Protein AF-0000000085184409 (afdb_homodimer)

Structure (mmCIF, N/CA/C/O backbone):
data_AF-0000000085184409-model_v1
#
loop_
_entity.id
_entity.type
_entity.pdbx_description
1 polymer 'Ferritin-like domain-containing protein'
#
loop_
_atom_site.group_PDB
_atom_site.id
_atom_site.type_symbol
_atom_site.label_atom_id
_atom_site.label_alt_id
_atom_site.label_comp_id
_atom_site.label_asym_id
_atom_site.label_entity_id
_atom_site.label_seq_id
_atom_site.pdbx_PDB_ins_code
_atom_site.Cartn_x
_atom_site.Cartn_y
_atom_site.Cartn_z
_atom_site.occupancy
_atom_site.B_iso_or_equiv
_atom_site.auth_seq_id
_atom_site.auth_comp_id
_atom_site.auth_asym_id
_atom_site.auth_atom_id
_atom_site.pdbx_PDB_model_num
ATOM 1 N N . MET A 1 1 ? -10.82 16.156 22.266 1 95.25 1 MET A N 1
ATOM 2 C CA . MET A 1 1 ? -9.406 16.062 21.906 1 95.25 1 MET A CA 1
ATOM 3 C C . MET A 1 1 ? -9.156 16.703 20.547 1 95.25 1 MET A C 1
ATOM 5 O O . MET A 1 1 ? -8.508 17.734 20.438 1 95.25 1 MET A O 1
ATOM 9 N N . ALA A 1 2 ? -9.82 16.188 19.469 1 97.5 2 ALA A N 1
ATOM 10 C CA . ALA A 1 2 ? -9.555 16.656 18.109 1 97.5 2 ALA A CA 1
ATOM 11 C C . ALA A 1 2 ? -9.961 18.109 17.938 1 97.5 2 ALA A C 1
ATOM 13 O O . ALA A 1 2 ? -9.203 18.922 17.391 1 97.5 2 ALA A O 1
ATOM 14 N N . VAL A 1 3 ? -11.086 18.531 18.469 1 97.69 3 VAL A N 1
ATOM 15 C CA . VAL A 1 3 ? -11.586 19.891 18.328 1 97.69 3 VAL A CA 1
ATOM 16 C C . VAL A 1 3 ? -10.68 20.844 19.109 1 97.69 3 VAL A C 1
ATOM 18 O O . VAL A 1 3 ? -10.453 21.984 18.672 1 97.69 3 VAL A O 1
ATOM 21 N N . GLU A 1 4 ? -10.195 20.406 20.234 1 98.06 4 GLU A N 1
ATOM 22 C CA . GLU A 1 4 ? -9.273 21.234 21 1 98.06 4 GLU A CA 1
ATOM 23 C C . GLU A 1 4 ? -8.023 21.562 20.172 1 98.06 4 GLU A C 1
ATOM 25 O O . GLU A 1 4 ? -7.562 22.703 20.172 1 98.06 4 GLU A O 1
ATOM 30 N N . VAL A 1 5 ? -7.504 20.562 19.484 1 98.69 5 VAL A N 1
ATOM 31 C CA . VAL A 1 5 ? -6.348 20.797 18.625 1 98.69 5 VAL A CA 1
ATOM 32 C C . VAL A 1 5 ? -6.719 21.781 17.516 1 98.69 5 VAL A C 1
ATOM 34 O O . VAL A 1 5 ? -6.004 22.75 17.266 1 98.69 5 VAL A O 1
ATOM 37 N N . LEU A 1 6 ? -7.855 21.562 16.891 1 98.56 6 LEU A N 1
ATOM 38 C CA . LEU A 1 6 ? -8.289 22.344 15.734 1 98.56 6 LEU A CA 1
ATOM 39 C C . LEU A 1 6 ? -8.555 23.797 16.125 1 98.56 6 LEU A C 1
ATOM 41 O O . LEU A 1 6 ? -8.492 24.688 15.281 1 98.56 6 LEU A O 1
ATOM 45 N N . THR A 1 7 ? -8.789 24.078 17.406 1 98.38 7 THR A N 1
ATOM 46 C CA . THR A 1 7 ? -9.156 25.438 17.812 1 98.38 7 THR A CA 1
ATOM 47 C C . THR A 1 7 ? -7.984 26.125 18.516 1 98.38 7 THR A C 1
ATOM 49 O O . THR A 1 7 ? -8.148 27.172 19.125 1 98.38 7 THR A O 1
ATOM 52 N N . THR A 1 8 ? -6.875 25.484 18.469 1 98.62 8 THR A N 1
ATOM 53 C CA . THR A 1 8 ? -5.645 26.109 18.953 1 98.62 8 THR A CA 1
ATOM 54 C C . THR A 1 8 ? -4.906 26.797 17.812 1 98.62 8 THR A C 1
ATOM 56 O O . THR A 1 8 ? -4.559 26.156 16.812 1 98.62 8 THR A O 1
ATOM 59 N N . ALA A 1 9 ? -4.586 28.062 17.938 1 97.81 9 ALA A N 1
ATOM 60 C CA . ALA A 1 9 ? -4.102 28.859 16.812 1 97.81 9 ALA A CA 1
ATOM 61 C C . ALA A 1 9 ? -2.586 28.75 16.688 1 97.81 9 ALA A C 1
ATOM 63 O O . ALA A 1 9 ? -2.066 28.609 15.57 1 97.81 9 ALA A O 1
ATOM 64 N N . ASN A 1 10 ? -1.904 28.828 17.828 1 97.88 10 ASN A N 1
ATOM 65 C CA . ASN A 1 10 ? -0.445 28.828 17.797 1 97.88 10 ASN A CA 1
ATOM 66 C C . ASN A 1 10 ? 0.101 27.469 17.375 1 97.88 10 ASN A C 1
ATOM 68 O O . ASN A 1 10 ? -0.235 26.438 17.969 1 97.88 10 ASN A O 1
ATOM 72 N N . GLY A 1 11 ? 0.976 27.469 16.391 1 98.19 11 GLY A N 1
ATOM 73 C CA . GLY A 1 11 ? 1.468 26.234 15.812 1 98.19 11 GLY A CA 1
ATOM 74 C C . GLY A 1 11 ? 2.137 25.312 16.828 1 98.19 11 GLY A C 1
ATOM 75 O O . GLY A 1 11 ? 1.801 24.141 16.922 1 98.19 11 GLY A O 1
ATOM 76 N N . ARG A 1 12 ? 3.043 25.828 17.578 1 98.38 12 ARG A N 1
ATOM 77 C CA . ARG A 1 12 ? 3.773 25.047 18.562 1 98.38 12 ARG A CA 1
ATOM 78 C C . ARG A 1 12 ? 2.846 24.547 19.672 1 98.38 12 ARG A C 1
ATOM 80 O O . ARG A 1 12 ? 2.973 23.422 20.141 1 98.38 12 ARG A O 1
ATOM 87 N N . ALA A 1 13 ? 1.925 25.406 20.094 1 98.69 13 ALA A N 1
ATOM 88 C CA . ALA A 1 13 ? 0.943 24.984 21.094 1 98.69 13 ALA A CA 1
ATOM 89 C C . ALA A 1 13 ? 0.022 23.906 20.547 1 98.69 13 ALA A C 1
ATOM 91 O O . ALA A 1 13 ? -0.306 22.938 21.234 1 98.69 13 ALA A O 1
ATOM 92 N N . LYS A 1 14 ? -0.437 24.094 19.328 1 98.81 14 LYS A N 1
ATOM 93 C CA . LYS A 1 14 ? -1.282 23.125 18.641 1 98.81 14 LYS A CA 1
ATOM 94 C C . LYS A 1 14 ? -0.603 21.75 18.578 1 98.81 14 LYS A C 1
ATOM 96 O O . LYS A 1 14 ? -1.215 20.734 18.906 1 98.81 14 LYS A O 1
ATOM 101 N N . THR A 1 15 ? 0.681 21.719 18.203 1 98.88 15 THR A N 1
ATOM 102 C CA . THR A 1 15 ? 1.391 20.453 18.031 1 98.88 15 THR A CA 1
ATOM 103 C C . THR A 1 15 ? 1.682 19.828 19.391 1 98.88 15 THR A C 1
ATOM 105 O O . THR A 1 15 ? 1.714 18.594 19.5 1 98.88 15 THR A O 1
ATOM 108 N N . ALA A 1 16 ? 1.888 20.672 20.391 1 98.88 16 ALA A N 1
ATOM 109 C CA . ALA A 1 16 ? 2.051 20.125 21.734 1 98.88 16 ALA A CA 1
ATOM 110 C C . ALA A 1 16 ? 0.788 19.391 22.188 1 98.88 16 ALA A C 1
ATOM 112 O O . ALA A 1 16 ? 0.865 18.312 22.766 1 98.88 16 ALA A O 1
ATOM 113 N N . LEU A 1 17 ? -0.332 20 21.938 1 98.81 17 LEU A N 1
ATOM 114 C CA . LEU A 1 17 ? -1.607 19.375 22.266 1 98.81 17 LEU A CA 1
ATOM 115 C C . LEU A 1 17 ? -1.803 18.094 21.453 1 98.81 17 LEU A C 1
ATOM 117 O O . LEU A 1 17 ? -2.281 17.094 21.969 1 98.81 17 LEU A O 1
ATOM 121 N N . SER A 1 18 ? -1.494 18.156 20.188 1 98.88 18 SER A N 1
ATOM 122 C CA . SER A 1 18 ? -1.579 17 19.312 1 98.88 18 SER A CA 1
ATOM 123 C C . SER A 1 18 ? -0.771 15.828 19.844 1 98.88 18 SER A C 1
ATOM 125 O O . SER A 1 18 ? -1.276 14.711 19.938 1 98.88 18 SER A O 1
ATOM 127 N N . HIS A 1 19 ? 0.469 16.094 20.234 1 98.88 19 HIS A N 1
ATOM 128 C CA . HIS A 1 19 ? 1.327 15.062 20.797 1 98.88 19 HIS A CA 1
ATOM 129 C C . HIS A 1 19 ? 0.715 14.469 22.062 1 98.88 19 HIS A C 1
ATOM 131 O O . HIS A 1 19 ? 0.729 13.25 22.266 1 98.88 19 HIS A O 1
ATOM 137 N N . ALA A 1 20 ? 0.23 15.312 22.891 1 98.81 20 ALA A N 1
ATOM 138 C CA . ALA A 1 20 ? -0.339 14.867 24.156 1 98.81 20 ALA A CA 1
ATOM 139 C C . ALA A 1 20 ? -1.553 13.969 23.938 1 98.81 20 ALA A C 1
ATOM 141 O O . ALA A 1 20 ? -1.685 12.922 24.562 1 98.81 20 ALA A O 1
ATOM 142 N N . HIS A 1 21 ? -2.422 14.422 23.062 1 98.69 21 HIS A N 1
ATOM 143 C CA . HIS A 1 21 ? -3.627 13.648 22.781 1 98.69 21 HIS A CA 1
ATOM 144 C C . HIS A 1 21 ? -3.293 12.336 22.078 1 98.69 21 HIS A C 1
ATOM 146 O O . HIS A 1 21 ? -3.93 11.312 22.344 1 98.69 21 HIS A O 1
ATOM 152 N N . ALA A 1 22 ? -2.352 12.383 21.188 1 98.75 22 ALA A N 1
ATOM 153 C CA . ALA A 1 22 ? -1.922 11.148 20.531 1 98.75 22 ALA A CA 1
ATOM 154 C C . ALA A 1 22 ? -1.37 10.148 21.531 1 98.75 22 ALA A C 1
ATOM 156 O O . ALA A 1 22 ? -1.668 8.953 21.469 1 98.75 22 ALA A O 1
ATOM 157 N N . ALA A 1 23 ? -0.567 10.641 22.438 1 98.69 23 ALA A N 1
ATOM 158 C CA . ALA A 1 23 ? -0.012 9.781 23.484 1 98.69 23 ALA A CA 1
ATOM 159 C C . ALA A 1 23 ? -1.119 9.164 24.328 1 98.69 23 ALA A C 1
ATOM 161 O O . ALA A 1 23 ? -1.068 7.977 24.656 1 98.69 23 ALA A O 1
ATOM 162 N N . ARG A 1 24 ? -2.055 9.953 24.688 1 98.31 24 ARG A N 1
ATOM 163 C CA . ARG A 1 24 ? -3.184 9.477 25.484 1 98.31 24 ARG A CA 1
ATOM 164 C C . ARG A 1 24 ? -3.947 8.383 24.734 1 98.31 24 ARG A C 1
ATOM 166 O O . ARG A 1 24 ? -4.32 7.367 25.328 1 98.31 24 ARG A O 1
ATOM 173 N N . TRP A 1 25 ? -4.211 8.594 23.5 1 98.38 25 TRP A N 1
ATOM 174 C CA . TRP A 1 25 ? -4.918 7.617 22.672 1 98.38 25 TRP A CA 1
ATOM 175 C C . TRP A 1 25 ? -4.145 6.305 22.594 1 98.38 25 TRP A C 1
ATOM 177 O O . TRP A 1 25 ? -4.715 5.227 22.797 1 98.38 25 TRP A O 1
ATOM 187 N N . ARG A 1 26 ? -2.852 6.418 22.344 1 97.56 26 ARG A N 1
ATOM 188 C CA . ARG A 1 26 ? -2.01 5.23 22.203 1 97.56 26 ARG A CA 1
ATOM 189 C C . ARG A 1 26 ? -1.964 4.449 23.516 1 97.56 26 ARG A C 1
ATOM 191 O O . ARG A 1 26 ? -1.985 3.215 23.516 1 97.56 26 ARG A O 1
ATOM 198 N N . GLU A 1 27 ? -1.873 5.141 24.609 1 97.88 27 GLU A N 1
ATOM 199 C CA . GLU A 1 27 ? -1.85 4.496 25.922 1 97.88 27 GLU A CA 1
ATOM 200 C C . GLU A 1 27 ? -3.15 3.748 26.188 1 97.88 27 GLU A C 1
ATOM 202 O O . GLU A 1 27 ? -3.133 2.629 26.703 1 97.88 27 GLU A O 1
ATOM 207 N N . ALA A 1 28 ? -4.238 4.391 25.875 1 98 28 ALA A N 1
ATOM 208 C CA . ALA A 1 28 ? -5.535 3.754 26.078 1 98 28 ALA A CA 1
ATOM 209 C C . ALA A 1 28 ? -5.688 2.516 25.203 1 98 28 ALA A C 1
ATOM 211 O O . ALA A 1 28 ? -6.215 1.492 25.641 1 98 28 ALA A O 1
ATOM 212 N N . ARG A 1 29 ? -5.266 2.586 24 1 96.12 29 ARG A N 1
ATOM 213 C CA . ARG A 1 29 ? -5.324 1.455 23.078 1 96.12 29 ARG A CA 1
ATOM 214 C C . ARG A 1 29 ? -4.473 0.294 23.578 1 96.12 29 ARG A C 1
ATOM 216 O O . ARG A 1 29 ? -4.914 -0.858 23.562 1 96.12 29 ARG A O 1
ATOM 223 N N . ALA A 1 30 ? -3.281 0.586 24.047 1 94.75 30 ALA A N 1
ATOM 224 C CA . ALA A 1 30 ? -2.346 -0.417 24.562 1 94.75 30 ALA A CA 1
ATOM 225 C C . ALA A 1 30 ? -2.896 -1.098 25.812 1 94.75 30 ALA A C 1
ATOM 227 O O . ALA A 1 30 ? -2.658 -2.287 26.031 1 94.75 30 ALA A O 1
ATOM 228 N N . ALA A 1 31 ? -3.682 -0.394 26.578 1 96.12 31 ALA A N 1
ATOM 229 C CA . ALA A 1 31 ? -4.242 -0.905 27.828 1 96.12 31 ALA A CA 1
ATOM 230 C C . ALA A 1 31 ? -5.504 -1.723 27.562 1 96.12 31 ALA A C 1
ATOM 232 O O . ALA A 1 31 ? -6.051 -2.338 28.484 1 96.12 31 ALA A O 1
ATOM 233 N N . GLY A 1 32 ? -5.961 -1.725 26.328 1 94.12 32 GLY A N 1
ATOM 234 C CA . GLY A 1 32 ? -7.172 -2.457 26 1 94.12 32 GLY A CA 1
ATOM 235 C C . GLY A 1 32 ? -8.438 -1.741 26.438 1 94.12 32 GLY A C 1
ATOM 236 O O . GLY A 1 32 ? -9.492 -2.365 26.578 1 94.12 32 GLY A O 1
ATOM 237 N N . THR A 1 33 ? -8.273 -0.456 26.719 1 95.94 33 THR A N 1
ATOM 238 C CA . THR A 1 33 ? -9.406 0.368 27.109 1 95.94 33 THR A CA 1
ATOM 239 C C . THR A 1 33 ? -9.523 1.595 26.203 1 95.94 33 THR A C 1
ATOM 241 O O . THR A 1 33 ? -9.359 2.727 26.672 1 95.94 33 THR A O 1
ATOM 244 N N . PRO A 1 34 ? -9.906 1.35 25.016 1 94.94 34 PRO A N 1
ATOM 245 C CA . PRO A 1 34 ? -9.953 2.467 24.062 1 94.94 34 PRO A CA 1
ATOM 246 C C . PRO A 1 34 ? -10.898 3.58 24.516 1 94.94 34 PRO A C 1
ATOM 248 O O . PRO A 1 34 ? -11.961 3.307 25.078 1 94.94 34 PRO A O 1
ATOM 251 N N . LEU A 1 35 ? -10.5 4.828 24.266 1 95.44 35 LEU A N 1
ATOM 252 C CA . LEU A 1 35 ? -11.359 5.977 24.516 1 95.44 35 LEU A CA 1
ATOM 253 C C . LEU A 1 35 ? -12.602 5.938 23.625 1 95.44 35 LEU A C 1
ATOM 255 O O . LEU A 1 35 ? -12.516 5.543 22.469 1 95.44 35 LEU A O 1
ATOM 259 N N . PRO A 1 36 ? -13.703 6.344 24.156 1 94.88 36 PRO A N 1
ATOM 260 C CA . PRO A 1 36 ? -14.898 6.363 23.312 1 94.88 36 PRO A CA 1
ATOM 261 C C . PRO A 1 36 ? -14.812 7.383 22.172 1 94.88 36 PRO A C 1
ATOM 263 O O . PRO A 1 36 ? -14.273 8.477 22.375 1 94.88 36 PRO A O 1
ATOM 266 N N . ILE A 1 37 ? -15.367 6.945 21.062 1 95.19 37 ILE A N 1
ATOM 267 C CA . ILE A 1 37 ? -15.516 7.883 19.953 1 95.19 37 ILE A CA 1
ATOM 268 C C . ILE A 1 37 ? -16.75 8.75 20.172 1 95.19 37 ILE A C 1
ATOM 270 O O . ILE A 1 37 ? -17.875 8.234 20.203 1 95.19 37 ILE A O 1
ATOM 274 N N . GLY A 1 38 ? -16.516 9.977 20.359 1 92.56 38 GLY A N 1
ATOM 275 C CA . GLY A 1 38 ? -17.625 10.883 20.594 1 92.56 38 GLY A CA 1
ATOM 276 C C . GLY A 1 38 ? -18.156 11.508 19.312 1 92.56 38 GLY A C 1
ATOM 277 O O . GLY A 1 38 ? -17.953 10.977 18.219 1 92.56 38 GLY A O 1
ATOM 278 N N . ARG A 1 39 ? -19.016 12.445 19.484 1 90.88 39 ARG A N 1
ATOM 279 C CA . ARG A 1 39 ? -19.531 13.281 18.406 1 90.88 39 ARG A CA 1
ATOM 280 C C . ARG A 1 39 ? -19.062 14.727 18.562 1 90.88 39 ARG A C 1
ATOM 282 O O . ARG A 1 39 ? -18.984 15.25 19.672 1 90.88 39 ARG A O 1
ATOM 289 N N . ALA A 1 40 ? -18.625 15.203 17.469 1 89.19 40 ALA A N 1
ATOM 290 C CA . ALA A 1 40 ? -18.172 16.594 17.484 1 89.19 40 ALA A CA 1
ATOM 291 C C . ALA A 1 40 ? -18.578 17.328 16.203 1 89.19 40 ALA A C 1
ATOM 293 O O . ALA A 1 40 ? -19 16.688 15.242 1 89.19 40 ALA A O 1
ATOM 294 N N . ASN A 1 41 ? -18.578 18.703 16.281 1 89.81 41 ASN A N 1
ATOM 295 C CA . ASN A 1 41 ? -18.734 19.609 15.148 1 89.81 41 ASN A CA 1
ATOM 296 C C . ASN A 1 41 ? -17.516 20.516 14.984 1 89.81 41 ASN A C 1
ATOM 298 O O . ASN A 1 41 ? -17.531 21.672 15.383 1 89.81 41 ASN A O 1
ATOM 302 N N . PRO A 1 42 ? -16.531 19.906 14.352 1 96.44 42 PRO A N 1
ATOM 303 C CA . PRO A 1 42 ? -15.344 20.75 14.195 1 96.44 42 PRO A CA 1
ATOM 304 C C . PRO A 1 42 ? -15.602 21.984 13.352 1 96.44 42 PRO A C 1
ATOM 306 O O . PRO A 1 42 ? -16.516 22 12.531 1 96.44 42 PRO A O 1
ATOM 309 N N . PRO A 1 43 ? -14.82 23.094 13.664 1 96.12 43 PRO A N 1
ATOM 310 C CA . PRO A 1 43 ? -14.977 24.297 12.828 1 96.12 43 PRO A CA 1
ATOM 311 C C . PRO A 1 43 ? -14.68 24.016 11.359 1 96.12 43 PRO A C 1
ATOM 313 O O . PRO A 1 43 ? -13.93 23.094 11.031 1 96.12 43 PRO A O 1
ATOM 316 N N . MET A 1 44 ? -15.305 24.766 10.523 1 95.81 44 MET A N 1
ATOM 317 C CA . MET A 1 44 ? -15.062 24.609 9.094 1 95.81 44 MET A CA 1
ATOM 318 C C . MET A 1 44 ? -13.617 24.953 8.742 1 95.81 44 MET A C 1
ATOM 320 O O . MET A 1 44 ? -13.055 24.406 7.801 1 95.81 44 MET A O 1
ATOM 324 N N . GLN A 1 45 ? -13.078 25.859 9.523 1 95.69 45 GLN A N 1
ATOM 325 C CA . GLN A 1 45 ? -11.664 26.203 9.414 1 95.69 45 GLN A CA 1
ATOM 326 C C . GLN A 1 45 ? -10.969 26.109 10.766 1 95.69 45 GLN A C 1
ATOM 328 O O . GLN A 1 45 ? -11.5 26.578 11.773 1 95.69 45 GLN A O 1
ATOM 333 N N . PRO A 1 46 ? -9.812 25.531 10.758 1 97.31 46 PRO A N 1
ATOM 334 C CA . PRO A 1 46 ? -9.086 25.516 12.031 1 97.31 46 PRO A CA 1
ATOM 335 C C . PRO A 1 46 ? -8.57 26.891 12.422 1 97.31 46 PRO A C 1
ATOM 337 O O . PRO A 1 46 ? -8.453 27.781 11.57 1 97.31 46 PRO A O 1
ATOM 340 N N . SER A 1 47 ? -8.273 27.016 13.711 1 97.19 47 SER A N 1
ATOM 341 C CA . SER A 1 47 ? -7.668 28.25 14.18 1 97.19 47 SER A CA 1
ATOM 342 C C . SER A 1 47 ? -6.254 28.422 13.633 1 97.19 47 SER A C 1
ATOM 344 O O . SER A 1 47 ? -5.512 27.438 13.508 1 97.19 47 SER A O 1
ATOM 346 N N . ARG A 1 48 ? -5.914 29.578 13.297 1 94.38 48 ARG A N 1
ATOM 347 C CA . ARG A 1 48 ? -4.605 29.906 12.742 1 94.38 48 ARG A CA 1
ATOM 348 C C . ARG A 1 48 ? -3.947 31.031 13.531 1 94.38 48 ARG A C 1
ATOM 350 O O . ARG A 1 48 ? -4.633 31.891 14.086 1 94.38 48 ARG A O 1
ATOM 357 N N . PRO A 1 49 ? -2.619 30.969 13.57 1 94.38 49 PRO A N 1
ATOM 358 C CA . PRO A 1 49 ? -1.946 32.156 14.141 1 94.38 49 PRO A CA 1
ATOM 359 C C . PRO A 1 49 ? -2.117 33.406 13.281 1 94.38 49 PRO A C 1
ATOM 361 O O . PRO A 1 49 ? -2.557 33.312 12.133 1 94.38 49 PRO A O 1
ATOM 364 N N . GLU A 1 50 ? -1.758 34.531 13.898 1 94.06 50 GLU A N 1
ATOM 365 C CA . GLU A 1 50 ? -1.877 35.781 13.195 1 94.06 50 GLU A CA 1
ATOM 366 C C . GLU A 1 50 ? -0.994 35.812 11.953 1 94.06 50 GLU A C 1
ATOM 368 O O . GLU A 1 50 ? -1.338 36.469 10.953 1 94.06 50 GLU A O 1
ATOM 373 N N . ARG A 1 51 ? 0.154 35.281 12.055 1 95.06 51 ARG A N 1
ATOM 374 C CA . ARG A 1 51 ? 1.098 35.125 10.953 1 95.06 51 ARG A CA 1
ATOM 375 C C . ARG A 1 51 ? 1.319 33.656 10.617 1 95.06 51 ARG A C 1
ATOM 377 O O . ARG A 1 51 ? 1.293 32.812 11.5 1 95.06 51 ARG A O 1
ATOM 384 N N . PRO A 1 52 ? 1.566 33.375 9.391 1 96.31 52 PRO A N 1
ATOM 385 C CA . PRO A 1 52 ? 1.934 34.219 8.234 1 96.31 52 PRO A CA 1
ATOM 386 C C . PRO A 1 52 ? 0.727 34.875 7.57 1 96.31 52 PRO A C 1
ATOM 388 O O . PRO A 1 52 ? -0.407 34.406 7.762 1 96.31 52 PRO A O 1
ATOM 391 N N . GLU A 1 53 ? 0.983 35.906 6.855 1 93.69 53 GLU A N 1
ATOM 392 C CA . GLU A 1 53 ? -0.011 36.406 5.918 1 93.69 53 GLU A CA 1
ATOM 393 C C . GLU A 1 53 ? -0.294 35.406 4.809 1 93.69 53 GLU A C 1
ATOM 395 O O . GLU A 1 53 ? 0.629 34.781 4.273 1 93.69 53 GLU A O 1
ATOM 400 N N . LEU A 1 54 ? -1.553 35.125 4.535 1 92.12 54 LEU A N 1
ATOM 401 C CA . LEU A 1 54 ? -1.947 34.188 3.5 1 92.12 54 LEU A CA 1
ATOM 402 C C . LEU A 1 54 ? -2.256 34.906 2.193 1 92.12 54 LEU A C 1
ATOM 404 O O . LEU A 1 54 ? -3.094 35.812 2.162 1 92.12 54 LEU A O 1
ATOM 408 N N . LEU A 1 55 ? -1.564 34.531 1.206 1 90.56 55 LEU A N 1
ATOM 409 C CA . LEU A 1 55 ? -1.689 35.156 -0.099 1 90.56 55 LEU A CA 1
ATOM 410 C C . LEU A 1 55 ? -2.109 34.156 -1.162 1 90.56 55 LEU A C 1
ATOM 412 O O . LEU A 1 55 ? -1.843 32.938 -1.027 1 90.56 55 LEU A O 1
ATOM 416 N N . PRO A 1 56 ? -2.816 34.688 -2.229 1 85.31 56 PRO A N 1
ATOM 417 C CA . PRO A 1 56 ? -3.014 33.812 -3.381 1 85.31 56 PRO A CA 1
ATOM 418 C C . PRO A 1 56 ? -1.698 33.312 -3.963 1 85.31 56 PRO A C 1
ATOM 420 O O . PRO A 1 56 ? -0.683 34 -3.918 1 85.31 56 PRO A O 1
ATOM 423 N N . PRO A 1 57 ? -1.777 32.094 -4.523 1 77.06 57 PRO A N 1
ATOM 424 C CA . PRO A 1 57 ? -0.551 31.484 -5.027 1 77.06 57 PRO A CA 1
ATOM 425 C C . PRO A 1 57 ? 0.231 32.406 -5.969 1 77.06 57 PRO A C 1
ATOM 427 O O . PRO A 1 57 ? 1.463 32.438 -5.918 1 77.06 57 PRO A O 1
ATOM 430 N N . ARG A 1 58 ? -0.412 33.094 -6.711 1 76.69 58 ARG A N 1
ATOM 431 C CA . ARG A 1 58 ? 0.225 33.969 -7.703 1 76.69 58 ARG A CA 1
ATOM 432 C C . ARG A 1 58 ? 0.975 35.125 -7.035 1 76.69 58 ARG A C 1
ATOM 434 O O . ARG A 1 58 ? 1.864 35.719 -7.641 1 76.69 58 ARG A O 1
ATOM 441 N N . ASP A 1 59 ? 0.663 35.312 -5.855 1 81.06 59 ASP A N 1
ATOM 442 C CA . ASP A 1 59 ? 1.21 36.5 -5.172 1 81.06 59 ASP A CA 1
ATOM 443 C C . ASP A 1 59 ? 2.318 36.094 -4.199 1 81.06 59 ASP A C 1
ATOM 445 O O . ASP A 1 59 ? 2.941 36.938 -3.57 1 81.06 59 ASP A O 1
ATOM 449 N N . VAL A 1 60 ? 2.525 34.844 -4.035 1 78.75 60 VAL A N 1
ATOM 450 C CA . VAL A 1 60 ? 3.602 34.375 -3.166 1 78.75 60 VAL A CA 1
ATOM 451 C C . VAL A 1 60 ? 4.938 34.469 -3.9 1 78.75 60 VAL A C 1
ATOM 453 O O . VAL A 1 60 ? 5.066 34 -5.031 1 78.75 60 VAL A O 1
ATOM 456 N N . PRO A 1 61 ? 5.867 35.094 -3.41 1 73.56 61 PRO A N 1
ATOM 457 C CA . PRO A 1 61 ? 7.156 35.281 -4.082 1 73.56 61 PRO A CA 1
ATOM 458 C C . PRO A 1 61 ? 7.797 33.938 -4.473 1 73.56 61 PRO A C 1
ATOM 460 O O . PRO A 1 61 ? 7.66 32.938 -3.746 1 73.56 61 PRO A O 1
ATOM 463 N N . ARG A 1 62 ? 8.508 34 -5.641 1 70.81 62 ARG A N 1
ATOM 464 C CA . ARG A 1 62 ? 9.172 32.812 -6.16 1 70.81 62 ARG A CA 1
ATOM 465 C C . ARG A 1 62 ? 10.406 32.469 -5.328 1 70.81 62 ARG A C 1
ATOM 467 O O . ARG A 1 62 ? 11.188 33.344 -4.973 1 70.81 62 ARG A O 1
ATOM 474 N N . ARG A 1 63 ? 10.492 31.188 -5.277 1 74.38 63 ARG A N 1
ATOM 475 C CA . ARG A 1 63 ? 11.555 30.688 -4.418 1 74.38 63 ARG A CA 1
ATOM 476 C C . ARG A 1 63 ? 12.789 30.312 -5.23 1 74.38 63 ARG A C 1
ATOM 478 O O . ARG A 1 63 ? 12.766 29.328 -5.98 1 74.38 63 ARG A O 1
ATOM 485 N N . ARG A 1 64 ? 13.875 31.156 -5.27 1 76.38 64 ARG A N 1
ATOM 486 C CA . ARG A 1 64 ? 15.133 30.75 -5.895 1 76.38 64 ARG A CA 1
ATOM 487 C C . ARG A 1 64 ? 15.961 29.891 -4.945 1 76.38 64 ARG A C 1
ATOM 489 O O . ARG A 1 64 ? 16.75 30.422 -4.156 1 76.38 64 ARG A O 1
ATOM 496 N N . THR A 1 65 ? 15.812 28.609 -5.039 1 84.88 65 THR A N 1
ATOM 497 C CA . THR A 1 65 ? 16.297 27.688 -4.02 1 84.88 65 THR A CA 1
ATOM 498 C C . THR A 1 65 ? 17.812 27.594 -4.055 1 84.88 65 THR A C 1
ATOM 500 O O . THR A 1 65 ? 18.438 26.969 -3.176 1 84.88 65 THR A O 1
ATOM 503 N N . GLY A 1 66 ? 18.297 28.234 -5.008 1 86.69 66 GLY A N 1
ATOM 504 C CA . GLY A 1 66 ? 19.75 28.328 -5.051 1 86.69 66 GLY A CA 1
ATOM 505 C C . GLY A 1 66 ? 20.328 29.266 -4.016 1 86.69 66 GLY A C 1
ATOM 506 O O . GLY A 1 66 ? 21.5 29.172 -3.66 1 86.69 66 GLY A O 1
ATOM 507 N N . SER A 1 67 ? 19.609 30.219 -3.551 1 92.62 67 SER A N 1
ATOM 508 C CA . SER A 1 67 ? 20.047 31.172 -2.543 1 92.62 67 SER A CA 1
ATOM 509 C C . SER A 1 67 ? 19.594 30.75 -1.148 1 92.62 67 SER A C 1
ATOM 511 O O . SER A 1 67 ? 18.641 30 -1.003 1 92.62 67 SER A O 1
ATOM 513 N N . PRO A 1 68 ? 20.312 31.266 -0.202 1 94.38 68 PRO A N 1
ATOM 514 C CA . PRO A 1 68 ? 19.875 30.984 1.168 1 94.38 68 PRO A CA 1
ATOM 515 C C . PRO A 1 68 ? 18.469 31.469 1.446 1 94.38 68 PRO A C 1
ATOM 517 O O . PRO A 1 68 ? 17.688 30.797 2.121 1 94.38 68 PRO A O 1
ATOM 520 N N . GLN A 1 69 ? 18.156 32.625 0.935 1 94.44 69 GLN A N 1
ATOM 521 C CA . GLN A 1 69 ? 16.828 33.188 1.11 1 94.44 69 GLN A CA 1
ATOM 522 C C . GLN A 1 69 ? 15.766 32.281 0.461 1 94.44 69 GLN A C 1
ATOM 524 O O . GLN A 1 69 ? 14.68 32.094 1.014 1 94.44 69 GLN A O 1
ATOM 529 N N . GLY A 1 70 ? 16.062 31.828 -0.657 1 95.5 70 GLY A N 1
ATOM 530 C CA . GLY A 1 70 ? 15.148 30.922 -1.335 1 95.5 70 GLY A CA 1
ATOM 531 C C . GLY A 1 70 ? 14.922 29.625 -0.573 1 95.5 70 GLY A C 1
ATOM 532 O O . GLY A 1 70 ? 13.805 29.109 -0.539 1 95.5 70 GLY A O 1
ATOM 533 N N . ARG A 1 71 ? 15.938 29.109 0.041 1 96.75 71 ARG A N 1
ATOM 534 C CA . ARG A 1 71 ? 15.828 27.875 0.812 1 96.75 71 ARG A CA 1
ATOM 535 C C . ARG A 1 71 ? 15.047 28.094 2.104 1 96.75 71 ARG A C 1
ATOM 537 O O . ARG A 1 71 ? 14.297 27.234 2.545 1 96.75 71 ARG A O 1
ATOM 544 N N . ILE A 1 72 ? 15.219 29.25 2.646 1 96.69 72 ILE A N 1
ATOM 545 C CA . ILE A 1 72 ? 14.43 29.625 3.811 1 96.69 72 ILE A CA 1
ATOM 546 C C . ILE A 1 72 ? 12.945 29.688 3.434 1 96.69 72 ILE A C 1
ATOM 548 O O . ILE A 1 72 ? 12.094 29.188 4.172 1 96.69 72 ILE A O 1
ATOM 552 N N . ALA A 1 73 ? 12.664 30.266 2.305 1 95.75 73 ALA A N 1
ATOM 553 C CA . ALA A 1 73 ? 11.289 30.359 1.825 1 95.75 73 ALA A CA 1
ATOM 554 C C . ALA A 1 73 ? 10.688 28.969 1.603 1 95.75 73 ALA A C 1
ATOM 556 O O . ALA A 1 73 ? 9.508 28.75 1.89 1 95.75 73 ALA A O 1
ATOM 557 N N . LEU A 1 74 ? 11.469 28.094 1.091 1 95.81 74 LEU A N 1
ATOM 558 C CA . LEU A 1 74 ? 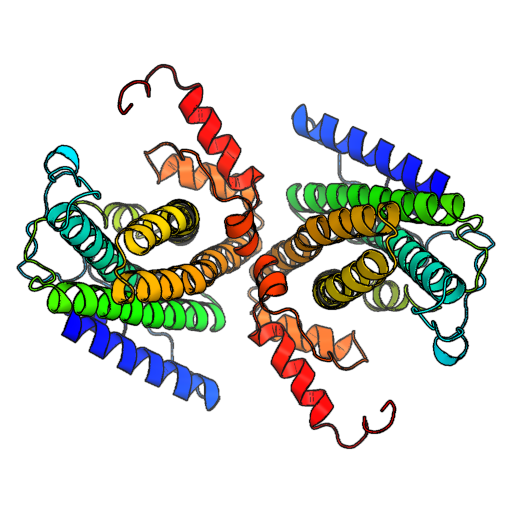11.016 26.719 0.875 1 95.81 74 LEU A CA 1
ATOM 559 C C . LEU A 1 74 ? 10.695 26.047 2.201 1 95.81 74 LEU A C 1
ATOM 561 O O . LEU A 1 74 ? 9.648 25.406 2.344 1 95.81 74 LEU A O 1
ATOM 565 N N . LEU A 1 75 ? 11.602 26.156 3.145 1 97.5 75 LEU A N 1
ATOM 566 C CA . LEU A 1 75 ? 11.367 25.594 4.469 1 97.5 75 LEU A CA 1
ATOM 567 C C . LEU A 1 75 ? 10.094 26.172 5.086 1 97.5 75 LEU A C 1
ATOM 569 O O . LEU A 1 75 ? 9.312 25.438 5.707 1 97.5 75 LEU A O 1
ATOM 573 N N . HIS A 1 76 ? 9.953 27.453 4.914 1 97.19 76 HIS A N 1
ATOM 574 C CA . HIS A 1 76 ? 8.773 28.125 5.449 1 97.19 76 HIS A CA 1
ATOM 575 C C . HIS A 1 76 ? 7.496 27.594 4.812 1 97.19 76 HIS A C 1
ATOM 577 O O . HIS A 1 76 ? 6.504 27.359 5.508 1 97.19 76 HIS A O 1
ATOM 583 N N . ALA A 1 77 ? 7.48 27.422 3.566 1 95.31 77 ALA A N 1
ATOM 584 C CA . ALA A 1 77 ? 6.324 26.891 2.855 1 95.31 77 ALA A CA 1
ATOM 585 C C . ALA A 1 77 ? 6.004 25.469 3.324 1 95.31 77 ALA A C 1
ATOM 587 O O . ALA A 1 77 ? 4.836 25.109 3.496 1 95.31 77 ALA A O 1
ATOM 588 N N . LEU A 1 78 ? 7.004 24.688 3.518 1 96.62 78 LEU A N 1
ATOM 589 C CA . LEU A 1 78 ? 6.816 23.312 3.975 1 96.62 78 LEU A CA 1
ATOM 590 C C . LEU A 1 78 ? 6.246 23.297 5.391 1 96.62 78 LEU A C 1
ATOM 592 O O . LEU A 1 78 ? 5.383 22.469 5.699 1 96.62 78 LEU A O 1
ATOM 596 N N . ALA A 1 79 ? 6.773 24.141 6.211 1 97.81 79 ALA A N 1
ATOM 597 C CA . ALA A 1 79 ? 6.223 24.25 7.559 1 97.81 79 ALA A CA 1
ATOM 598 C C . ALA A 1 79 ? 4.73 24.562 7.516 1 97.81 79 ALA A C 1
ATOM 600 O O . ALA A 1 79 ? 3.945 24.016 8.289 1 97.81 79 ALA A O 1
ATOM 601 N N . HIS A 1 80 ? 4.395 25.484 6.633 1 96.81 80 HIS A N 1
ATOM 602 C CA . HIS A 1 80 ? 2.994 25.859 6.457 1 96.81 80 HIS A CA 1
ATOM 603 C C . HIS A 1 80 ? 2.158 24.656 6.023 1 96.81 80 HIS A C 1
ATOM 605 O O . HIS A 1 80 ? 1.056 24.453 6.535 1 96.81 80 HIS A O 1
ATOM 611 N N . ILE A 1 81 ? 2.668 23.891 5.109 1 96.69 81 ILE A N 1
ATOM 612 C CA . ILE A 1 81 ? 1.99 22.703 4.617 1 96.69 81 ILE A CA 1
ATOM 613 C C . ILE A 1 81 ? 1.822 21.703 5.754 1 96.69 81 ILE A C 1
ATOM 615 O O . ILE A 1 81 ? 0.747 21.125 5.926 1 96.69 81 ILE A O 1
ATOM 619 N N . GLU A 1 82 ? 2.84 21.531 6.555 1 97.88 82 GLU A N 1
ATOM 620 C CA . GLU A 1 82 ? 2.791 20.547 7.633 1 97.88 82 GLU A CA 1
ATOM 621 C C . GLU A 1 82 ? 1.785 20.953 8.703 1 97.88 82 GLU A C 1
ATOM 623 O O . GLU A 1 82 ? 1.102 20.109 9.273 1 97.88 82 GLU A O 1
ATOM 628 N N . LEU A 1 83 ? 1.778 22.219 9.047 1 98 83 LEU A N 1
ATOM 629 C CA . LEU A 1 83 ? 0.792 22.672 10.016 1 98 83 LEU A CA 1
ATOM 630 C C . LEU A 1 83 ? -0.625 22.391 9.531 1 98 83 LEU A C 1
ATOM 632 O O . LEU A 1 83 ? -1.48 21.969 10.305 1 98 83 LEU A O 1
ATOM 636 N N . ASN A 1 84 ? -0.865 22.641 8.273 1 97.25 84 ASN A N 1
ATOM 637 C CA . ASN A 1 84 ? -2.164 22.312 7.699 1 97.25 84 ASN A CA 1
ATOM 638 C C . ASN A 1 84 ? -2.441 20.812 7.789 1 97.25 84 ASN A C 1
ATOM 640 O O . ASN A 1 84 ? -3.576 20.391 8.039 1 97.25 84 ASN A O 1
ATOM 644 N N . ALA A 1 85 ? -1.412 20 7.59 1 98.06 85 ALA A N 1
ATOM 645 C CA . ALA A 1 85 ? -1.562 18.547 7.656 1 98.06 85 ALA A CA 1
ATOM 646 C C . ALA A 1 85 ? -1.949 18.109 9.062 1 98.06 85 ALA A C 1
ATOM 648 O O . ALA A 1 85 ? -2.732 17.172 9.227 1 98.06 85 ALA A O 1
ATOM 649 N N . VAL A 1 86 ? -1.382 18.75 10.07 1 98.5 86 VAL A N 1
ATOM 650 C CA . VAL A 1 86 ? -1.798 18.469 11.445 1 98.5 86 VAL A CA 1
ATOM 651 C C . VAL A 1 86 ? -3.311 18.641 11.57 1 98.5 86 VAL A C 1
ATOM 653 O O . VAL A 1 86 ? -4.004 17.75 12.07 1 98.5 86 VAL A O 1
ATOM 656 N N . ASP A 1 87 ? -3.793 19.734 11.102 1 98.5 87 ASP A N 1
ATOM 657 C CA . ASP A 1 87 ? -5.211 20.047 11.203 1 98.5 87 ASP A CA 1
ATOM 658 C C . ASP A 1 87 ? -6.055 19.094 10.367 1 98.5 87 ASP A C 1
ATOM 660 O O . ASP A 1 87 ? -7.129 18.656 10.805 1 98.5 87 ASP A O 1
ATOM 664 N N . LEU A 1 88 ? -5.605 18.781 9.203 1 98.31 88 LEU A N 1
ATOM 665 C CA . LEU A 1 88 ? -6.348 17.891 8.328 1 98.31 88 LEU A CA 1
ATOM 666 C C . LEU A 1 88 ? -6.562 16.531 8.992 1 98.31 88 LEU A C 1
ATOM 668 O O . LEU A 1 88 ? -7.664 15.977 8.938 1 98.31 88 LEU A O 1
ATOM 672 N N . HIS A 1 89 ? -5.562 16.016 9.664 1 98.44 89 HIS A N 1
ATOM 673 C CA . HIS A 1 89 ? -5.637 14.664 10.227 1 98.44 89 HIS A CA 1
ATOM 674 C C . HIS A 1 89 ? -6.457 14.648 11.508 1 98.44 89 HIS A C 1
ATOM 676 O O . HIS A 1 89 ? -7.125 13.664 11.812 1 98.44 89 HIS A O 1
ATOM 682 N N . TRP A 1 90 ? -6.469 15.773 12.25 1 98.69 90 TRP A N 1
ATOM 683 C CA . TRP A 1 90 ? -7.367 15.859 13.391 1 98.69 90 TRP A CA 1
ATOM 684 C C . TRP A 1 90 ? -8.797 16.141 12.945 1 98.69 90 TRP A C 1
ATOM 686 O O . TRP A 1 90 ? -9.758 15.695 13.586 1 98.69 90 TRP A O 1
ATOM 696 N N . ASP A 1 91 ? -8.984 16.844 11.859 1 98.62 91 ASP A N 1
ATOM 697 C CA . ASP A 1 91 ? -10.32 17.141 11.352 1 98.62 91 ASP A CA 1
ATOM 698 C C . ASP A 1 91 ? -11.031 15.875 10.891 1 98.62 91 ASP A C 1
ATOM 700 O O . ASP A 1 91 ? -12.219 15.68 11.18 1 98.62 91 ASP A O 1
ATOM 704 N N . ILE A 1 92 ? -10.328 15.008 10.188 1 98 92 ILE A N 1
ATOM 705 C CA . ILE A 1 92 ? -10.969 13.805 9.68 1 98 92 ILE A CA 1
ATOM 706 C C . ILE A 1 92 ? -11.422 12.922 10.844 1 98 92 ILE A C 1
ATOM 708 O O . ILE A 1 92 ? -12.438 12.227 10.742 1 98 92 ILE A O 1
ATOM 712 N N . ILE A 1 93 ? -10.727 12.961 11.969 1 97.81 93 ILE A N 1
ATOM 713 C CA . ILE A 1 93 ? -11.055 12.211 13.172 1 97.81 93 ILE A CA 1
ATOM 714 C C . ILE A 1 93 ? -12.367 12.727 13.758 1 97.81 93 ILE A C 1
ATOM 716 O O . ILE A 1 93 ? -13.234 11.938 14.148 1 97.81 93 ILE A O 1
ATOM 720 N N . ALA A 1 94 ? -12.578 14.016 13.734 1 97.81 94 ALA A N 1
ATOM 721 C CA . ALA A 1 94 ? -13.688 14.648 14.445 1 97.81 94 ALA A CA 1
ATOM 722 C C . ALA A 1 94 ? -14.906 14.781 13.539 1 97.81 94 ALA A C 1
ATOM 724 O O . ALA A 1 94 ? -16.047 14.719 14.008 1 97.81 94 ALA A O 1
ATOM 725 N N . ARG A 1 95 ? -14.719 14.961 12.305 1 97.81 95 ARG A N 1
ATOM 726 C CA . ARG A 1 95 ? -15.766 15.469 11.422 1 97.81 95 ARG A CA 1
ATOM 727 C C . ARG A 1 95 ? -16.672 14.336 10.953 1 97.81 95 ARG A C 1
ATOM 729 O O . ARG A 1 95 ? -17.875 14.547 10.719 1 97.81 95 ARG A O 1
ATOM 736 N N . PHE A 1 96 ? -16.203 13.125 10.836 1 97.81 96 PHE A N 1
ATOM 737 C CA . PHE A 1 96 ? -16.953 12.094 10.125 1 97.81 96 PHE A CA 1
ATOM 738 C C . PHE A 1 96 ? -17.391 10.992 11.078 1 97.81 96 PHE A C 1
ATOM 740 O O . PHE A 1 96 ? -17.469 9.82 10.688 1 97.81 96 PHE A O 1
ATOM 747 N N . THR A 1 97 ? -17.672 11.32 12.32 1 95.75 97 THR A N 1
ATOM 748 C CA . THR A 1 97 ? -18 10.328 13.328 1 95.75 97 THR A CA 1
ATOM 749 C C . THR A 1 97 ? -19.391 9.758 13.094 1 95.75 97 THR A C 1
ATOM 751 O O . THR A 1 97 ? -19.766 8.75 13.695 1 95.75 97 THR A O 1
ATOM 754 N N . ASP A 1 98 ? -20.141 10.359 12.148 1 94.69 98 ASP A N 1
ATOM 755 C CA . ASP A 1 98 ? -21.438 9.797 11.766 1 94.69 98 ASP A CA 1
ATOM 756 C C . ASP A 1 98 ? -21.266 8.531 10.922 1 94.69 98 ASP A C 1
ATOM 758 O O . ASP A 1 98 ? -22.203 7.754 10.766 1 94.69 98 ASP A O 1
ATOM 762 N N . THR A 1 99 ? -20.141 8.383 10.375 1 94.81 99 THR A N 1
ATOM 763 C CA . THR A 1 99 ? -19.797 7.16 9.664 1 94.81 99 THR A CA 1
ATOM 764 C C . THR A 1 99 ? -19.109 6.172 10.594 1 94.81 99 THR A C 1
ATOM 766 O O . THR A 1 99 ? -18.016 6.457 11.109 1 94.81 99 THR A O 1
ATOM 769 N N . GLU A 1 100 ? -19.703 5.074 10.797 1 94.31 100 GLU A N 1
ATOM 770 C CA . GLU A 1 100 ? -19.109 4.078 11.68 1 94.31 100 GLU A CA 1
ATOM 771 C C . GLU A 1 100 ? -17.844 3.479 11.062 1 94.31 100 GLU A C 1
ATOM 773 O O . GLU A 1 100 ? -17.891 2.902 9.969 1 94.31 100 GLU A O 1
ATOM 778 N N . MET A 1 101 ? -16.781 3.709 11.719 1 96.81 101 MET A N 1
ATOM 779 C CA . MET A 1 101 ? -15.492 3.164 11.305 1 96.81 101 MET A CA 1
ATOM 780 C C . MET A 1 101 ? -14.867 2.328 12.414 1 96.81 101 MET A C 1
ATOM 782 O O . MET A 1 101 ? -15.125 2.566 13.594 1 96.81 101 MET A O 1
ATOM 786 N N . PRO A 1 102 ? -14.023 1.33 12.047 1 96.75 102 PRO A N 1
ATOM 787 C CA . PRO A 1 102 ? -13.312 0.586 13.086 1 96.75 102 PRO A CA 1
ATOM 788 C C . PRO A 1 102 ? -12.289 1.446 13.836 1 96.75 102 PRO A C 1
ATOM 790 O O . PRO A 1 102 ? -11.844 2.469 13.312 1 96.75 102 PRO A O 1
ATOM 793 N N . LEU A 1 103 ? -11.867 0.997 14.977 1 96.81 103 LEU A N 1
ATOM 794 C CA . LEU A 1 103 ? -10.93 1.749 15.805 1 96.81 103 LEU A CA 1
ATOM 795 C C . LEU A 1 103 ? -9.594 1.935 15.078 1 96.81 103 LEU A C 1
ATOM 797 O O . LEU A 1 103 ? -8.898 2.926 15.305 1 96.81 103 LEU A O 1
ATOM 801 N N . GLY A 1 104 ? -9.281 1.008 14.219 1 97.06 104 GLY A N 1
ATOM 802 C CA . GLY A 1 104 ? -8.047 1.125 13.453 1 97.06 104 GLY A CA 1
ATOM 803 C C . GLY A 1 104 ? -7.98 2.391 12.625 1 97.06 104 GLY A C 1
ATOM 804 O O . GLY A 1 104 ? -6.895 2.92 12.375 1 97.06 104 GLY A O 1
ATOM 805 N N . PHE A 1 105 ? -9.164 2.865 12.164 1 98.31 105 PHE A N 1
ATOM 806 C CA . PHE A 1 105 ? -9.234 4.129 11.445 1 98.31 105 PHE A CA 1
ATOM 807 C C . PHE A 1 105 ? -8.688 5.27 12.297 1 98.31 105 PHE A C 1
ATOM 809 O O . PHE A 1 105 ? -7.871 6.062 11.828 1 98.31 105 PHE A O 1
ATOM 816 N N . TYR A 1 106 ? -9.047 5.309 13.461 1 98.25 106 TYR A N 1
ATOM 817 C CA . TYR A 1 106 ? -8.641 6.363 14.383 1 98.25 106 TYR A CA 1
ATOM 818 C C . TYR A 1 106 ? -7.184 6.188 14.805 1 98.25 106 TYR A C 1
ATOM 820 O O . TYR A 1 106 ? -6.453 7.164 14.961 1 98.25 106 TYR A O 1
ATOM 828 N N . ASP A 1 107 ? -6.758 4.941 14.992 1 98.06 107 ASP A N 1
ATOM 829 C CA . ASP A 1 107 ? -5.348 4.68 15.266 1 98.06 107 ASP A CA 1
ATOM 830 C C . ASP A 1 107 ? -4.453 5.324 14.211 1 98.06 107 ASP A C 1
ATOM 832 O O . ASP A 1 107 ? -3.479 6 14.547 1 98.06 107 ASP A O 1
ATOM 836 N N . ASP A 1 108 ? -4.82 5.07 12.977 1 97.94 108 ASP A N 1
ATOM 837 C CA . ASP A 1 108 ? -3.996 5.508 11.852 1 97.94 108 ASP A CA 1
ATOM 838 C C . ASP A 1 108 ? -3.945 7.031 11.766 1 97.94 108 ASP A C 1
ATOM 840 O O . ASP A 1 108 ? -2.871 7.613 11.602 1 97.94 108 ASP A O 1
ATOM 844 N N . TRP A 1 109 ? -5.043 7.688 11.938 1 98.56 109 TRP A N 1
ATOM 845 C CA . TRP A 1 109 ? -5.082 9.133 11.742 1 98.56 109 TRP A CA 1
ATOM 846 C C . TRP A 1 109 ? -4.5 9.852 12.953 1 98.56 109 TRP A C 1
ATOM 848 O O . TRP A 1 109 ? -3.887 10.914 12.82 1 98.56 109 TRP A O 1
ATOM 858 N N . VAL A 1 110 ? -4.645 9.281 14.156 1 98.69 110 VAL A N 1
ATOM 859 C CA . VAL A 1 110 ? -3.977 9.836 15.328 1 98.69 110 VAL A CA 1
ATOM 860 C C . VAL A 1 110 ? -2.463 9.75 15.148 1 98.69 110 VAL A C 1
ATOM 862 O O . VAL A 1 110 ? -1.74 10.703 15.438 1 98.69 110 VAL A O 1
ATOM 865 N N . LYS A 1 111 ? -2.023 8.609 14.68 1 98.19 111 LYS A N 1
ATOM 866 C CA . LYS A 1 111 ? -0.596 8.453 14.422 1 98.19 111 LYS A CA 1
ATOM 867 C C . LYS A 1 111 ? -0.114 9.469 13.383 1 98.19 111 LYS A C 1
ATOM 869 O O . LYS A 1 111 ? 0.924 10.109 13.57 1 98.19 111 LYS A O 1
ATOM 874 N N . SER A 1 112 ? -0.842 9.578 12.328 1 98.38 112 SER A N 1
ATOM 875 C CA . SER A 1 112 ? -0.482 10.516 11.266 1 98.38 112 SER A CA 1
ATOM 876 C C . SER A 1 112 ? -0.436 11.945 11.789 1 98.38 112 SER A C 1
ATOM 878 O O . SER A 1 112 ? 0.48 12.703 11.461 1 98.38 112 SER A O 1
ATOM 880 N N . ALA A 1 113 ? -1.418 12.312 12.578 1 98.75 113 ALA A N 1
ATOM 881 C CA . ALA A 1 113 ? -1.459 13.656 13.148 1 98.75 113 ALA A CA 1
ATOM 882 C C . ALA A 1 113 ? -0.245 13.906 14.039 1 98.75 113 ALA A C 1
ATOM 884 O O . ALA A 1 113 ? 0.318 15 14.039 1 98.75 113 ALA A O 1
ATOM 885 N N . ASP A 1 114 ? 0.096 12.945 14.758 1 98.81 114 ASP A N 1
ATOM 886 C CA . ASP A 1 114 ? 1.27 13.031 15.625 1 98.81 114 ASP A CA 1
ATOM 887 C C . ASP A 1 114 ? 2.541 13.234 14.805 1 98.81 114 ASP A C 1
ATOM 889 O O . ASP A 1 114 ? 3.385 14.062 15.148 1 98.81 114 ASP A O 1
ATOM 893 N N . GLU A 1 115 ? 2.662 12.492 13.758 1 98.75 115 GLU A N 1
ATOM 894 C CA . GLU A 1 115 ? 3.826 12.594 12.883 1 98.75 115 GLU A CA 1
ATOM 895 C C . GLU A 1 115 ? 3.867 13.945 12.172 1 98.75 115 GLU A C 1
ATOM 897 O O . GLU A 1 115 ? 4.93 14.547 12.039 1 98.75 115 GLU A O 1
ATOM 902 N N . GLU A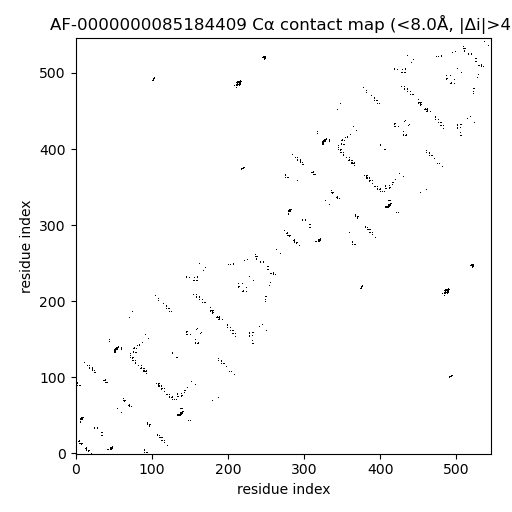 1 116 ? 2.705 14.414 11.75 1 98.75 116 GLU A N 1
ATOM 903 C CA . GLU A 1 116 ? 2.666 15.734 11.125 1 98.75 116 GLU A CA 1
ATOM 904 C C . GLU A 1 116 ? 3.08 16.828 12.117 1 98.75 116 GLU A C 1
ATOM 906 O O . GLU A 1 116 ? 3.686 17.828 11.727 1 98.75 116 GLU A O 1
ATOM 911 N N . SER A 1 117 ? 2.689 16.625 13.352 1 98.94 117 SER A N 1
ATOM 912 C CA . SER A 1 117 ? 3.115 17.547 14.391 1 98.94 117 SER A CA 1
ATOM 913 C C . SER A 1 117 ? 4.633 17.578 14.523 1 98.94 117 SER A C 1
ATOM 915 O O . SER A 1 117 ? 5.234 18.656 14.633 1 98.94 117 SER A O 1
ATOM 917 N N . LYS A 1 118 ? 5.168 16.422 14.523 1 98.88 118 LYS A N 1
ATOM 918 C CA . LYS A 1 118 ? 6.621 16.312 14.523 1 98.88 118 LYS A CA 1
ATOM 919 C C . LYS A 1 118 ? 7.23 17 13.305 1 98.88 118 LYS A C 1
ATOM 921 O O . LYS A 1 118 ? 8.234 17.703 13.422 1 98.88 118 LYS A O 1
ATOM 926 N N . HIS A 1 119 ? 6.66 16.797 12.133 1 98.88 119 HIS A N 1
ATOM 927 C CA . HIS A 1 119 ? 7.152 17.391 10.898 1 98.88 119 HIS A CA 1
ATOM 928 C C . HIS A 1 119 ? 7.18 18.906 10.992 1 98.88 119 HIS A C 1
ATOM 930 O O . HIS A 1 119 ? 8.188 19.547 10.656 1 98.88 119 HIS A O 1
ATOM 936 N N . PHE A 1 120 ? 6.066 19.516 11.422 1 98.81 120 PHE A N 1
ATOM 937 C CA . PHE A 1 120 ? 5.996 20.953 11.57 1 98.81 120 PHE A CA 1
ATOM 938 C C . PHE A 1 120 ? 7.109 21.469 12.477 1 98.81 120 PHE A C 1
ATOM 940 O O . PHE A 1 120 ? 7.809 22.422 12.141 1 98.81 120 PHE A O 1
ATOM 947 N N . ASN A 1 121 ? 7.273 20.797 13.609 1 98.94 121 ASN A N 1
ATOM 948 C CA . ASN A 1 121 ? 8.266 21.234 14.586 1 98.94 121 ASN A CA 1
ATOM 949 C C . ASN A 1 121 ? 9.688 21.109 14.039 1 98.94 121 ASN A C 1
ATOM 951 O O . ASN A 1 121 ? 10.523 21.969 14.281 1 98.94 121 ASN A O 1
ATOM 955 N N . LEU A 1 122 ? 9.961 20.031 13.328 1 98.81 122 LEU A N 1
ATOM 956 C CA . LEU A 1 122 ? 11.273 19.859 12.711 1 98.81 122 LEU A CA 1
ATOM 957 C C . LEU A 1 122 ? 11.586 21 11.766 1 98.81 122 LEU A C 1
ATOM 959 O O . LEU A 1 122 ? 12.688 21.547 11.789 1 98.81 122 LEU A O 1
ATOM 963 N N . LEU A 1 123 ? 10.617 21.406 10.992 1 98.75 123 LEU A N 1
ATOM 964 C CA . LEU A 1 123 ? 10.828 22.469 10.008 1 98.75 123 LEU A CA 1
ATOM 965 C C . LEU A 1 123 ? 10.953 23.828 10.688 1 98.75 123 LEU A C 1
ATOM 967 O O . LEU A 1 123 ? 11.75 24.672 10.266 1 98.75 123 LEU A O 1
ATOM 971 N N . CYS A 1 124 ? 10.195 24.031 11.719 1 98.75 124 CYS A N 1
ATOM 972 C CA . CYS A 1 124 ? 10.328 25.266 12.492 1 98.75 124 CYS A CA 1
ATOM 973 C C . CYS A 1 124 ? 11.719 25.359 13.117 1 98.75 124 CYS A C 1
ATOM 975 O O . CYS A 1 124 ? 12.32 26.438 13.117 1 98.75 124 CYS A O 1
ATOM 977 N N . ASP A 1 125 ? 12.203 24.25 13.625 1 98.81 125 ASP A N 1
ATOM 978 C CA . ASP A 1 125 ? 13.547 24.234 14.195 1 98.81 125 ASP A CA 1
ATOM 979 C C . ASP A 1 125 ? 14.594 24.578 13.141 1 98.81 125 ASP A C 1
ATOM 981 O O . ASP A 1 125 ? 15.547 25.312 13.422 1 98.81 125 ASP A O 1
ATOM 985 N N . CYS A 1 126 ? 14.445 24.047 11.961 1 98.62 126 CYS A N 1
ATOM 986 C CA . CYS A 1 126 ? 15.367 24.359 10.867 1 98.62 126 CYS A CA 1
ATOM 987 C C . CYS A 1 126 ? 15.328 25.844 10.539 1 98.62 126 CYS A C 1
ATOM 989 O O . CYS A 1 126 ? 16.375 26.469 10.328 1 98.62 126 CYS A O 1
ATOM 991 N N . LEU A 1 127 ? 14.133 26.453 10.5 1 98.44 127 LEU A N 1
ATOM 992 C CA . LEU A 1 127 ? 13.977 27.875 10.219 1 98.44 127 LEU A CA 1
ATOM 993 C C . LEU A 1 127 ? 14.68 28.719 11.273 1 98.44 127 LEU A C 1
ATOM 995 O O . LEU A 1 127 ? 15.422 29.641 10.945 1 98.44 127 LEU A O 1
ATOM 999 N N . GLU A 1 128 ? 14.477 28.375 12.477 1 98.31 128 GLU A N 1
ATOM 1000 C CA . GLU A 1 128 ? 15.055 29.125 13.586 1 98.31 128 GLU A CA 1
ATOM 1001 C C . GLU A 1 128 ? 16.578 29.016 13.594 1 98.31 128 GLU A C 1
ATOM 1003 O O . GLU A 1 128 ? 17.266 29.984 13.922 1 98.31 128 GLU A O 1
ATOM 1008 N N . ALA A 1 129 ? 17.047 27.875 13.211 1 97.5 129 ALA A N 1
ATOM 1009 C CA . ALA A 1 129 ? 18.484 27.625 13.188 1 97.5 129 ALA A CA 1
ATOM 1010 C C . ALA A 1 129 ? 19.172 28.547 12.172 1 97.5 129 ALA A C 1
ATOM 1012 O O . ALA A 1 129 ? 20.375 28.828 12.297 1 97.5 129 ALA A O 1
ATOM 1013 N N . VAL A 1 130 ? 18.406 29.062 11.242 1 96.5 130 VAL A N 1
ATOM 1014 C CA . VAL A 1 130 ? 19.031 29.906 10.219 1 96.5 130 VAL A CA 1
ATOM 1015 C C . VAL A 1 130 ? 18.531 31.344 10.344 1 96.5 130 VAL A C 1
ATOM 1017 O O . VAL A 1 130 ? 18.594 32.125 9.391 1 96.5 130 VAL A O 1
ATOM 1020 N N . GLY A 1 131 ? 17.969 31.641 11.484 1 97.12 131 GLY A N 1
ATOM 1021 C CA . GLY A 1 131 ? 17.641 33.031 11.82 1 97.12 131 GLY A CA 1
ATOM 1022 C C . GLY A 1 131 ? 16.266 33.438 11.328 1 97.12 131 GLY A C 1
ATOM 1023 O O . GLY A 1 131 ? 15.977 34.625 11.227 1 97.12 131 GLY A O 1
ATOM 1024 N N . SER A 1 132 ? 15.461 32.531 10.953 1 97.75 132 SER A N 1
ATOM 1025 C CA . SER A 1 132 ? 14.086 32.781 10.539 1 97.75 132 SER A CA 1
ATOM 1026 C C . SER A 1 132 ? 13.094 32.125 11.477 1 97.75 132 SER A C 1
ATOM 1028 O O . SER A 1 132 ? 13.438 31.734 12.602 1 97.75 132 SER A O 1
ATOM 1030 N N . HIS A 1 133 ? 11.812 32.031 11.102 1 98.12 133 HIS A N 1
ATOM 1031 C CA . HIS A 1 133 ? 10.75 31.391 11.859 1 98.12 133 HIS A CA 1
ATOM 1032 C C . HIS A 1 133 ? 9.477 31.266 11.039 1 98.12 133 HIS A C 1
ATOM 1034 O O . HIS A 1 133 ? 9.305 31.984 10.039 1 98.12 133 HIS A O 1
ATOM 1040 N N . TYR A 1 134 ? 8.68 30.391 11.438 1 98 134 TYR A N 1
ATOM 1041 C CA . TYR A 1 134 ? 7.375 30.297 10.789 1 98 134 TYR A CA 1
ATOM 1042 C C . TYR A 1 134 ? 6.559 31.562 11.023 1 98 134 TYR A C 1
ATOM 1044 O O . TYR A 1 134 ? 6.387 32 12.164 1 98 134 TYR A O 1
ATOM 1052 N N . GLY A 1 135 ? 6.051 32.156 9.977 1 97.12 135 GLY A N 1
ATOM 1053 C CA . GLY A 1 135 ? 5.348 33.438 10.047 1 97.12 135 GLY A CA 1
ATOM 1054 C C . GLY A 1 135 ? 6.168 34.594 9.531 1 97.12 135 GLY A C 1
ATOM 1055 O O . GLY A 1 135 ? 5.629 35.688 9.273 1 97.12 135 GLY A O 1
ATOM 1056 N N . ALA A 1 136 ? 7.457 34.375 9.312 1 96.75 136 ALA A N 1
ATOM 1057 C CA . ALA A 1 136 ? 8.352 35.438 8.852 1 96.75 136 ALA A CA 1
ATOM 1058 C C . ALA A 1 136 ? 8.07 35.812 7.402 1 96.75 136 ALA A C 1
ATOM 1060 O O . ALA A 1 136 ? 8.406 36.906 6.957 1 96.75 136 ALA A O 1
ATOM 1061 N N . LEU A 1 137 ? 7.547 34.906 6.652 1 95.5 137 LEU A N 1
ATOM 1062 C CA . LEU A 1 137 ? 7.219 35.094 5.242 1 95.5 137 LEU A CA 1
ATOM 1063 C C . LEU A 1 137 ? 5.742 34.781 4.988 1 95.5 137 LEU A C 1
ATOM 1065 O O . LEU A 1 137 ? 5.094 34.125 5.789 1 95.5 137 LEU A O 1
ATOM 1069 N N . PRO A 1 138 ? 5.148 35.344 3.938 1 94.69 138 PRO A N 1
ATOM 1070 C CA . PRO A 1 138 ? 3.779 34.969 3.586 1 94.69 138 PRO A CA 1
ATOM 1071 C C . PRO A 1 138 ? 3.662 33.5 3.156 1 94.69 138 PRO A C 1
ATOM 1073 O O . PRO A 1 138 ? 4.668 32.875 2.836 1 94.69 138 PRO A O 1
ATOM 1076 N N . ALA A 1 139 ? 2.488 33 3.221 1 93.06 139 ALA A N 1
ATOM 1077 C CA . ALA A 1 139 ? 2.232 31.625 2.84 1 93.06 139 ALA A CA 1
ATOM 1078 C C . ALA A 1 139 ? 1.012 31.516 1.93 1 93.06 139 ALA A C 1
ATOM 1080 O O . ALA A 1 139 ? 0.271 32.5 1.763 1 93.06 139 ALA A O 1
ATOM 1081 N N . HIS A 1 140 ? 0.953 30.359 1.237 1 87.12 140 HIS A N 1
ATOM 1082 C CA . HIS A 1 140 ? -0.149 30.078 0.327 1 87.12 140 HIS A CA 1
ATOM 1083 C C . HIS A 1 140 ? -1.478 30.016 1.072 1 87.12 140 HIS A C 1
ATOM 1085 O O . HIS A 1 140 ? -1.579 29.359 2.115 1 87.12 140 HIS A O 1
ATOM 1091 N N . ALA A 1 141 ? -2.361 30.656 0.287 1 77.94 141 ALA A N 1
ATOM 1092 C CA . ALA A 1 141 ? -3.732 30.547 0.783 1 77.94 141 ALA A CA 1
ATOM 1093 C C . ALA A 1 141 ? -4.418 29.297 0.224 1 77.94 141 ALA A C 1
ATOM 1095 O O . ALA A 1 141 ? -3.828 28.562 -0.571 1 77.94 141 ALA A O 1
ATOM 1096 N N . PHE A 1 142 ? -5.453 28.75 0.738 1 73 142 PHE A N 1
ATOM 1097 C CA . PHE A 1 142 ? -6.441 27.828 0.188 1 73 142 PHE A CA 1
ATOM 1098 C C . PHE A 1 142 ? -6.008 26.375 0.386 1 73 142 PHE A C 1
ATOM 1100 O O . PHE A 1 142 ? -6.465 25.484 -0.328 1 73 142 PHE A O 1
ATOM 1107 N N . MET A 1 143 ? -5.055 26.188 1.244 1 82.56 143 MET A N 1
ATOM 1108 C CA . MET A 1 143 ? -4.656 24.812 1.528 1 82.56 143 MET A CA 1
ATOM 1109 C C . MET A 1 143 ? -5.809 24.016 2.139 1 82.56 143 MET A C 1
ATOM 1111 O O . MET A 1 143 ? -5.848 22.797 2.041 1 82.56 143 MET A O 1
ATOM 1115 N N . TRP A 1 144 ? -6.676 24.781 2.592 1 92.5 144 TRP A N 1
ATOM 1116 C CA . TRP A 1 144 ? -7.746 24.156 3.363 1 92.5 144 TRP A CA 1
ATOM 1117 C C . TRP A 1 144 ? -8.984 23.938 2.5 1 92.5 144 TRP A C 1
ATOM 1119 O O . TRP A 1 144 ? -9.953 23.328 2.941 1 92.5 144 TRP A O 1
ATOM 1129 N N . ARG A 1 145 ? -9 24.391 1.296 1 91.12 145 ARG A N 1
ATOM 1130 C CA . ARG A 1 145 ? -10.156 24.344 0.406 1 91.12 145 ARG A CA 1
ATOM 1131 C C . ARG A 1 145 ? -10.633 22.906 0.198 1 91.12 145 ARG A C 1
ATOM 1133 O O . ARG A 1 145 ? -11.836 22.641 0.211 1 91.12 145 ARG A O 1
ATOM 1140 N N . ALA A 1 146 ? -9.719 22.031 -0.004 1 92.56 146 ALA A N 1
ATOM 1141 C CA . ALA A 1 146 ? -10.086 20.641 -0.222 1 92.56 146 ALA A CA 1
ATOM 1142 C C . ALA A 1 146 ? -10.852 20.078 0.971 1 92.56 146 ALA A C 1
ATOM 1144 O O . ALA A 1 146 ? -11.797 19.297 0.8 1 92.56 146 ALA A O 1
ATOM 1145 N N . ALA A 1 147 ? -10.406 20.453 2.162 1 95.5 147 ALA A N 1
ATOM 1146 C CA . ALA A 1 147 ? -11.086 20.016 3.373 1 95.5 147 ALA A CA 1
ATOM 1147 C C . ALA A 1 147 ? -12.516 20.547 3.422 1 95.5 147 ALA A C 1
ATOM 1149 O O . ALA A 1 147 ? -13.445 19.828 3.789 1 95.5 147 ALA A O 1
ATOM 1150 N N . GLU A 1 148 ? -12.68 21.781 3.045 1 95.75 148 GLU A N 1
ATOM 1151 C CA . GLU A 1 148 ? -14.008 22.391 3.037 1 95.75 148 GLU A CA 1
ATOM 1152 C C . GLU A 1 148 ? -14.898 21.75 1.983 1 95.75 148 GLU A C 1
ATOM 1154 O O . GLU A 1 148 ? -16.062 21.438 2.254 1 95.75 148 GLU A O 1
ATOM 1159 N N . ASP A 1 149 ? -14.344 21.5 0.846 1 95.69 149 ASP A N 1
ATOM 1160 C CA . ASP A 1 149 ? -15.109 20.953 -0.271 1 95.69 149 ASP A CA 1
ATOM 1161 C C . ASP A 1 149 ? -15.562 19.531 0.02 1 95.69 149 ASP A C 1
ATOM 1163 O O . ASP A 1 149 ? -16.562 19.062 -0.525 1 95.69 149 ASP A O 1
ATOM 1167 N N . THR A 1 150 ? -14.828 18.812 0.883 1 97.5 150 THR A N 1
ATOM 1168 C CA . THR A 1 150 ? -15.141 17.422 1.148 1 97.5 150 THR A CA 1
ATOM 1169 C C . THR A 1 150 ? -15.711 17.25 2.555 1 97.5 150 THR A C 1
ATOM 1171 O O . THR A 1 150 ? -15.711 16.141 3.102 1 97.5 150 THR A O 1
ATOM 1174 N N . ALA A 1 151 ? -16.156 18.297 3.188 1 97.31 151 ALA A N 1
ATOM 1175 C CA . ALA A 1 151 ? -16.531 18.312 4.602 1 97.31 151 ALA A CA 1
ATOM 1176 C C . ALA 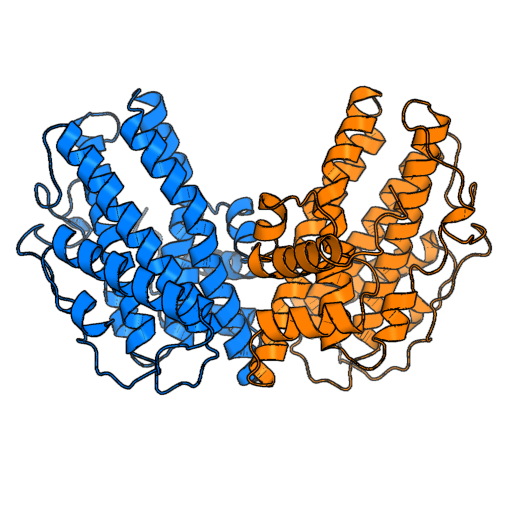A 1 151 ? -17.672 17.344 4.879 1 97.31 151 ALA A C 1
ATOM 1178 O O . ALA A 1 151 ? -17.828 16.859 6.004 1 97.31 151 ALA A O 1
ATOM 1179 N N . ASP A 1 152 ? -18.438 16.953 3.867 1 96.69 152 ASP A N 1
ATOM 1180 C CA . ASP A 1 152 ? -19.594 16.078 4.082 1 96.69 152 ASP A CA 1
ATOM 1181 C C . ASP A 1 152 ? -19.406 14.75 3.35 1 96.69 152 ASP A C 1
ATOM 1183 O O . ASP A 1 152 ? -20.375 14.008 3.152 1 96.69 152 ASP A O 1
ATOM 1187 N N . ASP A 1 153 ? -18.234 14.492 2.896 1 98 153 ASP A N 1
ATOM 1188 C CA . ASP A 1 153 ? -17.969 13.32 2.066 1 98 153 ASP A CA 1
ATOM 1189 C C . ASP A 1 153 ? -16.641 12.664 2.459 1 98 153 ASP A C 1
ATOM 1191 O O . ASP A 1 153 ? -15.594 12.984 1.896 1 98 153 ASP A O 1
ATOM 1195 N N . LEU A 1 154 ? -16.75 11.656 3.332 1 98.19 154 LEU A N 1
ATOM 1196 C CA . LEU A 1 154 ? -15.539 11.016 3.838 1 98.19 154 LEU A CA 1
ATOM 1197 C C . LEU A 1 154 ? -14.758 10.367 2.705 1 98.19 154 LEU A C 1
ATOM 1199 O O . LEU A 1 154 ? -13.523 10.43 2.684 1 98.19 154 LEU A O 1
ATOM 1203 N N . LEU A 1 155 ? -15.438 9.727 1.751 1 98.19 155 LEU A N 1
ATOM 1204 C CA . LEU A 1 155 ? -14.766 9.141 0.596 1 98.19 155 LEU A CA 1
ATOM 1205 C C . LEU A 1 155 ? -14.023 10.211 -0.194 1 98.19 155 LEU A C 1
ATOM 1207 O O . LEU A 1 155 ? -12.875 10 -0.605 1 98.19 155 LEU A O 1
ATOM 1211 N N . GLY A 1 156 ? -14.672 11.352 -0.404 1 98.12 156 GLY A N 1
ATOM 1212 C CA . GLY A 1 156 ? -14.031 12.469 -1.072 1 98.12 156 GLY A CA 1
ATOM 1213 C C . GLY A 1 156 ? -12.82 13 -0.326 1 98.12 156 GLY A C 1
ATOM 1214 O O . GLY A 1 156 ? -11.789 13.281 -0.934 1 98.12 156 GLY A O 1
ATOM 1215 N N . ARG A 1 157 ? -12.938 13.125 0.981 1 98.5 157 ARG A N 1
ATOM 1216 C CA . ARG A 1 157 ? -11.836 13.57 1.835 1 98.5 157 ARG A CA 1
ATOM 1217 C C . ARG A 1 157 ? -10.625 12.656 1.687 1 98.5 157 ARG A C 1
ATOM 1219 O O . ARG A 1 157 ? -9.508 13.133 1.493 1 98.5 157 ARG A O 1
ATOM 1226 N N . LEU A 1 158 ? -10.867 11.328 1.735 1 98.56 158 LEU A N 1
ATOM 1227 C CA . LEU A 1 158 ? -9.773 10.367 1.629 1 98.56 158 LEU A CA 1
ATOM 1228 C C . LEU A 1 158 ? -9.141 10.414 0.244 1 98.56 158 LEU A C 1
ATOM 1230 O O . LEU A 1 158 ? -7.914 10.367 0.117 1 98.56 158 LEU A O 1
ATOM 1234 N N . ALA A 1 159 ? -9.906 10.578 -0.77 1 97.88 159 ALA A N 1
ATOM 1235 C CA . ALA A 1 159 ? -9.406 10.602 -2.141 1 97.88 159 ALA A CA 1
ATOM 1236 C C . ALA A 1 159 ? -8.523 11.82 -2.379 1 97.88 159 ALA A C 1
ATOM 1238 O O . ALA A 1 159 ? -7.441 11.711 -2.965 1 97.88 159 ALA A O 1
ATOM 1239 N N . VAL A 1 160 ? -8.914 12.914 -1.837 1 96.62 160 VAL A N 1
ATOM 1240 C CA . VAL A 1 160 ? -8.289 14.164 -2.26 1 96.62 160 VAL A CA 1
ATOM 1241 C C . VAL A 1 160 ? -7.137 14.516 -1.314 1 96.62 160 VAL A C 1
ATOM 1243 O O . VAL A 1 160 ? -6.074 14.953 -1.756 1 96.62 160 VAL A O 1
ATOM 1246 N N . VAL A 1 161 ? -7.355 14.312 -0.066 1 96.31 161 VAL A N 1
ATOM 1247 C CA . VAL A 1 161 ? -6.379 14.836 0.883 1 96.31 161 VAL A CA 1
ATOM 1248 C C . VAL A 1 161 ? -5.203 13.867 1.001 1 96.31 161 VAL A C 1
ATOM 1250 O O . VAL A 1 161 ? -4.09 14.18 0.58 1 96.31 161 VAL A O 1
ATOM 1253 N N . PRO A 1 162 ? -5.414 12.633 1.475 1 97.5 162 PRO A N 1
ATOM 1254 C CA . PRO A 1 162 ? -4.219 11.789 1.58 1 97.5 162 PRO A CA 1
ATOM 1255 C C . PRO A 1 162 ? -3.793 11.203 0.237 1 97.5 162 PRO A C 1
ATOM 1257 O O . PRO A 1 162 ? -2.596 11.086 -0.04 1 97.5 162 PRO A O 1
ATOM 1260 N N . MET A 1 163 ? -4.699 10.875 -0.661 1 97.19 163 MET A N 1
ATOM 1261 C CA . MET A 1 163 ? -4.336 10.094 -1.839 1 97.19 163 MET A CA 1
ATOM 1262 C C . MET A 1 163 ? -3.918 11.008 -2.988 1 97.19 163 MET A C 1
ATOM 1264 O O . MET A 1 163 ? -3.348 10.539 -3.979 1 97.19 163 MET A O 1
ATOM 1268 N N . VAL A 1 164 ? -4.184 12.297 -2.91 1 95.5 164 VAL A N 1
ATOM 1269 C CA . VAL A 1 164 ? -3.729 13.211 -3.951 1 95.5 164 VAL A CA 1
ATOM 1270 C C . VAL A 1 164 ? -2.76 14.234 -3.355 1 95.5 164 VAL A C 1
ATOM 1272 O O . VAL A 1 164 ? -1.583 14.273 -3.727 1 95.5 164 VAL A O 1
ATOM 1275 N N . LEU A 1 165 ? -3.203 14.961 -2.338 1 93.62 165 LEU A N 1
ATOM 1276 C CA . LEU A 1 165 ? -2.408 16.078 -1.826 1 93.62 165 LEU A CA 1
ATOM 1277 C C . LEU A 1 165 ? -1.189 15.562 -1.063 1 93.62 165 LEU A C 1
ATOM 1279 O O . LEU A 1 165 ? -0.063 15.992 -1.326 1 93.62 165 LEU A O 1
ATOM 1283 N N . GLU A 1 166 ? -1.395 14.562 -0.113 1 94.06 166 GLU A N 1
ATOM 1284 C CA . GLU A 1 166 ? -0.252 13.984 0.587 1 94.06 166 GLU A CA 1
ATOM 1285 C C . GLU A 1 166 ? 0.629 13.18 -0.364 1 94.06 166 GLU A C 1
ATOM 1287 O O . GLU A 1 166 ? 1.854 13.164 -0.218 1 94.06 166 GLU A O 1
ATOM 1292 N N . ALA A 1 167 ? 0.005 12.578 -1.304 1 95.56 167 ALA A N 1
ATOM 1293 C CA . ALA A 1 167 ? 0.748 11.773 -2.268 1 95.56 167 ALA A CA 1
ATOM 1294 C C . ALA A 1 167 ? 1.692 12.641 -3.096 1 95.56 167 ALA A C 1
ATOM 1296 O O . ALA A 1 167 ? 2.748 12.172 -3.535 1 95.56 167 ALA A O 1
ATOM 1297 N N . ARG A 1 168 ? 1.371 13.867 -3.273 1 94.19 168 ARG A N 1
ATOM 1298 C CA . ARG A 1 168 ? 2.246 14.781 -4.004 1 94.19 168 ARG A CA 1
ATOM 1299 C C . ARG A 1 168 ? 3.58 14.953 -3.283 1 94.19 168 ARG A C 1
ATOM 1301 O O . ARG A 1 168 ? 4.613 15.156 -3.922 1 94.19 168 ARG A O 1
ATOM 1308 N N . GLY A 1 169 ? 3.516 14.875 -1.973 1 95 169 GLY A N 1
ATOM 1309 C CA . GLY A 1 169 ? 4.75 14.922 -1.207 1 95 169 GLY A CA 1
ATOM 1310 C C . GLY A 1 169 ? 5.723 13.82 -1.584 1 95 169 GLY A C 1
ATOM 1311 O O . GLY A 1 169 ? 6.941 14.008 -1.524 1 95 169 GLY A O 1
ATOM 1312 N N . LEU A 1 170 ? 5.215 12.703 -1.975 1 95.5 170 LEU A N 1
ATOM 1313 C CA . LEU A 1 170 ? 6.059 11.594 -2.4 1 95.5 170 LEU A CA 1
ATOM 1314 C C . LEU A 1 170 ? 6.805 11.938 -3.684 1 95.5 170 LEU A C 1
ATOM 1316 O O . LEU A 1 170 ? 7.914 11.445 -3.912 1 95.5 170 LEU A O 1
ATOM 1320 N N . ASP A 1 171 ? 6.309 12.773 -4.461 1 96 171 ASP A N 1
ATOM 1321 C CA . ASP A 1 171 ? 6.871 13.133 -5.758 1 96 171 ASP A CA 1
ATOM 1322 C C . ASP A 1 171 ? 7.93 14.227 -5.609 1 96 171 ASP A C 1
ATOM 1324 O O . ASP A 1 171 ? 8.938 14.219 -6.316 1 96 171 ASP A O 1
ATOM 1328 N N . VAL A 1 172 ? 7.723 15.164 -4.672 1 94.69 172 VAL A N 1
ATOM 1329 C CA . VAL A 1 172 ? 8.484 16.406 -4.75 1 94.69 172 VAL A CA 1
ATOM 1330 C C . VAL A 1 172 ? 9.555 16.422 -3.662 1 94.69 172 VAL A C 1
ATOM 1332 O O . VAL A 1 172 ? 10.562 17.125 -3.785 1 94.69 172 VAL A O 1
ATOM 1335 N N . THR A 1 173 ? 9.375 15.656 -2.602 1 96.69 173 THR A N 1
ATOM 1336 C CA . THR A 1 173 ? 10.266 15.75 -1.447 1 96.69 173 THR A CA 1
ATOM 1337 C C . THR A 1 173 ? 11.68 15.312 -1.814 1 96.69 173 THR A C 1
ATOM 1339 O O . THR A 1 173 ? 12.656 15.914 -1.362 1 96.69 173 THR A O 1
ATOM 1342 N N . PRO A 1 174 ? 11.867 14.281 -2.648 1 96.12 174 PRO A N 1
ATOM 1343 C CA . PRO A 1 174 ? 13.227 13.906 -3.023 1 96.12 174 PRO A CA 1
ATOM 1344 C C . PRO A 1 174 ? 14.008 15.055 -3.66 1 96.12 174 PRO A C 1
ATOM 1346 O O . PRO A 1 174 ? 15.188 15.25 -3.357 1 96.12 174 PRO A O 1
ATOM 1349 N N . GLY A 1 175 ? 13.352 15.781 -4.539 1 96.38 175 GLY A N 1
ATOM 1350 C CA . GLY A 1 175 ? 14 16.938 -5.125 1 96.38 175 GLY A CA 1
ATOM 1351 C C . GLY A 1 175 ? 14.391 17.984 -4.102 1 96.38 175 GLY A C 1
ATOM 1352 O O . GLY A 1 175 ? 15.438 18.625 -4.223 1 96.38 175 GLY A O 1
ATOM 1353 N N . MET A 1 176 ? 13.602 18.172 -3.123 1 96.69 176 MET A N 1
ATOM 1354 C CA . MET A 1 176 ? 13.906 19.109 -2.059 1 96.69 176 MET A CA 1
ATOM 1355 C C . MET A 1 176 ? 15.086 18.641 -1.224 1 96.69 176 MET A C 1
ATOM 1357 O O . MET A 1 176 ? 15.93 19.453 -0.815 1 96.69 176 MET A O 1
ATOM 1361 N N . ILE A 1 177 ? 15.094 17.344 -0.938 1 97.5 177 ILE A N 1
ATOM 1362 C CA . ILE A 1 177 ? 16.219 16.766 -0.216 1 97.5 177 ILE A CA 1
ATOM 1363 C C . ILE A 1 177 ? 17.516 17.047 -0.975 1 97.5 177 ILE A C 1
ATOM 1365 O O . ILE A 1 177 ? 18.516 17.438 -0.378 1 97.5 177 ILE A O 1
ATOM 1369 N N . GLU A 1 178 ? 17.484 16.875 -2.252 1 97.12 178 GLU A N 1
ATOM 1370 C CA . GLU A 1 178 ? 18.672 17.125 -3.08 1 97.12 178 GLU A CA 1
ATOM 1371 C C . GLU A 1 178 ? 19.109 18.578 -2.992 1 97.12 178 GLU A C 1
ATOM 1373 O O . GLU A 1 178 ? 20.312 18.859 -2.932 1 97.12 178 GLU A O 1
ATOM 1378 N N . ILE A 1 179 ? 18.172 19.5 -3.006 1 96.44 179 ILE A N 1
ATOM 1379 C CA . ILE A 1 179 ? 18.453 20.922 -2.922 1 96.44 179 ILE A CA 1
ATOM 1380 C C . ILE A 1 179 ? 19.25 21.219 -1.653 1 96.44 179 ILE A C 1
ATOM 1382 O O . ILE A 1 179 ? 20.297 21.859 -1.709 1 96.44 179 ILE A O 1
ATOM 1386 N N . PHE A 1 180 ? 18.844 20.75 -0.575 1 97.81 180 PHE A N 1
ATOM 1387 C CA . PHE A 1 180 ? 19.469 21.062 0.706 1 97.81 180 PHE A CA 1
ATOM 1388 C C . PHE A 1 180 ? 20.766 20.281 0.884 1 97.81 180 PHE A C 1
ATOM 1390 O O . PHE A 1 180 ? 21.703 20.766 1.511 1 97.81 180 PHE A O 1
ATOM 1397 N N . THR A 1 181 ? 20.781 19.062 0.308 1 97.75 181 THR A N 1
ATOM 1398 C CA . THR A 1 181 ? 22.016 18.281 0.331 1 97.75 181 THR A CA 1
ATOM 1399 C C . THR A 1 181 ? 23.125 19.016 -0.429 1 97.75 181 THR A C 1
ATOM 1401 O O . THR A 1 181 ? 24.25 19.141 0.067 1 97.75 181 THR A O 1
ATOM 1404 N N . LYS A 1 182 ? 22.828 19.5 -1.527 1 96.94 182 LYS A N 1
ATOM 1405 C CA . LYS A 1 182 ? 23.797 20.219 -2.354 1 96.94 182 LYS A CA 1
ATOM 1406 C C . LYS A 1 182 ? 24.234 21.516 -1.677 1 96.94 182 LYS A C 1
ATOM 1408 O O . LYS A 1 182 ? 25.391 21.938 -1.837 1 96.94 182 LYS A O 1
ATOM 1413 N N . ALA A 1 183 ? 23.344 22.109 -0.952 1 96.44 183 ALA A N 1
ATOM 1414 C CA . ALA A 1 183 ? 23.625 23.359 -0.255 1 96.44 183 ALA A CA 1
ATOM 1415 C C . ALA A 1 183 ? 24.359 23.094 1.061 1 96.44 183 ALA A C 1
ATOM 1417 O O . ALA A 1 183 ? 24.688 24.031 1.795 1 96.44 183 ALA A O 1
ATOM 1418 N N . ASP A 1 184 ? 24.578 21.781 1.418 1 96.25 184 ASP A N 1
ATOM 1419 C CA . ASP A 1 184 ? 25.25 21.359 2.635 1 96.25 184 ASP A CA 1
ATOM 1420 C C . ASP A 1 184 ? 24.547 21.875 3.879 1 96.25 184 ASP A C 1
ATOM 1422 O O . ASP A 1 184 ? 25.156 22.516 4.742 1 96.25 184 ASP A O 1
ATOM 1426 N N . GLU A 1 185 ? 23.344 21.75 3.871 1 96.75 185 GLU A N 1
ATOM 1427 C CA . GLU A 1 185 ? 22.484 22.047 5.012 1 96.75 185 GLU A CA 1
ATOM 1428 C C . GLU A 1 185 ? 21.922 20.766 5.629 1 96.75 185 GLU A C 1
ATOM 1430 O O . GLU A 1 185 ? 20.766 20.422 5.406 1 96.75 185 GLU A O 1
ATOM 1435 N N . PRO A 1 186 ? 22.609 20.156 6.508 1 97.06 186 PRO A N 1
ATOM 1436 C CA . PRO A 1 186 ? 22.297 18.797 6.977 1 97.06 186 PRO A CA 1
ATOM 1437 C C . PRO A 1 186 ? 21.031 18.75 7.836 1 97.06 186 PRO A C 1
ATOM 1439 O O . PRO A 1 186 ? 20.312 17.766 7.809 1 97.06 186 PRO A O 1
ATOM 1442 N N . ALA A 1 187 ? 20.781 19.844 8.609 1 97.31 187 ALA A N 1
ATOM 1443 C CA . ALA A 1 187 ? 19.594 19.828 9.461 1 97.31 187 ALA A CA 1
ATOM 1444 C C . ALA A 1 187 ? 18.328 19.719 8.625 1 97.31 187 ALA A C 1
ATOM 1446 O O . ALA A 1 187 ? 17.453 18.906 8.93 1 97.31 187 ALA A O 1
ATOM 1447 N N . ALA A 1 188 ? 18.266 20.531 7.578 1 98.06 188 ALA A N 1
ATOM 1448 C CA . ALA A 1 188 ? 17.109 20.5 6.688 1 98.06 188 ALA A CA 1
ATOM 1449 C C . ALA A 1 188 ? 17.047 19.188 5.926 1 98.06 188 ALA A C 1
ATOM 1451 O O . ALA A 1 188 ? 15.961 18.609 5.766 1 98.06 188 ALA A O 1
ATOM 1452 N N . THR A 1 189 ? 18.188 18.719 5.492 1 98.38 189 THR A N 1
ATOM 1453 C CA . THR A 1 189 ? 18.25 17.438 4.789 1 98.38 189 THR A CA 1
ATOM 1454 C C . THR A 1 189 ? 17.719 16.297 5.66 1 98.38 189 THR A C 1
ATOM 1456 O O . THR A 1 189 ? 16.891 15.508 5.215 1 98.38 189 THR A O 1
ATOM 1459 N N . ASP A 1 190 ? 18.141 16.281 6.863 1 98.12 190 ASP A N 1
ATOM 1460 C CA . ASP A 1 190 ? 17.75 15.227 7.785 1 98.12 190 ASP A CA 1
ATOM 1461 C C . ASP A 1 190 ? 16.25 15.32 8.109 1 98.12 190 ASP A C 1
ATOM 1463 O O . ASP A 1 190 ? 15.57 14.297 8.172 1 98.12 190 ASP A O 1
ATOM 1467 N N . ALA A 1 191 ? 15.758 16.516 8.305 1 98.5 191 ALA A N 1
ATOM 1468 C CA . ALA A 1 191 ? 14.336 16.703 8.578 1 98.5 191 ALA A CA 1
ATOM 1469 C C . ALA A 1 191 ? 13.477 16.203 7.422 1 98.5 191 ALA A C 1
ATOM 1471 O O . ALA A 1 191 ? 12.492 15.492 7.637 1 98.5 191 ALA A O 1
ATOM 1472 N N . LEU A 1 192 ? 13.898 16.547 6.242 1 98.62 192 LEU A N 1
ATOM 1473 C CA . LEU A 1 192 ? 13.117 16.172 5.07 1 98.62 192 LEU A CA 1
ATOM 1474 C C . LEU A 1 192 ? 13.172 14.656 4.852 1 98.62 192 LEU A C 1
ATOM 1476 O O . LEU A 1 192 ? 12.195 14.062 4.383 1 98.62 192 LEU A O 1
ATOM 1480 N N . LYS A 1 193 ? 14.289 14.078 5.219 1 97.44 193 LYS A N 1
ATOM 1481 C CA . LYS A 1 193 ? 14.383 12.625 5.121 1 97.44 193 LYS A CA 1
ATOM 1482 C C . LYS A 1 193 ? 13.406 11.945 6.074 1 97.44 193 LYS A C 1
ATOM 1484 O O . LYS A 1 193 ? 12.773 10.953 5.719 1 97.44 193 LYS A O 1
ATOM 1489 N N . VAL A 1 194 ? 13.273 12.438 7.246 1 97.5 194 VAL A N 1
ATOM 1490 C CA . VAL A 1 194 ? 12.312 11.922 8.211 1 97.5 194 VAL A CA 1
ATOM 1491 C C . VAL A 1 194 ? 10.891 12.086 7.672 1 97.5 194 VAL A C 1
ATOM 1493 O O . VAL A 1 194 ? 10.094 11.148 7.695 1 97.5 194 VAL A O 1
ATOM 1496 N N . ILE A 1 195 ? 10.625 13.258 7.188 1 97.88 195 ILE A N 1
ATOM 1497 C CA . ILE A 1 195 ? 9.297 13.578 6.676 1 97.88 195 ILE A CA 1
ATOM 1498 C C . ILE A 1 195 ? 8.961 12.664 5.504 1 97.88 195 ILE A C 1
ATOM 1500 O O . ILE A 1 195 ? 7.875 12.078 5.457 1 97.88 195 ILE A O 1
ATOM 1504 N N . TYR A 1 196 ? 9.883 12.516 4.637 1 96.12 196 TYR A N 1
ATOM 1505 C CA . TYR A 1 196 ? 9.695 11.695 3.443 1 96.12 196 TYR A CA 1
ATOM 1506 C C . TYR A 1 196 ? 9.398 10.25 3.818 1 96.12 196 TYR A C 1
ATOM 1508 O O . TYR A 1 196 ? 8.5 9.633 3.246 1 96.12 196 TYR A O 1
ATOM 1516 N N . ALA A 1 197 ? 10.062 9.734 4.77 1 92.62 197 ALA A N 1
ATOM 1517 C CA . ALA A 1 197 ? 9.906 8.344 5.199 1 92.62 197 ALA A CA 1
ATOM 1518 C C . ALA A 1 197 ? 8.539 8.117 5.824 1 92.62 197 ALA A C 1
ATOM 1520 O O . ALA A 1 197 ? 7.922 7.066 5.621 1 92.62 197 ALA A O 1
ATOM 1521 N N . GLU A 1 198 ? 8.055 9.07 6.508 1 94.62 198 GLU A N 1
ATOM 1522 C CA . GLU A 1 198 ? 6.801 8.898 7.246 1 94.62 198 GLU A CA 1
ATOM 1523 C C . GLU A 1 198 ? 5.598 9.227 6.367 1 94.62 198 GLU A C 1
ATOM 1525 O O . GLU A 1 198 ? 4.484 8.766 6.641 1 94.62 198 GLU A O 1
ATOM 1530 N N . GLU A 1 199 ? 5.836 9.961 5.246 1 95.31 199 GLU A N 1
ATOM 1531 C CA . GLU A 1 199 ? 4.75 10.391 4.371 1 95.31 199 GLU A CA 1
ATOM 1532 C C . GLU A 1 199 ? 4.09 9.195 3.68 1 95.31 199 GLU A C 1
ATOM 1534 O O . GLU A 1 199 ? 2.887 9.219 3.412 1 95.31 199 GLU A O 1
ATOM 1539 N N . VAL A 1 200 ? 4.859 8.242 3.414 1 93.31 200 VAL A N 1
ATOM 1540 C CA . VAL A 1 200 ? 4.352 7.035 2.762 1 93.31 200 VAL A CA 1
ATOM 1541 C C . VAL A 1 200 ? 3.209 6.445 3.586 1 93.31 200 VAL A C 1
ATOM 1543 O O . VAL A 1 200 ? 2.184 6.039 3.035 1 93.31 200 VAL A O 1
ATOM 1546 N N . GLY A 1 201 ? 3.426 6.426 4.875 1 94.06 201 GLY A N 1
ATOM 1547 C CA . GLY A 1 201 ? 2.406 5.895 5.766 1 94.06 201 GLY A CA 1
ATOM 1548 C C . GLY A 1 201 ? 1.106 6.676 5.719 1 94.06 201 GLY A C 1
ATOM 1549 O O . GLY A 1 201 ? 0.022 6.09 5.746 1 94.06 201 GLY A O 1
ATOM 1550 N N . HIS A 1 202 ? 1.145 7.965 5.598 1 97.06 202 HIS A N 1
ATOM 1551 C CA . HIS A 1 202 ? -0.049 8.805 5.555 1 97.06 202 HIS A CA 1
ATOM 1552 C C . HIS A 1 202 ? -0.897 8.484 4.324 1 97.06 202 HIS A C 1
ATOM 1554 O O . HIS A 1 202 ? -2.117 8.344 4.43 1 97.06 202 HIS A O 1
ATOM 1560 N N . VAL A 1 203 ? -0.213 8.406 3.221 1 96.88 203 VAL A N 1
ATOM 1561 C CA . VAL A 1 203 ? -0.898 8.078 1.976 1 96.88 203 VAL A CA 1
ATOM 1562 C C . VAL A 1 203 ? -1.471 6.664 2.061 1 96.88 203 VAL A C 1
ATOM 1564 O O . VAL A 1 203 ? -2.611 6.426 1.658 1 96.88 203 VAL A O 1
ATOM 1567 N N . ALA A 1 204 ? -0.736 5.754 2.648 1 95.62 204 ALA A N 1
ATOM 1568 C CA . ALA A 1 204 ? -1.164 4.363 2.775 1 95.62 204 ALA A CA 1
ATOM 1569 C C . ALA A 1 204 ? -2.418 4.25 3.639 1 95.62 204 ALA A C 1
ATOM 1571 O O . ALA A 1 204 ? -3.299 3.436 3.361 1 95.62 204 ALA A O 1
ATOM 1572 N N . TYR A 1 205 ? -2.441 5.031 4.742 1 97.12 205 TYR A N 1
ATOM 1573 C CA . TYR A 1 205 ? -3.646 5.047 5.562 1 97.12 205 TYR A CA 1
ATOM 1574 C C . TYR A 1 205 ? -4.855 5.492 4.75 1 97.12 205 TYR A C 1
ATOM 1576 O O . TYR A 1 205 ? -5.941 4.918 4.875 1 97.12 205 TYR A O 1
ATOM 1584 N N . GLY A 1 206 ? -4.629 6.527 3.934 1 98 206 GLY A N 1
ATOM 1585 C CA . GLY A 1 206 ? -5.695 6.965 3.049 1 98 206 GLY A CA 1
ATOM 1586 C C . GLY A 1 206 ? -6.188 5.871 2.121 1 98 206 GLY A C 1
ATOM 1587 O O . GLY A 1 206 ? -7.391 5.617 2.039 1 98 206 GLY A O 1
ATOM 1588 N N . VAL A 1 207 ? -5.27 5.211 1.516 1 97.5 207 VAL A N 1
ATOM 1589 C CA . VAL A 1 207 ? -5.598 4.145 0.573 1 97.5 207 VAL A CA 1
ATOM 1590 C C . VAL A 1 207 ? -6.336 3.023 1.299 1 97.5 207 VAL A C 1
ATOM 1592 O O . VAL A 1 207 ? -7.355 2.527 0.815 1 97.5 207 VAL A O 1
ATOM 1595 N N . LYS A 1 208 ? -5.879 2.633 2.449 1 97.31 208 LYS A N 1
ATOM 1596 C CA . LYS A 1 208 ? -6.465 1.562 3.248 1 97.31 208 LYS A CA 1
ATOM 1597 C C . LYS A 1 208 ? -7.938 1.837 3.541 1 97.31 208 LYS A C 1
ATOM 1599 O O . LYS A 1 208 ? -8.797 1.002 3.256 1 97.31 208 LYS A O 1
ATOM 1604 N N . TRP A 1 209 ? -8.211 2.926 4.035 1 98.38 209 TRP A N 1
ATOM 1605 C CA . TRP A 1 209 ? -9.562 3.207 4.5 1 98.38 209 TRP A CA 1
ATOM 1606 C C . TRP A 1 209 ? -10.469 3.607 3.336 1 98.38 209 TRP A C 1
ATOM 1608 O O . TRP A 1 209 ? -11.68 3.408 3.389 1 98.38 209 TRP A O 1
ATOM 1618 N N . PHE A 1 210 ? -9.844 4.184 2.217 1 98.62 210 PHE A N 1
ATOM 1619 C CA . PHE A 1 210 ? -10.602 4.398 0.988 1 98.62 210 PHE A CA 1
ATOM 1620 C C . PHE A 1 210 ? -11.102 3.074 0.425 1 98.62 210 PHE A C 1
ATOM 1622 O O . PHE A 1 210 ? -12.281 2.938 0.104 1 98.62 210 PHE A O 1
ATOM 1629 N N . ASN A 1 211 ? -10.219 2.07 0.392 1 98.19 211 ASN A N 1
ATOM 1630 C CA . ASN A 1 211 ? -10.609 0.738 -0.058 1 98.19 211 ASN A CA 1
ATOM 1631 C C . ASN A 1 211 ? -11.656 0.12 0.863 1 98.19 211 ASN A C 1
ATOM 1633 O O . ASN A 1 211 ? -12.617 -0.5 0.394 1 98.19 211 ASN A O 1
ATOM 1637 N N . TRP A 1 212 ? -11.492 0.284 2.148 1 98.19 212 TRP A N 1
ATOM 1638 C CA . TRP A 1 212 ? -12.43 -0.217 3.146 1 98.19 212 TRP A CA 1
ATOM 1639 C C . TRP A 1 212 ? -13.82 0.351 2.916 1 98.19 212 TRP A C 1
ATOM 1641 O O . TRP A 1 212 ? -14.805 -0.395 2.865 1 98.19 212 TRP A O 1
ATOM 1651 N N . LEU A 1 213 ? -13.906 1.657 2.68 1 98.44 213 LEU A N 1
ATOM 1652 C CA . LEU A 1 213 ? -15.195 2.311 2.475 1 98.44 213 LEU A CA 1
ATOM 1653 C C . LEU A 1 213 ? -15.828 1.868 1.16 1 98.44 213 LEU A C 1
ATOM 1655 O O . LEU A 1 213 ? -17.047 1.708 1.076 1 98.44 213 LEU A O 1
ATOM 1659 N N . CYS A 1 214 ? -14.977 1.727 0.122 1 98.19 214 CYS A N 1
ATOM 1660 C CA . CYS A 1 214 ? -15.492 1.216 -1.144 1 98.19 214 CYS A CA 1
ATOM 1661 C C . CYS A 1 214 ? -16.094 -0.176 -0.966 1 98.19 214 CYS A C 1
ATOM 1663 O O . CYS A 1 214 ? -17.125 -0.492 -1.555 1 98.19 214 CYS A O 1
ATOM 1665 N N . GLY A 1 215 ? -15.43 -1.016 -0.157 1 97.25 215 GLY A N 1
ATOM 1666 C CA . GLY A 1 215 ? -15.961 -2.334 0.145 1 97.25 215 GLY A CA 1
ATOM 1667 C C . GLY A 1 215 ? -17.312 -2.287 0.843 1 97.25 215 GLY A C 1
ATOM 1668 O O . GLY A 1 215 ? -18.219 -3.039 0.494 1 97.25 215 GLY A O 1
ATOM 1669 N N . ARG A 1 216 ? -17.438 -1.427 1.774 1 95.56 216 ARG A N 1
ATOM 1670 C CA . ARG A 1 216 ? -18.688 -1.252 2.514 1 95.56 216 ARG A CA 1
ATOM 1671 C C . ARG A 1 216 ? -19.844 -0.961 1.567 1 95.56 216 ARG A C 1
ATOM 1673 O O . ARG A 1 216 ? -20.953 -1.435 1.785 1 95.56 216 ARG A O 1
ATOM 1680 N N . ASP A 1 217 ? -19.484 -0.221 0.509 1 95.25 217 ASP A N 1
ATOM 1681 C CA . ASP A 1 217 ? -20.531 0.242 -0.384 1 95.25 217 ASP A CA 1
ATOM 1682 C C . ASP A 1 217 ? -20.531 -0.544 -1.693 1 95.25 217 ASP A C 1
ATOM 1684 O O . ASP A 1 217 ? -21.281 -0.219 -2.621 1 95.25 217 ASP A O 1
ATOM 1688 N N . GLY A 1 218 ? -19.688 -1.593 -1.803 1 95.75 218 GLY A N 1
ATOM 1689 C CA . GLY A 1 218 ? -19.641 -2.467 -2.965 1 95.75 218 GLY A CA 1
ATOM 1690 C C . GLY A 1 218 ? -19.125 -1.773 -4.211 1 95.75 218 GLY A C 1
ATOM 1691 O O . GLY A 1 218 ? -19.547 -2.084 -5.324 1 95.75 218 GLY A O 1
ATOM 1692 N N . LEU A 1 219 ? -18.234 -0.768 -4.023 1 97 219 LEU A N 1
ATOM 1693 C CA . LEU A 1 219 ? -17.75 0.072 -5.113 1 97 219 LEU A CA 1
ATOM 1694 C C . LEU A 1 219 ? -16.328 -0.332 -5.523 1 97 219 LEU A C 1
ATOM 1696 O O . LEU A 1 219 ? -15.57 -0.846 -4.703 1 97 219 LEU A O 1
ATOM 1700 N N . ASP A 1 220 ? -16 -0.084 -6.828 1 97.25 220 ASP A N 1
ATOM 1701 C CA . ASP A 1 220 ? -14.641 -0.269 -7.316 1 97.25 220 ASP A CA 1
ATOM 1702 C C . ASP A 1 220 ? -13.758 0.925 -6.949 1 97.25 220 ASP A C 1
ATOM 1704 O O . ASP A 1 220 ? -14.016 2.049 -7.387 1 97.25 220 ASP A O 1
ATOM 1708 N N . PRO A 1 221 ? -12.688 0.67 -6.227 1 97.88 221 PRO A N 1
ATOM 1709 C CA . PRO A 1 221 ? -11.898 1.782 -5.695 1 97.88 221 PRO A CA 1
ATOM 1710 C C . PRO A 1 221 ? -11.336 2.682 -6.793 1 97.88 221 PRO A C 1
ATOM 1712 O O . PRO A 1 221 ? -11.375 3.91 -6.668 1 97.88 221 PRO A O 1
ATOM 1715 N N . LYS A 1 222 ? -10.828 2.104 -7.879 1 96.62 222 LYS A N 1
ATOM 1716 C CA . LYS A 1 222 ? -10.219 2.889 -8.945 1 96.62 222 LYS A CA 1
ATOM 1717 C C . LYS A 1 222 ? -11.234 3.818 -9.602 1 96.62 222 LYS A C 1
ATOM 1719 O O . LYS A 1 222 ? -10.961 5.008 -9.789 1 96.62 222 LYS A O 1
ATOM 1724 N N . GLU A 1 223 ? -12.383 3.316 -9.906 1 96.5 223 GLU A N 1
ATOM 1725 C CA . GLU A 1 223 ? -13.422 4.109 -10.555 1 96.5 223 GLU A CA 1
ATOM 1726 C C . GLU A 1 223 ? -13.922 5.223 -9.641 1 96.5 223 GLU A C 1
ATOM 1728 O O . GLU A 1 223 ? -14.125 6.355 -10.086 1 96.5 223 GLU A O 1
ATOM 1733 N N . VAL A 1 224 ? -14.164 4.855 -8.375 1 98 224 VAL A N 1
ATOM 1734 C CA . VAL A 1 224 ? -14.641 5.836 -7.402 1 98 224 VAL A CA 1
ATOM 1735 C C . VAL A 1 224 ? -13.594 6.934 -7.219 1 98 224 VAL A C 1
ATOM 1737 O O . VAL A 1 224 ? -13.93 8.117 -7.168 1 98 224 VAL A O 1
ATOM 1740 N N . PHE A 1 225 ? -12.289 6.512 -7.168 1 98.06 225 PHE A N 1
ATOM 1741 C CA . PHE A 1 225 ? -11.211 7.473 -7.012 1 98.06 225 PHE A CA 1
ATOM 1742 C C . PHE A 1 225 ? -11.195 8.469 -8.164 1 98.06 225 PHE A C 1
ATOM 1744 O O . PHE A 1 225 ? -11.141 9.68 -7.941 1 98.06 225 PHE A O 1
ATOM 1751 N N . HIS A 1 226 ? -11.297 7.98 -9.344 1 96.19 226 HIS A N 1
ATOM 1752 C CA . HIS A 1 226 ? -11.289 8.852 -10.516 1 96.19 226 HIS A CA 1
ATOM 1753 C C . HIS A 1 226 ? -12.445 9.844 -10.469 1 96.19 226 HIS A C 1
ATOM 1755 O O . HIS A 1 226 ? -12.25 11.039 -10.711 1 96.19 226 HIS A O 1
ATOM 1761 N N . GLY A 1 227 ? -13.602 9.383 -10.18 1 96.56 227 GLY A N 1
ATOM 1762 C CA . GLY A 1 227 ? -14.758 10.25 -10.102 1 96.56 227 GLY A CA 1
ATOM 1763 C C . GLY A 1 227 ? -14.625 11.336 -9.047 1 96.56 227 GLY A C 1
ATOM 1764 O O . GLY A 1 227 ? -14.953 12.5 -9.297 1 96.56 227 GLY A O 1
ATOM 1765 N N . LEU A 1 228 ? -14.117 10.953 -7.871 1 97.44 228 LEU A N 1
ATOM 1766 C CA . LEU A 1 228 ? -14.008 11.883 -6.75 1 97.44 228 LEU A CA 1
ATOM 1767 C C . LEU A 1 228 ? -12.938 12.93 -7.016 1 97.44 228 LEU A C 1
ATOM 1769 O O . LEU A 1 228 ? -13.102 14.102 -6.656 1 97.44 228 LEU A O 1
ATOM 1773 N N . VAL A 1 229 ? -11.82 12.5 -7.621 1 95.88 229 VAL A N 1
ATOM 1774 C CA . VAL A 1 229 ? -10.758 13.445 -7.934 1 95.88 229 VAL A CA 1
ATOM 1775 C C . VAL A 1 229 ? -11.25 14.453 -8.969 1 95.88 229 VAL A C 1
ATOM 1777 O O . VAL A 1 229 ? -11.016 15.656 -8.836 1 95.88 229 VAL A O 1
ATOM 1780 N N . ARG A 1 230 ? -11.992 13.992 -9.953 1 93.88 230 ARG A N 1
ATOM 1781 C CA . ARG A 1 230 ? -12.57 14.883 -10.953 1 93.88 230 ARG A CA 1
ATOM 1782 C C . ARG A 1 230 ? -13.539 15.875 -10.305 1 93.88 230 ARG A C 1
ATOM 1784 O O . ARG A 1 230 ? -13.602 17.031 -10.719 1 93.88 230 ARG A O 1
ATOM 1791 N N . ARG A 1 231 ? -14.203 15.469 -9.336 1 94.56 231 ARG A N 1
ATOM 1792 C CA . ARG A 1 231 ? -15.227 16.281 -8.688 1 94.56 231 ARG A CA 1
ATOM 1793 C C . ARG A 1 231 ? -14.602 17.312 -7.754 1 94.56 231 ARG A C 1
ATOM 1795 O O . ARG A 1 231 ? -15.023 18.469 -7.734 1 94.56 231 ARG A O 1
ATOM 1802 N N . TYR A 1 232 ? -13.602 16.828 -6.988 1 94.75 232 TYR A N 1
ATOM 1803 C CA . TYR A 1 232 ? -13.188 17.641 -5.852 1 94.75 232 TYR A CA 1
ATOM 1804 C C . TYR A 1 232 ? -11.828 18.297 -6.105 1 94.75 232 TYR A C 1
ATOM 1806 O O . TYR A 1 232 ? -11.453 19.25 -5.426 1 94.75 232 TYR A O 1
ATOM 1814 N N . PHE A 1 233 ? -11.062 17.625 -6.984 1 88.94 233 PHE A N 1
ATOM 1815 C CA . PHE A 1 233 ? -9.734 18.172 -7.238 1 88.94 233 PHE A CA 1
ATOM 1816 C C . PHE A 1 233 ? -9.703 18.938 -8.562 1 88.94 233 PHE A C 1
ATOM 1818 O O . PHE A 1 233 ? -9.664 18.328 -9.633 1 88.94 233 PHE A O 1
ATOM 1825 N N . ARG A 1 234 ? -9.852 20.156 -8.625 1 75.06 234 ARG A N 1
ATOM 1826 C CA . ARG A 1 234 ? -10.016 21.016 -9.789 1 75.06 234 ARG A CA 1
ATOM 1827 C C . ARG A 1 234 ? -8.727 21.094 -10.602 1 75.06 234 ARG A C 1
ATOM 1829 O O . ARG A 1 234 ? -8.766 21.328 -11.812 1 75.06 234 ARG A O 1
ATOM 1836 N N . GLY A 1 235 ? -7.66 20.812 -10.016 1 71.38 235 GLY A N 1
ATOM 1837 C CA . GLY A 1 235 ? -6.426 20.844 -10.781 1 71.38 235 GLY A CA 1
ATOM 1838 C C . GLY A 1 235 ? -6.078 19.516 -11.422 1 71.38 235 GLY A C 1
ATOM 1839 O O . GLY A 1 235 ? -6.707 18.5 -11.133 1 71.38 235 GLY A O 1
ATOM 1840 N N . ALA A 1 236 ? -5.328 19.547 -12.508 1 73 236 ALA A N 1
ATOM 1841 C CA . ALA A 1 236 ? -4.82 18.344 -13.141 1 73 236 ALA A CA 1
ATOM 1842 C C . ALA A 1 236 ? -3.713 17.703 -12.297 1 73 236 ALA A C 1
ATOM 1844 O O . ALA A 1 236 ? -2.879 18.406 -11.727 1 73 236 ALA A O 1
ATOM 1845 N N . LEU A 1 237 ? -3.896 16.359 -12.039 1 86.5 237 LEU A N 1
ATOM 1846 C CA . LEU A 1 237 ? -2.725 15.641 -11.547 1 86.5 237 LEU A CA 1
ATOM 1847 C C . LEU A 1 237 ? -1.583 15.711 -12.555 1 86.5 237 LEU A C 1
ATOM 1849 O O . LEU A 1 237 ? -1.765 15.375 -13.727 1 86.5 237 LEU A O 1
ATOM 1853 N N . LYS A 1 238 ? -0.481 16.219 -12.086 1 86.94 238 LYS A N 1
ATOM 1854 C CA . LYS A 1 238 ? 0.595 16.453 -13.039 1 86.94 238 LYS A CA 1
ATOM 1855 C C . LYS A 1 238 ? 1.83 15.625 -12.695 1 86.94 238 LYS A C 1
ATOM 1857 O O . LYS A 1 238 ? 2.252 15.594 -11.531 1 86.94 238 LYS A O 1
ATOM 1862 N N . PRO A 1 239 ? 2.316 14.945 -13.711 1 90.31 239 PRO A N 1
ATOM 1863 C CA . PRO A 1 239 ? 3.627 14.328 -13.484 1 90.31 239 PRO A CA 1
ATOM 1864 C C . PRO A 1 239 ? 4.715 15.352 -13.18 1 90.31 239 PRO A C 1
ATOM 1866 O O . PRO A 1 239 ? 4.496 16.562 -13.32 1 90.31 239 PRO A O 1
ATOM 1869 N N . PRO A 1 240 ? 5.961 14.969 -12.75 1 93.06 240 PRO A N 1
ATOM 1870 C CA . PRO A 1 240 ? 6.398 13.578 -12.57 1 93.06 240 PRO A CA 1
ATOM 1871 C C . PRO A 1 240 ? 5.805 12.93 -11.32 1 93.06 240 PRO A C 1
ATOM 1873 O O . PRO A 1 240 ? 5.551 13.617 -10.328 1 93.06 240 PRO A O 1
ATOM 1876 N N . PHE A 1 241 ? 5.559 11.68 -11.453 1 95.38 241 PHE A N 1
ATOM 1877 C CA . PHE A 1 241 ? 5.133 10.867 -10.328 1 95.38 241 PHE A CA 1
ATOM 1878 C C . PHE A 1 241 ? 6.254 9.93 -9.883 1 95.38 241 PHE A C 1
ATOM 1880 O O . PHE A 1 241 ? 6.953 9.352 -10.719 1 95.38 241 PHE A O 1
ATOM 1887 N N . ASN A 1 242 ? 6.465 9.992 -8.625 1 95.25 242 ASN A N 1
ATOM 1888 C CA . ASN A 1 242 ? 7.32 8.945 -8.07 1 95.25 242 ASN A CA 1
ATOM 1889 C C . ASN A 1 242 ? 6.586 7.617 -7.969 1 95.25 242 ASN A C 1
ATOM 1891 O O . ASN A 1 242 ? 6.105 7.246 -6.898 1 95.25 242 ASN A O 1
ATOM 1895 N N . GLU A 1 243 ? 6.605 6.852 -9.016 1 92.5 243 GLU A N 1
ATOM 1896 C CA . GLU A 1 243 ? 5.785 5.648 -9.125 1 92.5 243 GLU A CA 1
ATOM 1897 C C . GLU A 1 243 ? 6.172 4.621 -8.062 1 92.5 243 GLU A C 1
ATOM 1899 O O . GLU A 1 243 ? 5.309 3.936 -7.512 1 92.5 243 GLU A O 1
ATOM 1904 N N . GLU A 1 244 ? 7.426 4.562 -7.816 1 86.75 244 GLU A N 1
ATOM 1905 C CA . GLU A 1 244 ? 7.898 3.607 -6.816 1 86.75 244 GLU A CA 1
ATOM 1906 C C . GLU A 1 244 ? 7.355 3.941 -5.434 1 86.75 244 GLU A C 1
ATOM 1908 O O . GLU A 1 244 ? 6.828 3.066 -4.738 1 86.75 244 GLU A O 1
ATOM 1913 N N . LYS A 1 245 ? 7.434 5.152 -5.043 1 90.69 245 LYS A N 1
ATOM 1914 C CA . LYS A 1 245 ? 7.004 5.543 -3.701 1 90.69 245 LYS A CA 1
ATOM 1915 C C . LYS A 1 245 ? 5.48 5.527 -3.584 1 90.69 245 LYS A C 1
ATOM 1917 O O . LYS A 1 245 ? 4.941 5.223 -2.52 1 90.69 245 LYS A O 1
ATOM 1922 N N . ARG A 1 246 ? 4.824 5.895 -4.668 1 93.19 246 ARG A N 1
ATOM 1923 C CA . ARG A 1 246 ? 3.369 5.816 -4.656 1 93.19 246 ARG A CA 1
ATOM 1924 C C . ARG A 1 246 ? 2.898 4.371 -4.531 1 93.19 246 ARG A C 1
ATOM 1926 O O . ARG A 1 246 ? 1.918 4.09 -3.84 1 93.19 246 ARG A O 1
ATOM 1933 N N . ALA A 1 247 ? 3.611 3.535 -5.148 1 88.06 247 ALA A N 1
ATOM 1934 C CA . ALA A 1 247 ? 3.297 2.115 -5.008 1 88.06 247 ALA A CA 1
ATOM 1935 C C . ALA A 1 247 ? 3.508 1.647 -3.57 1 88.06 247 ALA A C 1
ATOM 1937 O O . ALA A 1 247 ? 2.744 0.825 -3.061 1 88.06 247 ALA A O 1
ATOM 1938 N N . GLU A 1 248 ? 4.527 2.184 -2.941 1 86.06 248 GLU A N 1
ATOM 1939 C CA . GLU A 1 248 ? 4.793 1.877 -1.539 1 86.06 248 GLU A CA 1
ATOM 1940 C C . GLU A 1 248 ? 3.613 2.266 -0.654 1 86.06 248 GLU A C 1
ATOM 1942 O O . GLU A 1 248 ? 3.371 1.637 0.378 1 86.06 248 GLU A O 1
ATOM 1947 N N . ALA A 1 249 ? 2.918 3.176 -1.159 1 90.25 249 ALA A N 1
ATOM 1948 C CA . ALA A 1 249 ? 1.767 3.654 -0.397 1 90.25 249 ALA A CA 1
ATOM 1949 C C . ALA A 1 249 ? 0.487 2.945 -0.831 1 90.25 249 ALA A C 1
ATOM 1951 O O . ALA A 1 249 ? -0.602 3.266 -0.349 1 90.25 249 ALA A O 1
ATOM 1952 N N . GLY A 1 250 ? 0.637 2.051 -1.709 1 88.25 250 GLY A N 1
ATOM 1953 C CA . GLY A 1 250 ? -0.528 1.307 -2.164 1 88.25 250 GLY A CA 1
ATOM 1954 C C . GLY A 1 250 ? -1.286 2.006 -3.275 1 88.25 250 GLY A C 1
ATOM 1955 O O . GLY A 1 250 ? -2.457 1.705 -3.52 1 88.25 250 GLY A O 1
ATOM 1956 N N . LEU A 1 251 ? -0.66 2.949 -3.943 1 92.44 251 LEU A N 1
ATOM 1957 C CA . LEU A 1 251 ? -1.29 3.695 -5.027 1 92.44 251 LEU A CA 1
ATOM 1958 C C . LEU A 1 251 ? -0.685 3.312 -6.375 1 92.44 251 LEU A C 1
ATOM 1960 O O . LEU A 1 251 ? 0.266 3.949 -6.832 1 92.44 251 LEU A O 1
ATOM 1964 N N . PRO A 1 252 ? -1.295 2.451 -7.062 1 90.38 252 PRO A N 1
ATOM 1965 C CA . PRO A 1 252 ? -0.726 2.047 -8.352 1 90.38 252 PRO A CA 1
ATOM 1966 C C . PRO A 1 252 ? -0.974 3.074 -9.453 1 90.38 252 PRO A C 1
ATOM 1968 O O . PRO A 1 252 ? -1.874 3.91 -9.336 1 90.38 252 PRO A O 1
ATOM 1971 N N . PRO A 1 253 ? -0.242 2.947 -10.516 1 91.38 253 PRO A N 1
ATOM 1972 C CA . PRO A 1 253 ? -0.256 3.957 -11.578 1 91.38 253 PRO A CA 1
ATOM 1973 C C . PRO A 1 253 ? -1.639 4.137 -12.203 1 91.38 253 PRO A C 1
ATOM 1975 O O . PRO A 1 253 ? -1.981 5.238 -12.641 1 91.38 253 PRO A O 1
ATOM 1978 N N . ASP A 1 254 ? -2.381 3.178 -12.305 1 91.5 254 ASP A N 1
ATOM 1979 C CA . ASP A 1 254 ? -3.672 3.281 -12.977 1 91.5 254 ASP A CA 1
ATOM 1980 C C . ASP A 1 254 ? -4.625 4.184 -12.203 1 91.5 254 ASP A C 1
ATOM 1982 O O . ASP A 1 254 ? -5.66 4.605 -12.727 1 91.5 254 ASP A O 1
ATOM 1986 N N . PHE A 1 255 ? -4.328 4.477 -10.977 1 93.94 255 PHE A N 1
ATOM 1987 C CA . PHE A 1 255 ? -5.133 5.406 -10.195 1 93.94 255 PHE A CA 1
ATOM 1988 C C . PHE A 1 255 ? -4.891 6.84 -10.641 1 93.94 255 PHE A C 1
ATOM 1990 O O . PHE A 1 255 ? -5.809 7.668 -10.617 1 93.94 255 PHE A O 1
ATOM 1997 N N . TYR A 1 256 ? -3.672 7.141 -11.062 1 94.56 256 TYR A N 1
ATOM 1998 C CA . TYR A 1 256 ? -3.426 8.57 -11.188 1 94.56 256 TYR A CA 1
ATOM 1999 C C . TYR A 1 256 ? -3.014 8.93 -12.617 1 94.56 256 TYR A C 1
ATOM 2001 O O . TYR A 1 256 ? -3.232 10.055 -13.062 1 94.56 256 TYR A O 1
ATOM 2009 N N . TRP A 1 257 ? -2.514 8.078 -13.383 1 92.25 257 TRP A N 1
ATOM 2010 C CA . TRP A 1 257 ? -2.066 8.406 -14.734 1 92.25 257 TRP A CA 1
ATOM 2011 C C . TRP A 1 257 ? -3.246 8.797 -15.617 1 92.25 257 TRP A C 1
ATOM 2013 O O . TRP A 1 257 ? -3.166 9.766 -16.375 1 92.25 257 TRP A O 1
ATOM 2023 N N . PRO A 1 258 ? -4.359 8.055 -15.586 1 90.69 258 PRO A N 1
ATOM 2024 C CA . PRO A 1 258 ? -5.496 8.453 -16.422 1 90.69 258 PRO A CA 1
ATOM 2025 C C . PRO A 1 258 ? -5.969 9.875 -16.109 1 90.69 258 PRO A C 1
ATOM 2027 O O . PRO A 1 258 ? -6.43 10.586 -17.016 1 90.69 258 PRO A O 1
ATOM 2030 N N . LEU A 1 259 ? -5.883 10.258 -14.922 1 91.75 259 LEU A N 1
ATOM 2031 C CA . LEU A 1 259 ? -6.293 11.594 -14.508 1 91.75 259 LEU A CA 1
ATOM 2032 C C . LEU A 1 259 ? -5.312 12.641 -15.023 1 91.75 259 LEU A C 1
ATOM 2034 O O . LEU A 1 259 ? -5.707 13.773 -15.312 1 91.75 259 LEU A O 1
ATOM 2038 N N . ALA A 1 260 ? -4.062 12.273 -15.102 1 89 260 ALA A N 1
ATOM 2039 C CA . ALA A 1 260 ? -3.037 13.172 -15.625 1 89 260 ALA A CA 1
ATOM 2040 C C . ALA A 1 260 ? -3.182 13.352 -17.125 1 89 260 ALA A C 1
ATOM 2042 O O . ALA A 1 260 ? -2.941 14.445 -17.656 1 89 260 ALA A O 1
ATOM 2043 N N . GLU A 1 261 ? -3.508 12.344 -17.859 1 81.5 261 GLU A N 1
ATOM 2044 C CA . GLU A 1 261 ? -3.625 12.344 -19.312 1 81.5 261 GLU A CA 1
ATOM 2045 C C . GLU A 1 261 ? -4.875 13.102 -19.766 1 81.5 261 GLU A C 1
ATOM 2047 O O . GLU A 1 261 ? -4.918 13.633 -20.875 1 81.5 261 GLU A O 1
ATOM 2052 N N . GLU A 1 262 ? -5.812 13.078 -18.969 1 74.12 262 GLU A N 1
ATOM 2053 C CA . GLU A 1 262 ? -7.023 13.828 -19.281 1 74.12 262 GLU A CA 1
ATOM 2054 C C . GLU A 1 262 ? -6.734 15.328 -19.359 1 74.12 262 GLU A C 1
ATOM 2056 O O . GLU A 1 262 ? -7.332 16.031 -20.172 1 74.12 262 GLU A O 1
ATOM 2061 N N . VAL A 1 263 ? -5.93 15.781 -18.484 1 60.69 263 VAL A N 1
ATOM 2062 C CA . VAL A 1 263 ? -5.637 17.219 -18.438 1 60.69 263 VAL A CA 1
ATOM 2063 C C . VAL A 1 263 ? -4.719 17.578 -19.609 1 60.69 263 VAL A C 1
ATOM 2065 O O . VAL A 1 263 ? -4.82 18.688 -20.156 1 60.69 263 VAL A O 1
ATOM 2068 N N . ALA A 1 264 ? -3.807 16.562 -19.938 1 56.41 264 ALA A N 1
ATOM 2069 C CA . ALA A 1 264 ? -2.939 16.859 -21.078 1 56.41 264 ALA A CA 1
ATOM 2070 C C . ALA A 1 264 ? -3.748 16.969 -22.359 1 56.41 264 ALA A C 1
ATOM 2072 O O . ALA A 1 264 ? -3.379 17.719 -23.266 1 56.41 264 ALA A O 1
ATOM 2073 N N . GLU A 1 265 ? -4.758 16.281 -22.484 1 48.09 265 GLU A N 1
ATOM 2074 C CA . GLU A 1 265 ? -5.574 16.328 -23.703 1 48.09 265 GLU A CA 1
ATOM 2075 C C . GLU A 1 265 ? -6.621 17.438 -23.609 1 48.09 265 GLU A C 1
ATOM 2077 O O . GLU A 1 265 ? -7.301 17.734 -24.594 1 48.09 265 GLU A O 1
ATOM 2082 N N . ALA A 1 266 ? -6.742 17.922 -22.359 1 45.88 266 ALA A N 1
ATOM 2083 C CA . ALA A 1 266 ? -7.699 19.031 -22.375 1 45.88 266 ALA A CA 1
ATOM 2084 C C . ALA A 1 266 ? -7.102 20.266 -23.047 1 45.88 266 ALA A C 1
ATOM 2086 O O . ALA A 1 266 ? -5.965 20.656 -22.734 1 45.88 266 ALA A O 1
ATOM 2087 N N . PRO A 1 267 ? -7.512 20.75 -24.203 1 38.78 267 PRO A N 1
ATOM 2088 C CA . PRO A 1 267 ? -6.961 21.844 -25.031 1 38.78 267 PRO A CA 1
ATOM 2089 C C . PRO A 1 267 ? -6.41 22.984 -24.203 1 38.78 267 PRO A C 1
ATOM 2091 O O . PRO A 1 267 ? -5.453 23.656 -24.625 1 38.78 267 PRO A O 1
ATOM 2094 N N . GLY A 1 268 ? -7.066 23.406 -23.047 1 32.38 268 GLY A N 1
ATOM 2095 C CA . GLY A 1 268 ? -6.891 24.688 -22.391 1 32.38 268 GLY A CA 1
ATOM 2096 C C . GLY A 1 268 ? -5.809 24.672 -21.328 1 32.38 268 GLY A C 1
ATOM 2097 O O . GLY A 1 268 ? -5.59 25.672 -20.625 1 32.38 268 GLY A O 1
ATOM 2098 N N . THR A 1 269 ? -5.465 23.609 -20.812 1 31.95 269 THR A N 1
ATOM 2099 C CA . THR A 1 269 ? -4.57 23.734 -19.656 1 31.95 269 THR A CA 1
ATOM 2100 C C . THR A 1 269 ? -3.164 24.109 -20.109 1 31.95 269 THR A C 1
ATOM 2102 O O . THR A 1 269 ? -2.195 23.906 -19.375 1 31.95 269 THR A O 1
ATOM 2105 N N . ALA A 1 270 ? -2.947 24.656 -21.25 1 31.22 270 ALA A N 1
ATOM 2106 C CA . ALA A 1 270 ? -1.693 25.312 -21.625 1 31.22 270 ALA A CA 1
ATOM 2107 C C . ALA A 1 270 ? -1.387 26.484 -20.688 1 31.22 270 ALA A C 1
ATOM 2109 O O . ALA A 1 270 ? -0.403 27.203 -20.891 1 31.22 270 ALA A O 1
ATOM 2110 N N . ALA A 1 271 ? -2.398 26.797 -19.844 1 26.53 271 ALA A N 1
ATOM 2111 C CA . ALA A 1 271 ? -2.111 28.078 -19.219 1 26.53 271 ALA A CA 1
ATOM 2112 C C . ALA A 1 271 ? -1.021 27.938 -18.156 1 26.53 271 ALA A C 1
ATOM 2114 O O . ALA A 1 271 ? -0.427 28.938 -17.734 1 26.53 271 ALA A O 1
ATOM 2115 N N . PHE A 1 272 ? -1.009 26.938 -17.219 1 23.55 272 PHE A N 1
ATOM 2116 C CA . PHE A 1 272 ? -0.059 27.156 -16.125 1 23.55 272 PHE A CA 1
ATOM 2117 C C . PHE A 1 272 ? 1.307 26.578 -16.484 1 23.55 272 PHE A C 1
ATOM 2119 O O . PHE A 1 272 ? 1.708 25.531 -15.961 1 23.55 272 PHE A O 1
ATOM 2126 N N . ARG A 1 273 ? 1.7 26.453 -17.766 1 21.62 273 ARG A N 1
ATOM 2127 C CA . ARG A 1 273 ? 3.133 26.25 -17.953 1 21.62 273 ARG A CA 1
ATOM 2128 C C . ARG A 1 273 ? 3.908 27.531 -17.703 1 21.62 273 ARG A C 1
ATOM 2130 O O . ARG A 1 273 ? 3.479 28.609 -18.125 1 21.62 273 ARG A O 1
ATOM 2137 N N . MET B 1 1 ? -11.875 -19.984 -18.891 1 95.31 1 MET B N 1
ATOM 2138 C CA . MET B 1 1 ? -10.5 -19.469 -18.969 1 95.31 1 MET B CA 1
ATOM 2139 C C . MET B 1 1 ? -9.688 -19.953 -17.781 1 95.31 1 MET B C 1
ATOM 2141 O O . MET B 1 1 ? -8.758 -20.75 -17.922 1 95.31 1 MET B O 1
ATOM 2145 N N . ALA B 1 2 ? -10.109 -19.609 -16.531 1 97.5 2 ALA B N 1
ATOM 2146 C CA . ALA B 1 2 ? -9.32 -19.906 -15.336 1 97.5 2 ALA B CA 1
ATOM 2147 C C . ALA B 1 2 ? -9.227 -21.422 -15.117 1 97.5 2 ALA B C 1
ATOM 2149 O O . ALA B 1 2 ? -8.141 -21.953 -14.859 1 97.5 2 ALA B O 1
ATOM 2150 N N . VAL B 1 3 ? -10.281 -22.156 -15.297 1 97.69 3 VAL B N 1
ATOM 2151 C CA . VAL B 1 3 ? -10.305 -23.609 -15.078 1 97.69 3 VAL B CA 1
ATOM 2152 C C . VAL B 1 3 ? -9.438 -24.297 -16.125 1 97.69 3 VAL B C 1
ATOM 2154 O O . VAL B 1 3 ? -8.773 -25.297 -15.828 1 97.69 3 VAL B O 1
ATOM 2157 N N . GLU B 1 4 ? -9.469 -23.781 -17.328 1 98.06 4 GLU B N 1
ATOM 2158 C CA . GLU B 1 4 ? -8.617 -24.344 -18.375 1 98.06 4 GLU B CA 1
ATOM 2159 C C . GLU B 1 4 ? -7.141 -24.266 -17.984 1 98.06 4 GLU B C 1
ATOM 2161 O O . GLU B 1 4 ? -6.395 -25.219 -18.172 1 98.06 4 GLU B O 1
ATOM 2166 N N . VAL B 1 5 ? -6.75 -23.125 -17.438 1 98.69 5 VAL B N 1
ATOM 2167 C CA . VAL B 1 5 ? -5.371 -22.984 -16.969 1 98.69 5 VAL B CA 1
ATOM 2168 C C . VAL B 1 5 ? -5.094 -23.969 -15.844 1 98.69 5 VAL B C 1
ATOM 2170 O O . VAL B 1 5 ? -4.09 -24.688 -15.867 1 98.69 5 VAL B O 1
ATOM 2173 N N . LEU B 1 6 ? -5.996 -24.078 -14.898 1 98.56 6 LEU B N 1
ATOM 2174 C CA . LEU B 1 6 ? -5.824 -24.891 -13.703 1 98.56 6 LEU B CA 1
ATOM 2175 C C . LEU B 1 6 ? -5.762 -26.375 -14.062 1 98.56 6 LEU B C 1
ATOM 2177 O O . LEU B 1 6 ? -5.18 -27.172 -13.32 1 98.56 6 LEU B O 1
ATOM 2181 N N . THR B 1 7 ? -6.281 -26.766 -15.219 1 98.38 7 THR B N 1
ATOM 2182 C CA . THR B 1 7 ? -6.352 -28.188 -15.57 1 98.38 7 THR B CA 1
ATOM 2183 C C . THR B 1 7 ? -5.301 -28.531 -16.625 1 98.38 7 THR B C 1
ATOM 2185 O O . THR B 1 7 ? -5.332 -29.625 -17.203 1 98.38 7 THR B O 1
ATOM 2188 N N . THR B 1 8 ? -4.465 -27.609 -16.891 1 98.62 8 THR B N 1
ATOM 2189 C CA . THR B 1 8 ? -3.311 -27.891 -17.75 1 98.62 8 THR B CA 1
ATOM 2190 C C . THR B 1 8 ? -2.098 -28.281 -16.906 1 98.62 8 THR B C 1
ATOM 2192 O O . THR B 1 8 ? -1.667 -27.516 -16.031 1 98.62 8 THR B O 1
ATOM 2195 N N . ALA B 1 9 ? -1.479 -29.391 -17.172 1 97.88 9 ALA B N 1
ATOM 2196 C CA . ALA B 1 9 ? -0.472 -29.969 -16.281 1 97.88 9 ALA B CA 1
ATOM 2197 C C . ALA B 1 9 ? 0.917 -29.422 -16.594 1 97.88 9 ALA B C 1
ATOM 2199 O O . ALA B 1 9 ? 1.678 -29.094 -15.695 1 97.88 9 ALA B O 1
ATOM 2200 N N . ASN B 1 10 ? 1.225 -29.359 -17.906 1 97.94 10 ASN B N 1
ATOM 2201 C CA . ASN B 1 10 ? 2.557 -28.938 -18.328 1 97.94 10 ASN B CA 1
ATOM 2202 C C . ASN B 1 10 ? 2.793 -27.453 -18.016 1 97.94 10 ASN B C 1
ATOM 2204 O O . ASN B 1 10 ? 2.014 -26.594 -18.438 1 97.94 10 ASN B O 1
ATOM 2208 N N . GLY B 1 11 ? 3.885 -27.172 -17.344 1 98.19 11 GLY B N 1
ATOM 2209 C CA . GLY B 1 11 ? 4.152 -25.812 -16.891 1 98.19 11 GLY B CA 1
ATOM 2210 C C . GLY B 1 11 ? 4.191 -24.797 -18.016 1 98.19 11 GLY B C 1
ATOM 2211 O O . GLY B 1 11 ? 3.51 -23.781 -17.953 1 98.19 11 GLY B O 1
ATOM 2212 N N . ARG B 1 12 ? 4.938 -25.062 -19.031 1 98.38 12 ARG B N 1
ATOM 2213 C CA . ARG B 1 12 ? 5.078 -24.141 -20.141 1 98.38 12 ARG B CA 1
ATOM 2214 C C . ARG B 1 12 ? 3.76 -23.984 -20.891 1 98.38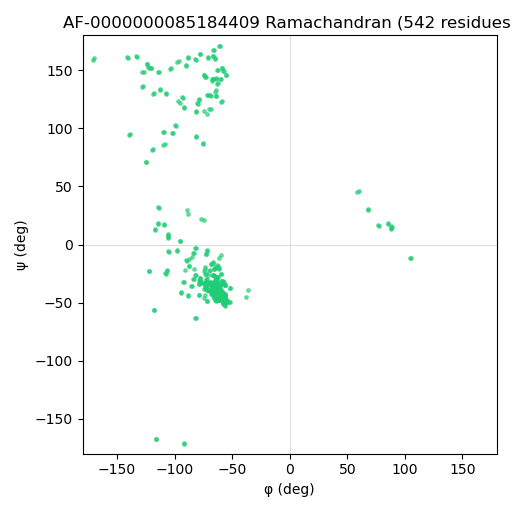 12 ARG B C 1
ATOM 2216 O O . ARG B 1 12 ? 3.408 -22.891 -21.328 1 98.38 12 ARG B O 1
ATOM 2223 N N . ALA B 1 13 ? 3.037 -25.094 -21.062 1 98.69 13 ALA B N 1
ATOM 2224 C CA . ALA B 1 13 ? 1.726 -25.016 -21.703 1 98.69 13 ALA B CA 1
ATOM 2225 C C . ALA B 1 13 ? 0.742 -24.219 -20.844 1 98.69 13 ALA B C 1
ATOM 2227 O O . ALA B 1 13 ? -0.041 -23.422 -21.359 1 98.69 13 ALA B O 1
ATOM 2228 N N . LYS B 1 14 ? 0.747 -24.484 -19.562 1 98.81 14 LYS B N 1
ATOM 2229 C CA . LYS B 1 14 ? -0.1 -23.766 -18.609 1 98.81 14 LYS B CA 1
ATOM 2230 C C . LYS B 1 14 ? 0.145 -22.25 -18.688 1 98.81 14 LYS B C 1
ATOM 2232 O O . LYS B 1 14 ? -0.802 -21.469 -18.766 1 98.81 14 LYS B O 1
ATOM 2237 N N . THR B 1 15 ? 1.411 -21.844 -18.719 1 98.88 15 THR B N 1
ATOM 2238 C CA . THR B 1 15 ? 1.743 -20.422 -18.719 1 98.88 15 THR B CA 1
ATOM 2239 C C . THR B 1 15 ? 1.417 -19.781 -20.062 1 98.88 15 THR B C 1
ATOM 2241 O O . THR B 1 15 ? 1.059 -18.609 -20.125 1 98.88 15 THR B O 1
ATOM 2244 N N . ALA B 1 16 ? 1.549 -20.578 -21.109 1 98.88 16 ALA B N 1
ATOM 2245 C CA . ALA B 1 16 ? 1.137 -20.062 -22.422 1 98.88 16 ALA B CA 1
ATOM 2246 C C . ALA B 1 16 ? -0.356 -19.75 -22.438 1 98.88 16 ALA B C 1
ATOM 2248 O O . ALA B 1 16 ? -0.773 -18.719 -22.984 1 98.88 16 ALA B O 1
ATOM 2249 N N . LEU B 1 17 ? -1.12 -20.656 -21.906 1 98.81 17 LEU B N 1
ATOM 2250 C CA . LEU B 1 17 ? -2.559 -20.422 -21.797 1 98.81 17 LEU B CA 1
ATOM 2251 C C . LEU B 1 17 ? -2.857 -19.234 -20.906 1 98.81 17 LEU B C 1
ATOM 2253 O O . LEU B 1 17 ? -3.74 -18.422 -21.219 1 98.81 17 LEU B O 1
ATOM 2257 N N . SER B 1 18 ? -2.182 -19.141 -19.797 1 98.88 18 SER B N 1
ATOM 2258 C CA . SER B 1 18 ? -2.326 -18.016 -18.875 1 98.88 18 SER B CA 1
ATOM 2259 C C . SER B 1 18 ? -2.092 -16.688 -19.594 1 98.88 18 SER B C 1
ATOM 2261 O O . SER B 1 18 ? -2.902 -15.766 -19.469 1 98.88 18 SER B O 1
ATOM 2263 N N . HIS B 1 19 ? -1.013 -16.609 -20.344 1 98.88 19 HIS B N 1
ATOM 2264 C CA . HIS B 1 19 ? -0.7 -15.391 -21.094 1 98.88 19 HIS B CA 1
ATOM 2265 C C . HIS B 1 19 ? -1.807 -15.062 -22.094 1 98.88 19 HIS B C 1
ATOM 2267 O O . HIS B 1 19 ? -2.201 -13.898 -22.234 1 98.88 19 HIS B O 1
ATOM 2273 N N . ALA B 1 20 ? -2.252 -16.047 -22.766 1 98.81 20 ALA B N 1
ATOM 2274 C CA . ALA B 1 20 ? -3.279 -15.844 -23.781 1 98.81 20 ALA B CA 1
ATOM 2275 C C . ALA B 1 20 ? -4.57 -15.328 -23.156 1 98.81 20 ALA B C 1
ATOM 2277 O O . ALA B 1 20 ? -5.184 -14.391 -23.672 1 98.81 20 ALA B O 1
ATOM 2278 N N . HIS B 1 21 ? -4.965 -15.969 -22.094 1 98.69 21 HIS B N 1
ATOM 2279 C CA . HIS B 1 21 ? -6.199 -15.562 -21.422 1 98.69 21 HIS B CA 1
ATOM 2280 C C . HIS B 1 21 ? -6.062 -14.172 -20.812 1 98.69 21 HIS B C 1
ATOM 2282 O O . HIS B 1 21 ? -7.012 -13.391 -20.812 1 98.69 21 HIS B O 1
ATOM 2288 N N . ALA B 1 22 ? -4.926 -13.898 -20.234 1 98.81 22 ALA B N 1
ATOM 2289 C CA . ALA B 1 22 ? -4.688 -12.57 -19.688 1 98.81 22 ALA B CA 1
ATOM 2290 C C . ALA B 1 22 ? -4.777 -11.5 -20.766 1 98.81 22 ALA B C 1
ATOM 2292 O O . ALA B 1 22 ? -5.371 -10.438 -20.547 1 98.81 22 ALA B O 1
ATOM 2293 N N . ALA B 1 23 ? -4.184 -11.781 -21.891 1 98.69 23 ALA B N 1
ATOM 2294 C CA . ALA B 1 23 ? -4.238 -10.852 -23.016 1 98.69 23 ALA B CA 1
ATOM 2295 C C . ALA B 1 23 ? -5.676 -10.617 -23.469 1 98.69 23 ALA B C 1
ATOM 2297 O O . ALA B 1 23 ? -6.07 -9.477 -23.75 1 98.69 23 ALA B O 1
ATOM 2298 N N . ARG B 1 24 ? -6.406 -11.656 -23.562 1 98.38 24 ARG B N 1
ATOM 2299 C CA . ARG B 1 24 ? -7.809 -11.555 -23.953 1 98.38 24 ARG B CA 1
ATOM 2300 C C . ARG B 1 24 ? -8.586 -10.695 -22.969 1 98.38 24 ARG B C 1
ATOM 2302 O O . ARG B 1 24 ? -9.398 -9.852 -23.359 1 98.38 24 ARG B O 1
ATOM 2309 N N . TRP B 1 25 ? -8.391 -10.914 -21.703 1 98.38 25 TRP B N 1
ATOM 2310 C CA . TRP B 1 25 ? -9.062 -10.148 -20.656 1 98.38 25 TRP B CA 1
ATOM 2311 C C . TRP B 1 25 ? -8.711 -8.664 -20.766 1 98.38 25 TRP B C 1
ATOM 2313 O O . TRP B 1 25 ? -9.602 -7.809 -20.734 1 98.38 25 TRP B O 1
ATOM 2323 N N . ARG B 1 26 ? -7.434 -8.391 -20.906 1 97.56 26 ARG B N 1
ATOM 2324 C CA . ARG B 1 26 ? -6.965 -7.008 -21 1 97.56 26 ARG B CA 1
ATOM 2325 C C . ARG B 1 26 ? -7.543 -6.305 -22.219 1 97.56 26 ARG B C 1
ATOM 2327 O O . ARG B 1 26 ? -7.914 -5.133 -22.141 1 97.56 26 ARG B O 1
ATOM 2334 N N . GLU B 1 27 ? -7.598 -6.992 -23.312 1 97.88 27 GLU B N 1
ATOM 2335 C CA . GLU B 1 27 ? -8.156 -6.43 -24.547 1 97.88 27 GLU B CA 1
ATOM 2336 C C . GLU B 1 27 ? -9.633 -6.098 -24.375 1 97.88 27 GLU B C 1
ATOM 2338 O O . GLU B 1 27 ? -10.094 -5.043 -24.812 1 97.88 27 GLU B O 1
ATOM 2343 N N . ALA B 1 28 ? -10.344 -7.012 -23.781 1 98 28 ALA B N 1
ATOM 2344 C CA . ALA B 1 28 ? -11.766 -6.785 -23.562 1 98 28 ALA B CA 1
ATOM 2345 C C . ALA B 1 28 ? -11.992 -5.602 -22.625 1 98 28 ALA B C 1
ATOM 2347 O O . ALA B 1 28 ? -12.898 -4.793 -22.844 1 98 28 ALA B O 1
ATOM 2348 N N . ARG B 1 29 ? -11.227 -5.492 -21.609 1 96.19 29 ARG B N 1
ATOM 2349 C CA . ARG B 1 29 ? -11.328 -4.383 -20.656 1 96.19 29 ARG B CA 1
ATOM 2350 C C . ARG B 1 29 ? -11.047 -3.053 -21.344 1 96.19 29 ARG B C 1
ATOM 2352 O O . ARG B 1 29 ? -11.766 -2.074 -21.141 1 96.19 29 ARG B O 1
ATOM 2359 N N . ALA B 1 30 ? -10.016 -3.01 -22.172 1 94.81 30 ALA B N 1
ATOM 2360 C CA . ALA B 1 30 ? -9.602 -1.805 -22.891 1 94.81 30 ALA B CA 1
ATOM 2361 C C . ALA B 1 30 ? -10.672 -1.369 -23.875 1 94.81 30 ALA B C 1
ATOM 2363 O O . ALA B 1 30 ? -10.867 -0.173 -24.109 1 94.81 30 ALA B O 1
ATOM 2364 N N . ALA B 1 31 ? -11.422 -2.301 -24.406 1 96.12 31 ALA B N 1
ATOM 2365 C CA . ALA B 1 31 ? -12.453 -2.031 -25.391 1 96.12 31 ALA B CA 1
ATOM 2366 C C . ALA B 1 31 ? -13.758 -1.599 -24.734 1 96.12 31 ALA B C 1
ATOM 2368 O O . ALA B 1 31 ? -14.711 -1.212 -25.406 1 96.12 31 ALA B O 1
ATOM 2369 N N . GLY B 1 32 ? -13.805 -1.681 -23.422 1 94.19 32 GLY B N 1
ATOM 2370 C CA . GLY B 1 32 ? -15.016 -1.312 -22.703 1 94.19 32 GLY B CA 1
ATOM 2371 C C . GLY B 1 32 ? -16.094 -2.385 -22.766 1 94.19 32 GLY B C 1
ATOM 2372 O O . GLY B 1 32 ? -17.266 -2.098 -22.562 1 94.19 32 GLY B O 1
ATOM 2373 N N . THR B 1 33 ? -15.648 -3.572 -23.156 1 95.94 33 THR B N 1
ATOM 2374 C CA . THR B 1 33 ? -16.562 -4.707 -23.219 1 95.94 33 THR B CA 1
ATOM 2375 C C . THR B 1 33 ? -16.047 -5.871 -22.391 1 95.94 33 THR B C 1
ATOM 2377 O O . THR B 1 33 ? -15.703 -6.926 -22.922 1 95.94 33 THR B O 1
ATOM 2380 N N . PRO B 1 34 ? -16.109 -5.695 -21.109 1 94.94 34 PRO B N 1
ATOM 2381 C CA . PRO B 1 34 ? -15.539 -6.73 -20.25 1 94.94 34 PRO B CA 1
ATOM 2382 C C . PRO B 1 34 ? -16.219 -8.086 -20.438 1 94.94 34 PRO B C 1
ATOM 2384 O O . PRO B 1 34 ? -17.422 -8.156 -20.641 1 94.94 34 PRO B O 1
ATOM 2387 N N . LEU B 1 35 ? -15.422 -9.156 -20.375 1 95.44 35 LEU B N 1
ATOM 2388 C CA . LEU B 1 35 ? -15.953 -10.516 -20.406 1 95.44 35 LEU B CA 1
ATOM 2389 C C . LEU B 1 35 ? -16.828 -10.789 -19.188 1 95.44 35 LEU B C 1
ATOM 2391 O O . LEU B 1 35 ? -16.516 -10.328 -18.078 1 95.44 35 LEU B O 1
ATOM 2395 N N . PRO B 1 36 ? -17.859 -11.516 -19.375 1 94.94 36 PRO B N 1
ATOM 2396 C CA . PRO B 1 36 ? -18.703 -11.836 -18.219 1 94.94 36 PRO B CA 1
ATOM 2397 C C . PRO B 1 36 ? -17.984 -12.742 -17.203 1 94.94 36 PRO B C 1
ATOM 2399 O O . PRO B 1 36 ? -17.234 -13.641 -17.594 1 94.94 36 PRO B O 1
ATOM 2402 N N . ILE B 1 37 ? -18.281 -12.414 -15.953 1 95.31 37 ILE B N 1
ATOM 2403 C CA . ILE B 1 37 ? -17.812 -13.305 -14.898 1 95.31 37 ILE B CA 1
ATOM 2404 C C . ILE B 1 37 ? -18.766 -14.5 -14.766 1 95.31 37 ILE B C 1
ATOM 2406 O O . ILE B 1 37 ? -19.938 -14.328 -14.43 1 95.31 37 ILE B O 1
ATOM 2410 N N . GLY B 1 38 ? -18.234 -15.609 -15.07 1 92.69 38 GLY B N 1
ATOM 2411 C CA . GLY B 1 38 ? -19.062 -16.812 -15 1 92.69 38 GLY B CA 1
ATOM 2412 C C . GLY B 1 38 ? -18.984 -17.516 -13.656 1 92.69 38 GLY B C 1
ATOM 2413 O O . GLY B 1 38 ? -18.609 -16.906 -12.656 1 92.69 38 GLY B O 1
ATOM 2414 N N . ARG B 1 39 ? -19.547 -18.672 -13.609 1 91 39 ARG B N 1
ATOM 2415 C CA . ARG B 1 39 ? -19.453 -19.578 -12.469 1 91 39 ARG B CA 1
ATOM 2416 C C . ARG B 1 39 ? -18.656 -20.828 -12.828 1 91 39 ARG B C 1
ATOM 2418 O O . ARG B 1 39 ? -18.781 -21.359 -13.93 1 91 39 ARG B O 1
ATOM 2425 N N . ALA B 1 40 ? -17.797 -21.109 -11.945 1 89.44 40 ALA B N 1
ATOM 2426 C CA . ALA B 1 40 ? -17 -22.312 -12.164 1 89.44 40 ALA B CA 1
ATOM 2427 C C . ALA B 1 40 ? -16.766 -23.062 -10.859 1 89.44 40 ALA B C 1
ATOM 2429 O O . ALA B 1 40 ? -17.031 -22.531 -9.773 1 89.44 40 ALA B O 1
ATOM 2430 N N . ASN B 1 41 ? -16.391 -24.391 -10.984 1 89.88 41 ASN B N 1
ATOM 2431 C CA . ASN B 1 41 ? -15.93 -25.234 -9.891 1 89.88 41 ASN B CA 1
ATOM 2432 C C . ASN B 1 41 ? -14.508 -25.734 -10.133 1 89.88 41 ASN B C 1
ATOM 2434 O O . ASN B 1 41 ? -14.312 -26.875 -10.57 1 89.88 41 ASN B O 1
ATOM 2438 N N . PRO B 1 42 ? -13.617 -24.859 -9.797 1 96.5 42 PRO B N 1
ATOM 2439 C CA . PRO B 1 42 ? -12.242 -25.297 -10.047 1 96.5 42 PRO B CA 1
ATOM 2440 C C . PRO B 1 42 ? -11.859 -26.531 -9.219 1 96.5 42 PRO B C 1
ATOM 2442 O O . PRO B 1 42 ? -12.445 -26.766 -8.156 1 96.5 42 PRO B O 1
ATOM 2445 N N . PRO B 1 43 ? -10.922 -27.375 -9.805 1 96.19 43 PRO B N 1
ATOM 2446 C CA . PRO B 1 43 ? -10.477 -28.516 -9.008 1 96.19 43 PRO B CA 1
ATOM 2447 C C . PRO B 1 43 ? -9.836 -28.109 -7.684 1 96.19 43 PRO B C 1
ATOM 2449 O O . PRO B 1 43 ? -9.32 -27 -7.562 1 96.19 43 PRO B O 1
ATOM 2452 N N . MET B 1 44 ? -9.945 -28.969 -6.734 1 95.88 44 MET B N 1
ATOM 2453 C CA . MET B 1 44 ? -9.328 -28.688 -5.438 1 95.88 44 MET B CA 1
ATOM 2454 C C . MET B 1 44 ? -7.812 -28.594 -5.559 1 95.88 44 MET B C 1
ATOM 2456 O O . MET B 1 44 ? -7.172 -27.859 -4.809 1 95.88 44 MET B O 1
ATOM 2460 N N . GLN B 1 45 ? -7.301 -29.328 -6.504 1 95.75 45 GLN B N 1
ATOM 2461 C CA . GLN B 1 45 ? -5.883 -29.266 -6.836 1 95.75 45 GLN B CA 1
ATOM 2462 C C . GLN B 1 45 ? -5.68 -29.031 -8.336 1 95.75 45 GLN B C 1
ATOM 2464 O O . GLN B 1 45 ? -6.336 -29.688 -9.156 1 95.75 45 GLN B O 1
ATOM 2469 N N . PRO B 1 46 ? -4.793 -28.156 -8.656 1 97.38 46 PRO B N 1
ATOM 2470 C CA . PRO B 1 46 ? -4.52 -28 -10.086 1 97.38 46 PRO B CA 1
ATOM 2471 C C . PRO B 1 46 ? -3.771 -29.188 -10.68 1 97.38 46 PRO B C 1
ATOM 2473 O O . PRO B 1 46 ? -3.164 -29.969 -9.945 1 97.38 46 PRO B O 1
ATOM 2476 N N . SER B 1 47 ? -3.859 -29.266 -11.992 1 97.19 47 SER B N 1
ATOM 2477 C CA . SER B 1 47 ? -3.094 -30.297 -12.68 1 97.19 47 SER B CA 1
ATOM 2478 C C . SER B 1 47 ? -1.596 -30.031 -12.586 1 97.19 47 SER B C 1
ATOM 2480 O O . SER B 1 47 ? -1.165 -28.875 -12.641 1 97.19 47 SER B O 1
ATOM 2482 N N . ARG B 1 48 ? -0.85 -31.031 -12.438 1 94.44 48 ARG B N 1
ATOM 2483 C CA . ARG B 1 48 ? 0.602 -30.938 -12.312 1 94.44 48 ARG B CA 1
ATOM 2484 C C . ARG B 1 48 ? 1.289 -31.875 -13.312 1 94.44 48 ARG B C 1
ATOM 2486 O O . ARG B 1 48 ? 0.742 -32.906 -13.68 1 94.44 48 ARG B O 1
ATOM 2493 N N . PRO B 1 49 ? 2.473 -31.422 -13.742 1 94.38 49 PRO B N 1
ATOM 2494 C CA . PRO B 1 49 ? 3.252 -32.375 -14.539 1 94.38 49 PRO B CA 1
ATOM 2495 C C . PRO B 1 49 ? 3.709 -33.594 -13.734 1 94.38 49 PRO B C 1
ATOM 2497 O O . PRO B 1 49 ? 3.623 -33.594 -12.5 1 94.38 49 PRO B O 1
ATOM 2500 N N . GLU B 1 50 ? 4.176 -34.594 -14.469 1 94.12 50 GLU B N 1
ATOM 2501 C CA . GLU B 1 50 ? 4.641 -35.812 -13.82 1 94.12 50 GLU B CA 1
ATOM 2502 C C . GLU B 1 50 ? 5.824 -35.531 -12.898 1 94.12 50 GLU B C 1
ATOM 2504 O O . GLU B 1 50 ? 5.992 -36.188 -11.875 1 94.12 50 GLU B O 1
ATOM 2509 N N . ARG B 1 51 ? 6.691 -34.688 -13.328 1 95.12 51 ARG B N 1
ATOM 2510 C CA . ARG B 1 51 ? 7.836 -34.25 -12.555 1 95.12 51 ARG B CA 1
ATOM 2511 C C . ARG B 1 51 ? 7.715 -32.75 -12.227 1 95.12 51 ARG B C 1
ATOM 2513 O O . ARG B 1 51 ? 7.176 -31.984 -13.023 1 95.12 51 ARG B O 1
ATOM 2520 N N . PRO B 1 52 ? 8.227 -32.344 -11.117 1 96.31 52 PRO B N 1
ATOM 2521 C CA . PRO B 1 52 ? 9.148 -32.969 -10.164 1 96.31 52 PRO B CA 1
ATOM 2522 C C . PRO B 1 52 ? 8.445 -33.938 -9.195 1 96.31 52 PRO B C 1
ATOM 2524 O O . PRO B 1 52 ? 7.223 -33.844 -9.023 1 96.31 52 PRO B O 1
ATOM 2527 N N . GLU B 1 53 ? 9.188 -34.812 -8.648 1 93.75 53 GLU B N 1
ATOM 2528 C CA . GLU B 1 53 ? 8.711 -35.531 -7.473 1 93.75 53 GLU B CA 1
ATOM 2529 C C . GLU B 1 53 ? 8.5 -34.594 -6.289 1 93.75 53 GLU B C 1
ATOM 2531 O O . GLU B 1 53 ? 9.32 -33.719 -6.031 1 93.75 53 GLU B O 1
ATOM 2536 N N . LEU B 1 54 ? 7.363 -34.719 -5.641 1 92.12 54 LEU B N 1
ATOM 2537 C CA . LEU B 1 54 ? 7.047 -33.875 -4.492 1 92.12 54 LEU B CA 1
ATOM 2538 C C . LEU B 1 54 ? 7.363 -34.594 -3.188 1 92.12 54 LEU B C 1
ATOM 2540 O O . LEU B 1 54 ? 6.875 -35.688 -2.947 1 92.12 54 LEU B O 1
ATOM 2544 N N . LEU B 1 55 ? 8.172 -33.969 -2.432 1 90.69 55 LEU B N 1
ATOM 2545 C CA . LEU B 1 55 ? 8.633 -34.531 -1.179 1 90.69 55 LEU B CA 1
ATOM 2546 C C . LEU B 1 55 ? 8.281 -33.656 0.005 1 90.69 55 LEU B C 1
ATOM 2548 O O . LEU B 1 55 ? 8.141 -32.438 -0.149 1 90.69 55 LEU B O 1
ATOM 2552 N N . PRO B 1 56 ? 8.109 -34.344 1.206 1 85.44 56 PRO B N 1
ATOM 2553 C CA . PRO B 1 56 ? 8.023 -33.5 2.402 1 85.44 56 PRO B CA 1
ATOM 2554 C C . PRO B 1 56 ? 9.242 -32.594 2.586 1 85.44 56 PRO B C 1
ATOM 2556 O O . PRO B 1 56 ? 10.352 -32.969 2.209 1 85.44 56 PRO B O 1
ATOM 2559 N N . PRO B 1 57 ? 8.992 -31.438 3.197 1 77.06 57 PRO B N 1
ATOM 2560 C CA . PRO B 1 57 ? 10.078 -30.469 3.34 1 77.06 57 PRO B CA 1
ATOM 2561 C C . PRO B 1 57 ? 11.336 -31.078 3.957 1 77.06 57 PRO B C 1
ATOM 2563 O O . PRO B 1 57 ? 12.453 -30.75 3.539 1 77.06 57 PRO B O 1
ATOM 2566 N N . ARG B 1 58 ? 11.18 -31.906 4.836 1 76.88 58 ARG B N 1
ATOM 2567 C CA . ARG B 1 58 ? 12.305 -32.5 5.551 1 76.88 58 ARG B CA 1
ATOM 2568 C C . ARG B 1 58 ? 13.117 -33.406 4.641 1 76.88 58 ARG B C 1
ATOM 2570 O O . ARG B 1 58 ? 14.281 -33.688 4.926 1 76.88 58 ARG B O 1
ATOM 2577 N N . ASP B 1 59 ? 12.547 -33.75 3.594 1 81.25 59 ASP B N 1
ATOM 2578 C CA . ASP B 1 59 ? 13.18 -34.75 2.725 1 81.25 59 ASP B CA 1
ATOM 2579 C C . ASP B 1 59 ? 13.781 -34.094 1.486 1 81.25 59 ASP B C 1
ATOM 2581 O O . ASP B 1 59 ? 14.406 -34.75 0.662 1 81.25 59 ASP B O 1
ATOM 2585 N N . VAL B 1 60 ? 13.547 -32.844 1.324 1 78.69 60 VAL B N 1
ATOM 2586 C CA . VAL B 1 60 ? 14.133 -32.125 0.195 1 78.69 60 VAL B CA 1
ATOM 2587 C C . VAL B 1 60 ? 15.594 -31.797 0.49 1 78.69 60 VAL B C 1
ATOM 2589 O O . VAL B 1 60 ? 15.922 -31.266 1.551 1 78.69 60 VAL B O 1
ATOM 2592 N N . PRO B 1 61 ? 16.484 -32.156 -0.291 1 73.81 61 PRO B N 1
ATOM 2593 C CA . PRO B 1 61 ? 17.906 -31.906 -0.043 1 73.81 61 PRO B CA 1
ATOM 2594 C C . PRO B 1 61 ? 18.219 -30.438 0.197 1 73.81 61 PRO B C 1
ATOM 2596 O O . PRO B 1 61 ? 17.594 -29.562 -0.407 1 73.81 61 PRO B O 1
ATOM 2599 N N . ARG B 1 62 ? 19.234 -30.25 1.096 1 71 62 ARG B N 1
ATOM 2600 C CA . ARG B 1 62 ? 19.656 -28.891 1.441 1 71 62 ARG B CA 1
ATOM 2601 C C . ARG B 1 62 ? 20.438 -28.25 0.294 1 71 62 ARG B C 1
ATOM 2603 O O . ARG B 1 62 ? 21.297 -28.891 -0.313 1 71 62 ARG B O 1
ATOM 2610 N N . ARG B 1 63 ? 20.125 -27 0.275 1 74.44 63 ARG B N 1
ATOM 2611 C CA . ARG B 1 63 ? 20.703 -26.266 -0.845 1 74.44 63 ARG B CA 1
ATOM 2612 C C . ARG B 1 63 ? 21.953 -25.5 -0.421 1 74.44 63 ARG B C 1
ATOM 2614 O O . ARG B 1 63 ? 21.875 -24.547 0.343 1 74.44 63 ARG B O 1
ATOM 2621 N N . ARG B 1 64 ? 23.188 -25.984 -0.743 1 76.62 64 ARG B N 1
ATOM 2622 C CA . ARG B 1 64 ? 24.406 -25.219 -0.509 1 76.62 64 ARG B CA 1
ATOM 2623 C C . ARG B 1 64 ? 24.641 -24.203 -1.627 1 76.62 64 ARG B C 1
ATOM 2625 O O . ARG B 1 64 ? 25.266 -24.516 -2.637 1 76.62 64 ARG B O 1
ATOM 2632 N N . THR B 1 65 ? 24.156 -23.016 -1.441 1 84.75 65 THR B N 1
ATOM 2633 C CA . THR B 1 65 ? 24.016 -22.047 -2.52 1 84.75 65 THR B CA 1
ATOM 2634 C C . THR B 1 65 ? 25.391 -21.516 -2.943 1 84.75 65 THR B C 1
ATOM 2636 O O . THR B 1 65 ? 25.5 -20.797 -3.934 1 84.75 65 THR B O 1
ATOM 2639 N N . GLY B 1 66 ? 26.312 -21.953 -2.203 1 86.69 66 GLY B N 1
ATOM 2640 C CA . GLY B 1 66 ? 27.672 -21.609 -2.604 1 86.69 66 GLY B CA 1
ATOM 2641 C C . GLY B 1 66 ? 28.156 -22.406 -3.803 1 86.69 66 GLY B C 1
ATOM 2642 O O . GLY B 1 66 ? 29.094 -21.984 -4.488 1 86.69 66 GLY B O 1
ATOM 2643 N N . SER B 1 67 ? 27.625 -23.531 -4.082 1 92.69 67 SER B N 1
ATOM 2644 C CA . SER B 1 67 ? 28 -24.375 -5.215 1 92.69 67 SER B CA 1
ATOM 2645 C C . SER B 1 67 ? 27.047 -24.172 -6.391 1 92.69 67 SER B C 1
ATOM 2647 O O . SER B 1 67 ? 25.922 -23.719 -6.207 1 92.69 67 SER B O 1
ATOM 2649 N N . PRO B 1 68 ? 27.562 -24.5 -7.531 1 94.44 68 PRO B N 1
ATOM 2650 C CA . PRO B 1 68 ? 26.672 -24.422 -8.695 1 94.44 68 PRO B CA 1
ATOM 2651 C C . PRO B 1 68 ? 25.438 -25.312 -8.547 1 94.44 68 PRO B C 1
ATOM 2653 O O . PRO B 1 68 ? 24.328 -24.906 -8.922 1 94.44 68 PRO B O 1
ATOM 2656 N N . GLN B 1 69 ? 25.656 -26.469 -8.023 1 94.44 69 GLN B N 1
ATOM 2657 C CA . GLN B 1 69 ? 24.531 -27.391 -7.805 1 94.44 69 GLN B CA 1
ATOM 2658 C C . GLN B 1 69 ? 23.516 -26.812 -6.832 1 94.44 69 GLN B C 1
ATOM 2660 O O . GLN B 1 69 ? 22.312 -26.969 -7.023 1 94.44 69 GLN B O 1
ATOM 2665 N N . GLY B 1 70 ? 23.984 -26.234 -5.832 1 95.56 70 GLY B N 1
ATOM 2666 C CA . GLY B 1 70 ? 23.109 -25.594 -4.875 1 95.56 70 GLY B CA 1
ATOM 2667 C C . GLY B 1 70 ? 22.297 -24.453 -5.477 1 95.56 70 GLY B C 1
ATOM 2668 O O . GLY B 1 70 ? 21.125 -24.281 -5.152 1 95.56 70 GLY B O 1
ATOM 2669 N N . ARG B 1 71 ? 22.875 -23.688 -6.344 1 96.81 71 ARG B N 1
ATOM 2670 C CA . ARG B 1 71 ? 22.188 -22.578 -6.996 1 96.81 71 ARG B CA 1
ATOM 2671 C C . ARG B 1 71 ? 21.156 -23.078 -8 1 96.81 71 ARG B C 1
ATOM 2673 O O . ARG B 1 71 ? 20.094 -22.484 -8.156 1 96.81 71 ARG B O 1
ATOM 2680 N N . ILE B 1 72 ? 21.484 -24.156 -8.617 1 96.75 72 ILE B N 1
ATOM 2681 C CA . ILE B 1 72 ? 20.531 -24.797 -9.5 1 96.75 72 ILE B CA 1
ATOM 2682 C C . ILE B 1 72 ? 19.312 -25.266 -8.703 1 96.75 72 ILE B C 1
ATOM 2684 O O . ILE B 1 72 ? 18.172 -25.062 -9.125 1 96.75 72 ILE B O 1
ATOM 2688 N N . ALA B 1 73 ? 19.562 -25.859 -7.566 1 95.81 73 ALA B N 1
ATOM 2689 C CA . ALA B 1 73 ? 18.469 -26.312 -6.699 1 95.81 73 ALA B CA 1
ATOM 2690 C C . ALA B 1 73 ? 17.609 -25.141 -6.246 1 95.81 73 ALA B C 1
ATOM 2692 O O . ALA B 1 73 ? 16.375 -25.281 -6.156 1 95.81 73 ALA B O 1
ATOM 2693 N N . LEU B 1 74 ? 18.219 -24.047 -5.961 1 95.94 74 LEU B N 1
ATOM 2694 C CA . LEU B 1 74 ? 17.469 -22.859 -5.559 1 95.94 74 LEU B CA 1
ATOM 2695 C C . LEU B 1 74 ? 16.594 -22.359 -6.695 1 95.94 74 LEU B C 1
ATOM 2697 O O . LEU B 1 74 ? 15.406 -22.062 -6.484 1 95.94 74 LEU B O 1
ATOM 2701 N N . LEU B 1 75 ? 17.156 -22.25 -7.867 1 97.56 75 LEU B N 1
ATOM 2702 C CA . LEU B 1 75 ? 16.375 -21.844 -9.031 1 97.56 75 LEU B CA 1
ATOM 2703 C C . LEU B 1 75 ? 15.203 -22.781 -9.258 1 97.56 75 LEU B C 1
ATOM 2705 O O . LEU B 1 75 ? 14.102 -22.344 -9.586 1 97.56 75 LEU B O 1
ATOM 2709 N N . HIS B 1 76 ? 15.492 -24.047 -9.117 1 97.25 76 HIS B N 1
ATOM 2710 C CA . HIS B 1 76 ? 14.461 -25.062 -9.305 1 97.25 76 HIS B CA 1
ATOM 2711 C C . HIS B 1 76 ? 13.336 -24.891 -8.289 1 97.25 76 HIS B C 1
ATOM 2713 O O . HIS B 1 76 ? 12.156 -24.984 -8.641 1 97.25 76 HIS B O 1
ATOM 2719 N N . ALA B 1 77 ? 13.641 -24.672 -7.082 1 95.38 77 ALA B N 1
ATOM 2720 C CA . ALA B 1 77 ? 12.648 -24.453 -6.031 1 95.38 77 ALA B CA 1
ATOM 2721 C C . ALA B 1 77 ? 11.812 -23.219 -6.316 1 95.38 77 ALA B C 1
ATOM 2723 O O . ALA B 1 77 ? 10.594 -23.219 -6.117 1 95.38 77 ALA B O 1
ATOM 2724 N N . LEU B 1 78 ? 12.438 -22.188 -6.773 1 96.69 78 LEU B N 1
ATOM 2725 C CA . LEU B 1 78 ? 11.742 -20.953 -7.094 1 96.69 78 LEU B CA 1
ATOM 2726 C C . LEU B 1 78 ? 10.789 -21.156 -8.266 1 96.69 78 LEU B C 1
ATOM 2728 O O . LEU B 1 78 ? 9.672 -20.625 -8.258 1 96.69 78 LEU B O 1
ATOM 2732 N N . ALA B 1 79 ? 11.258 -21.859 -9.242 1 97.88 79 ALA B N 1
ATOM 2733 C CA . ALA B 1 79 ? 10.383 -22.172 -10.359 1 97.88 79 ALA B CA 1
ATOM 2734 C C . ALA B 1 79 ? 9.133 -22.906 -9.883 1 97.88 79 ALA B C 1
ATOM 2736 O O . ALA B 1 79 ? 8.023 -22.641 -10.352 1 97.88 79 ALA B O 1
ATOM 2737 N N . HIS B 1 80 ? 9.359 -23.844 -8.992 1 96.88 80 HIS B N 1
ATOM 2738 C CA . HIS B 1 80 ? 8.25 -24.594 -8.414 1 96.88 80 HIS B CA 1
ATOM 2739 C C . HIS B 1 80 ? 7.273 -23.672 -7.695 1 96.88 80 HIS B C 1
ATOM 2741 O O . HIS B 1 80 ? 6.055 -23.812 -7.836 1 96.88 80 HIS B O 1
ATOM 2747 N N . ILE B 1 81 ? 7.793 -22.75 -6.945 1 96.75 81 ILE B N 1
ATOM 2748 C CA . ILE B 1 81 ? 6.98 -21.781 -6.219 1 96.75 81 ILE B CA 1
ATOM 2749 C C . ILE B 1 81 ? 6.195 -20.922 -7.203 1 96.75 81 ILE B C 1
ATOM 2751 O O . ILE B 1 81 ? 5 -20.688 -7.02 1 96.75 81 ILE B O 1
ATOM 2755 N N . GLU B 1 82 ? 6.828 -20.5 -8.258 1 97.94 82 GLU B N 1
ATOM 2756 C CA . GLU B 1 82 ? 6.18 -19.625 -9.227 1 97.94 82 GLU B CA 1
ATOM 2757 C C . GLU B 1 82 ? 5.059 -20.359 -9.969 1 97.94 82 GLU B C 1
ATOM 2759 O O . GLU B 1 82 ? 4.02 -19.766 -10.266 1 97.94 82 GLU B O 1
ATOM 2764 N N . LEU B 1 83 ? 5.309 -21.578 -10.336 1 98.06 83 LEU B N 1
ATOM 2765 C CA . LEU B 1 83 ? 4.25 -22.344 -10.992 1 98.06 83 LEU B CA 1
ATOM 2766 C C . LEU B 1 83 ? 3.025 -22.453 -10.086 1 98.06 83 LEU B C 1
ATOM 2768 O O . LEU B 1 83 ? 1.892 -22.328 -10.555 1 98.06 83 LEU B O 1
ATOM 2772 N N . ASN B 1 84 ? 3.258 -22.719 -8.828 1 97.31 84 ASN B N 1
ATOM 2773 C CA . ASN B 1 84 ? 2.148 -22.734 -7.883 1 97.31 84 ASN B CA 1
ATOM 2774 C C . ASN B 1 84 ? 1.441 -21.375 -7.816 1 97.31 84 ASN B C 1
ATOM 2776 O O . ASN B 1 84 ? 0.217 -21.328 -7.691 1 97.31 84 ASN B O 1
ATOM 2780 N N . ALA B 1 85 ? 2.211 -20.312 -7.902 1 98.12 85 ALA B N 1
ATOM 2781 C CA . ALA B 1 85 ? 1.638 -18.969 -7.855 1 98.12 85 ALA B CA 1
ATOM 2782 C C . ALA B 1 85 ? 0.737 -18.703 -9.062 1 98.12 85 ALA B C 1
ATOM 2784 O O . ALA B 1 85 ? -0.295 -18.047 -8.945 1 98.12 85 ALA B O 1
ATOM 2785 N N . VAL B 1 86 ? 1.123 -19.203 -10.219 1 98.5 86 VAL B N 1
ATOM 2786 C CA . VAL B 1 86 ? 0.255 -19.125 -11.391 1 98.5 86 VAL B CA 1
ATOM 2787 C C . VAL B 1 86 ? -1.107 -19.734 -11.062 1 98.5 86 VAL B C 1
ATOM 2789 O O . VAL B 1 86 ? -2.145 -19.109 -11.289 1 98.5 86 VAL B O 1
ATOM 2792 N N . ASP B 1 87 ? -1.087 -20.891 -10.516 1 98.5 87 ASP B N 1
ATOM 2793 C CA . ASP B 1 87 ? -2.316 -21.609 -10.203 1 98.5 87 ASP B CA 1
ATOM 2794 C C . ASP B 1 87 ? -3.111 -20.891 -9.117 1 98.5 87 ASP B C 1
ATOM 2796 O O . ASP B 1 87 ? -4.34 -20.812 -9.188 1 98.5 87 ASP B O 1
ATOM 2800 N N . LEU B 1 88 ? -2.439 -20.422 -8.125 1 98.38 88 LEU B N 1
ATOM 2801 C CA . LEU B 1 88 ? -3.111 -19.734 -7.027 1 98.38 88 LEU B CA 1
ATOM 2802 C C . LEU B 1 88 ? -3.895 -18.531 -7.535 1 98.38 88 LEU B C 1
ATOM 2804 O O . LEU B 1 88 ? -5.039 -18.312 -7.129 1 98.38 88 LEU B O 1
ATOM 2808 N N . HIS B 1 89 ? -3.334 -17.781 -8.453 1 98.44 89 HIS B N 1
ATOM 2809 C CA . HIS B 1 89 ? -3.953 -16.531 -8.906 1 98.44 89 HIS B CA 1
ATOM 2810 C C . HIS B 1 89 ? -5.09 -16.812 -9.883 1 98.44 89 HIS B C 1
ATOM 2812 O O . HIS B 1 89 ? -6.07 -16.062 -9.93 1 98.44 89 HIS B O 1
ATOM 2818 N N . TRP B 1 90 ? -5.012 -17.922 -10.625 1 98.69 90 TRP B N 1
ATOM 2819 C CA . TRP B 1 90 ? -6.152 -18.312 -11.453 1 98.69 90 TRP B CA 1
ATOM 2820 C C . TRP B 1 90 ? -7.238 -18.969 -10.609 1 98.69 90 TRP B C 1
ATOM 2822 O O . TRP B 1 90 ? -8.43 -18.844 -10.906 1 98.69 90 TRP B O 1
ATOM 2832 N N . ASP B 1 91 ? -6.883 -19.656 -9.547 1 98.62 91 ASP B N 1
ATOM 2833 C CA . ASP B 1 91 ? -7.855 -20.297 -8.672 1 98.62 91 ASP B CA 1
ATOM 2834 C C . ASP B 1 91 ? -8.727 -19.266 -7.965 1 98.62 91 ASP B C 1
ATOM 2836 O O . ASP B 1 91 ? -9.945 -19.438 -7.875 1 98.62 91 ASP B O 1
ATOM 2840 N N . ILE B 1 92 ? -8.125 -18.203 -7.473 1 98.06 92 ILE B N 1
ATOM 2841 C CA . ILE B 1 92 ? -8.891 -17.203 -6.742 1 98.06 92 ILE B CA 1
ATOM 2842 C C . ILE B 1 92 ? -9.906 -16.547 -7.672 1 98.06 92 ILE B C 1
ATOM 2844 O O . ILE B 1 92 ? -11 -16.172 -7.242 1 98.06 92 ILE B O 1
ATOM 2848 N N . ILE B 1 93 ? -9.602 -16.438 -8.953 1 97.81 93 ILE B N 1
ATOM 2849 C CA . ILE B 1 93 ? -10.484 -15.875 -9.969 1 97.81 93 ILE B CA 1
ATOM 2850 C C . ILE B 1 93 ? -11.703 -16.766 -10.148 1 97.81 93 ILE B C 1
ATOM 2852 O O . ILE B 1 93 ? -12.836 -16.281 -10.219 1 97.81 93 ILE B O 1
ATOM 2856 N N . ALA B 1 94 ? -11.516 -18.062 -10.133 1 97.81 94 ALA B N 1
ATOM 2857 C CA . ALA B 1 94 ? -12.555 -19.016 -10.508 1 97.81 94 ALA B CA 1
ATOM 2858 C C . ALA B 1 94 ? -13.359 -19.453 -9.281 1 97.81 94 ALA B C 1
ATOM 2860 O O . ALA B 1 94 ? -14.555 -19.734 -9.391 1 97.81 94 ALA B O 1
ATOM 2861 N N . ARG B 1 95 ? -12.766 -19.516 -8.172 1 97.88 95 ARG B N 1
ATOM 2862 C CA . ARG B 1 95 ? -13.305 -20.25 -7.035 1 97.88 95 ARG B CA 1
ATOM 2863 C C . ARG B 1 95 ? -14.32 -19.406 -6.266 1 97.88 95 ARG B C 1
ATOM 2865 O O . ARG B 1 95 ? -15.273 -19.938 -5.699 1 97.88 95 ARG B O 1
ATOM 2872 N N . PHE B 1 96 ? -14.203 -18.109 -6.242 1 97.81 96 PHE B N 1
ATOM 2873 C CA . PHE B 1 96 ? -14.961 -17.297 -5.293 1 97.81 96 PHE B CA 1
ATOM 2874 C C . PHE B 1 96 ? -15.969 -16.422 -6.02 1 97.81 96 PHE B C 1
ATOM 2876 O O . PHE B 1 96 ? -16.266 -15.305 -5.578 1 97.81 96 PHE B O 1
ATOM 2883 N N . THR B 1 97 ? -16.5 -16.875 -7.137 1 95.81 97 THR B N 1
ATOM 2884 C CA . THR B 1 97 ? -17.391 -16.062 -7.957 1 95.81 97 THR B CA 1
ATOM 2885 C C . THR B 1 97 ? -18.75 -15.914 -7.281 1 95.81 97 THR B C 1
ATOM 2887 O O . THR B 1 97 ? -19.562 -15.086 -7.699 1 95.81 97 THR B O 1
ATOM 2890 N N . ASP B 1 98 ? -18.984 -16.656 -6.172 1 94.75 98 ASP B N 1
ATOM 2891 C CA . ASP B 1 98 ? -20.203 -16.484 -5.395 1 94.75 98 ASP B CA 1
ATOM 2892 C C . ASP B 1 98 ? -20.156 -15.18 -4.594 1 94.75 98 ASP B C 1
ATOM 2894 O O . ASP B 1 98 ? -21.188 -14.695 -4.121 1 94.75 98 ASP B O 1
ATOM 2898 N N . THR B 1 99 ? -19 -14.703 -4.398 1 94.81 99 THR B N 1
ATOM 2899 C CA . THR B 1 99 ? -18.828 -13.398 -3.77 1 94.81 99 THR B CA 1
ATOM 2900 C C . THR B 1 99 ? -18.766 -12.289 -4.82 1 94.81 99 THR B C 1
ATOM 2902 O O . THR B 1 99 ? -17.844 -12.273 -5.652 1 94.81 99 THR B O 1
ATOM 2905 N N . GLU B 1 100 ? -19.672 -11.406 -4.773 1 94.38 100 GLU B N 1
ATOM 2906 C CA . GLU B 1 100 ? -19.688 -10.328 -5.75 1 94.38 100 GLU B CA 1
ATOM 2907 C C . GLU B 1 100 ? -18.531 -9.359 -5.516 1 94.38 100 GLU B C 1
ATOM 2909 O O . GLU B 1 100 ? -18.406 -8.781 -4.438 1 94.38 100 GLU B O 1
ATOM 2914 N N . MET B 1 101 ? -17.688 -9.312 -6.477 1 96.88 101 MET B N 1
ATOM 2915 C CA . MET B 1 101 ? -16.547 -8.406 -6.445 1 96.88 101 MET B CA 1
ATOM 2916 C C . MET B 1 101 ? -16.562 -7.48 -7.656 1 96.88 101 MET B C 1
ATOM 2918 O O . MET B 1 101 ? -17.078 -7.832 -8.711 1 96.88 101 MET B O 1
ATOM 2922 N N . PRO B 1 102 ? -15.969 -6.25 -7.52 1 96.81 102 PRO B N 1
ATOM 2923 C CA . PRO B 1 102 ? -15.844 -5.379 -8.688 1 96.81 102 PRO B CA 1
ATOM 2924 C C . PRO B 1 102 ? -14.891 -5.945 -9.75 1 96.81 102 PRO B C 1
ATOM 2926 O O . PRO B 1 102 ? -14.031 -6.766 -9.43 1 96.81 102 PRO B O 1
ATOM 2929 N N . LEU B 1 103 ? -14.984 -5.449 -10.945 1 96.81 103 LEU B N 1
ATOM 2930 C CA . LEU B 1 103 ? -14.156 -5.934 -12.047 1 96.81 103 LEU B CA 1
ATOM 2931 C C . LEU B 1 103 ? -12.68 -5.699 -11.766 1 96.81 103 LEU B C 1
ATOM 2933 O O . LEU B 1 103 ? -11.828 -6.457 -12.234 1 96.81 103 LEU B O 1
ATOM 2937 N N . GLY B 1 104 ? -12.398 -4.691 -10.992 1 97 104 GLY B N 1
ATOM 2938 C CA . GLY B 1 104 ? -11.016 -4.414 -10.641 1 97 104 GLY B CA 1
ATOM 2939 C C . GLY B 1 104 ? -10.336 -5.566 -9.922 1 97 104 GLY B C 1
ATOM 2940 O O . GLY B 1 104 ? -9.125 -5.754 -10.047 1 97 104 GLY B O 1
ATOM 2941 N N . PHE B 1 105 ? -11.141 -6.332 -9.156 1 98.31 105 PHE B N 1
ATOM 2942 C CA . PHE B 1 105 ? -10.625 -7.531 -8.508 1 98.31 105 PHE B CA 1
ATOM 2943 C C . PHE B 1 105 ? -10.055 -8.5 -9.531 1 98.31 105 PHE B C 1
ATOM 2945 O O . PHE B 1 105 ? -8.938 -9 -9.367 1 98.31 105 PHE B O 1
ATOM 2952 N N . TYR B 1 106 ? -10.719 -8.695 -10.539 1 98.31 106 TYR B N 1
ATOM 2953 C CA . TYR B 1 106 ? -10.32 -9.633 -11.586 1 98.31 106 TYR B CA 1
ATOM 2954 C C . TYR B 1 106 ? -9.172 -9.062 -12.414 1 98.31 106 TYR B C 1
ATOM 2956 O O . TYR B 1 106 ? -8.281 -9.797 -12.836 1 98.31 106 TYR B O 1
ATOM 2964 N N . ASP B 1 107 ? -9.203 -7.758 -12.68 1 98.06 107 ASP B N 1
ATOM 2965 C CA . ASP B 1 107 ? -8.078 -7.113 -13.352 1 98.06 107 ASP B CA 1
ATOM 2966 C C . ASP B 1 107 ? -6.762 -7.426 -12.641 1 98.06 107 ASP B C 1
ATOM 2968 O O . ASP B 1 107 ? -5.781 -7.812 -13.281 1 98.06 107 ASP B O 1
ATOM 2972 N N . ASP B 1 108 ? -6.793 -7.234 -11.344 1 97.94 108 ASP B N 1
ATOM 2973 C CA . ASP B 1 108 ? -5.578 -7.363 -10.539 1 97.94 108 ASP B CA 1
ATOM 2974 C C . ASP B 1 108 ? -5.07 -8.805 -10.539 1 97.94 108 ASP B C 1
ATOM 2976 O O . ASP B 1 108 ? -3.879 -9.047 -10.742 1 97.94 108 ASP B O 1
ATOM 2980 N N . TRP B 1 109 ? -5.934 -9.75 -10.398 1 98.56 109 TRP B N 1
ATOM 2981 C CA . TRP B 1 109 ? -5.496 -11.141 -10.273 1 98.56 109 TRP B CA 1
ATOM 2982 C C . TRP B 1 109 ? -5.125 -11.719 -11.633 1 98.56 109 TRP B C 1
ATOM 2984 O O . TRP B 1 109 ? -4.219 -12.555 -11.734 1 98.56 109 TRP B O 1
ATOM 2994 N N . VAL B 1 110 ? -5.789 -11.266 -12.703 1 98.69 110 VAL B N 1
ATOM 2995 C CA . VAL B 1 110 ? -5.375 -11.656 -14.047 1 98.69 110 VAL B CA 1
ATOM 2996 C C . VAL B 1 110 ? -3.969 -11.133 -14.328 1 98.69 110 VAL B C 1
ATOM 2998 O O . VAL B 1 110 ? -3.125 -11.852 -14.867 1 98.69 110 VAL B O 1
ATOM 3001 N N . LYS B 1 111 ? -3.754 -9.898 -13.969 1 98.19 111 LYS B N 1
ATOM 3002 C CA . LYS B 1 111 ? -2.42 -9.336 -14.141 1 98.19 111 LYS B CA 1
ATOM 3003 C C . LYS B 1 111 ? -1.382 -10.117 -13.344 1 98.19 111 LYS B C 1
ATOM 3005 O O . LYS B 1 111 ? -0.309 -10.438 -13.859 1 98.19 111 LYS B O 1
ATOM 3010 N N . SER B 1 112 ? -1.687 -10.383 -12.117 1 98.38 112 SER B N 1
ATOM 3011 C CA . SER B 1 112 ? -0.771 -11.125 -11.258 1 98.38 112 SER B CA 1
ATOM 3012 C C . SER B 1 112 ? -0.476 -12.508 -11.836 1 98.38 112 SER B C 1
ATOM 3014 O O . SER B 1 112 ? 0.674 -12.953 -11.836 1 98.38 112 SER B O 1
ATOM 3016 N N . ALA B 1 113 ? -1.503 -13.172 -12.312 1 98.75 113 ALA B N 1
ATOM 3017 C CA . ALA B 1 113 ? -1.326 -14.492 -12.898 1 98.75 113 ALA B CA 1
ATOM 3018 C C . ALA B 1 113 ? -0.418 -14.43 -14.125 1 98.75 113 ALA B C 1
ATOM 3020 O O . ALA B 1 113 ? 0.412 -15.32 -14.336 1 98.75 113 ALA B O 1
ATOM 3021 N N . ASP B 1 114 ? -0.604 -13.438 -14.875 1 98.81 114 ASP B N 1
ATOM 3022 C CA . ASP B 1 114 ? 0.23 -13.227 -16.047 1 98.81 114 ASP B CA 1
ATOM 3023 C C . ASP B 1 114 ? 1.691 -13.016 -15.656 1 98.81 114 ASP B C 1
ATOM 3025 O O . ASP B 1 114 ? 2.594 -13.586 -16.281 1 98.81 114 ASP B O 1
ATOM 3029 N N . GLU B 1 115 ? 1.907 -12.227 -14.664 1 98.75 115 GLU B N 1
ATOM 3030 C CA . GLU B 1 115 ? 3.256 -11.945 -14.18 1 98.75 115 GLU B CA 1
ATOM 3031 C C . GLU B 1 115 ? 3.895 -13.195 -13.578 1 98.75 115 GLU B C 1
ATOM 3033 O O . GLU B 1 115 ? 5.074 -13.469 -13.805 1 98.75 115 GLU B O 1
ATOM 3038 N N . GLU B 1 116 ? 3.1 -13.977 -12.852 1 98.75 116 GLU B N 1
ATOM 3039 C CA . GLU B 1 116 ? 3.633 -15.227 -12.305 1 98.75 116 GLU B CA 1
ATOM 3040 C C . GLU B 1 116 ? 4.023 -16.188 -13.422 1 98.75 116 GLU B C 1
ATOM 3042 O O . GLU B 1 116 ? 4.98 -16.953 -13.281 1 98.75 116 GLU B O 1
ATOM 3047 N N . SER B 1 117 ? 3.232 -16.156 -14.469 1 98.94 117 SER B N 1
ATOM 3048 C CA . SER B 1 117 ? 3.574 -16.969 -15.625 1 98.94 117 SER B CA 1
ATOM 3049 C C . SER B 1 117 ? 4.922 -16.562 -16.219 1 98.94 117 SER B C 1
ATOM 3051 O O . SER B 1 117 ? 5.742 -17.422 -16.547 1 98.94 117 SER B O 1
ATOM 3053 N N . LYS B 1 118 ? 5.082 -15.305 -16.328 1 98.88 118 LYS B N 1
ATOM 3054 C CA . LYS B 1 118 ? 6.371 -14.781 -16.766 1 98.88 118 LYS B CA 1
ATOM 3055 C C . LYS B 1 118 ? 7.488 -15.211 -15.812 1 98.88 118 LYS B C 1
ATOM 3057 O O . LYS B 1 118 ? 8.57 -15.602 -16.25 1 98.88 118 LYS B O 1
ATOM 3062 N N . HIS B 1 119 ? 7.266 -15.117 -14.508 1 98.88 119 HIS B N 1
ATOM 3063 C CA . HIS B 1 119 ? 8.258 -15.492 -13.508 1 98.88 119 HIS B CA 1
ATOM 3064 C C . HIS B 1 119 ? 8.695 -16.938 -13.672 1 98.88 119 HIS B C 1
ATOM 3066 O O . HIS B 1 119 ? 9.891 -17.234 -13.695 1 98.88 119 HIS B O 1
ATOM 3072 N N . PHE B 1 120 ? 7.727 -17.859 -13.773 1 98.81 120 PHE B N 1
ATOM 3073 C CA . PHE B 1 120 ? 8.031 -19.266 -13.961 1 98.81 120 PHE B CA 1
ATOM 3074 C C . PHE B 1 120 ? 8.914 -19.469 -15.188 1 98.81 120 PHE B C 1
ATOM 3076 O O . PHE B 1 120 ? 9.93 -20.172 -15.117 1 98.81 120 PHE B O 1
ATOM 3083 N N . ASN B 1 121 ? 8.539 -18.859 -16.281 1 98.94 121 ASN B N 1
ATOM 3084 C CA . ASN B 1 121 ? 9.266 -19.016 -17.531 1 98.94 121 ASN B CA 1
ATOM 3085 C C . ASN B 1 121 ? 10.688 -18.469 -17.438 1 98.94 121 ASN B C 1
ATOM 3087 O O . ASN B 1 121 ? 11.625 -19.078 -17.953 1 98.94 121 ASN B O 1
ATOM 3091 N N . LEU B 1 122 ? 10.836 -17.328 -16.797 1 98.81 122 LEU B N 1
ATOM 3092 C CA . LEU B 1 122 ? 12.164 -16.75 -16.594 1 98.81 122 LEU B CA 1
ATOM 3093 C C . LEU B 1 122 ? 13.062 -17.719 -15.844 1 98.81 122 LEU B C 1
ATOM 3095 O O . LEU B 1 122 ? 14.219 -17.938 -16.219 1 98.81 122 LEU B O 1
ATOM 3099 N N . LEU B 1 123 ? 12.539 -18.359 -14.828 1 98.75 123 LEU B N 1
ATOM 3100 C CA . LEU B 1 123 ? 13.328 -19.266 -14 1 98.75 123 LEU B CA 1
ATOM 3101 C C . LEU B 1 123 ? 13.625 -20.562 -14.75 1 98.75 123 LEU B C 1
ATOM 3103 O O . LEU B 1 123 ? 14.727 -21.109 -14.633 1 98.75 123 LEU B O 1
ATOM 3107 N N . CYS B 1 124 ? 12.688 -21.031 -15.508 1 98.75 124 CYS B N 1
ATOM 3108 C CA . CYS B 1 124 ? 12.93 -22.188 -16.344 1 98.75 124 CYS B CA 1
ATOM 3109 C C . CYS B 1 124 ? 14.039 -21.922 -17.359 1 98.75 124 CYS B C 1
ATOM 3111 O O . CYS B 1 124 ? 14.898 -22.766 -17.594 1 98.75 124 CYS B O 1
ATOM 3113 N N . ASP B 1 125 ? 14 -20.75 -17.938 1 98.81 125 ASP B N 1
ATOM 3114 C CA . ASP B 1 125 ? 15.047 -20.359 -18.891 1 98.81 125 ASP B CA 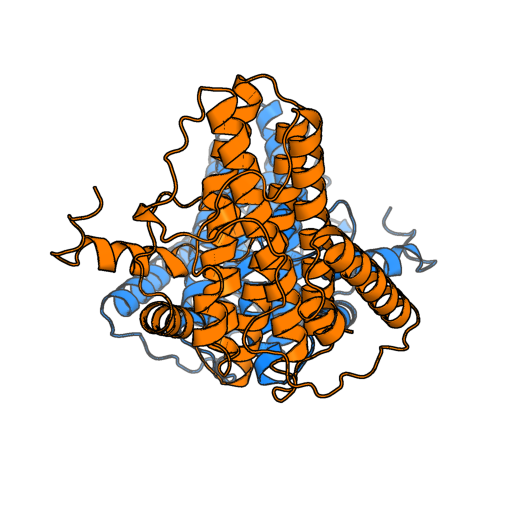1
ATOM 3115 C C . ASP B 1 125 ? 16.422 -20.344 -18.219 1 98.81 125 ASP B C 1
ATOM 3117 O O . ASP B 1 125 ? 17.406 -20.797 -18.812 1 98.81 125 ASP B O 1
ATOM 3121 N N . CYS B 1 126 ? 16.484 -19.828 -17.016 1 98.62 126 CYS B N 1
ATOM 3122 C CA . CYS B 1 126 ? 17.734 -19.812 -16.266 1 98.62 126 CYS B CA 1
ATOM 3123 C C . CYS B 1 126 ? 18.234 -21.234 -16.016 1 98.62 126 CYS B C 1
ATOM 3125 O O . CYS B 1 126 ? 19.422 -21.516 -16.156 1 98.62 126 CYS B O 1
ATOM 3127 N N . LEU B 1 127 ? 17.344 -22.156 -15.641 1 98.44 127 LEU B N 1
ATOM 3128 C CA . LEU B 1 127 ? 17.688 -23.547 -15.391 1 98.44 127 LEU B CA 1
ATOM 3129 C C . LEU B 1 127 ? 18.25 -24.203 -16.656 1 98.44 127 LEU B C 1
ATOM 3131 O O . LEU B 1 127 ? 19.297 -24.859 -16.594 1 98.44 127 LEU B O 1
ATOM 3135 N N . GLU B 1 128 ? 17.594 -23.969 -17.719 1 98.31 128 GLU B N 1
ATOM 3136 C CA . GLU B 1 128 ? 18 -24.578 -18.984 1 98.31 128 GLU B CA 1
ATOM 3137 C C . GLU B 1 128 ? 19.344 -24.047 -19.453 1 98.31 128 GLU B C 1
ATOM 3139 O O . GLU B 1 128 ? 20.156 -24.781 -20.016 1 98.31 128 GLU B O 1
ATOM 3144 N N . ALA B 1 129 ? 19.578 -22.797 -19.172 1 97.56 129 ALA B N 1
ATOM 3145 C CA . ALA B 1 129 ? 20.828 -22.156 -19.578 1 97.56 129 ALA B CA 1
ATOM 3146 C C . ALA B 1 129 ? 22.016 -22.781 -18.859 1 97.56 129 ALA B C 1
ATOM 3148 O O . ALA B 1 129 ? 23.141 -22.719 -19.359 1 97.56 129 ALA B O 1
ATOM 3149 N N . VAL B 1 130 ? 21.75 -23.453 -17.766 1 96.5 130 VAL B N 1
ATOM 3150 C CA . VAL B 1 130 ? 22.875 -24.031 -17.031 1 96.5 130 VAL B CA 1
ATOM 3151 C C . VAL B 1 130 ? 22.781 -25.562 -17.062 1 96.5 130 VAL B C 1
ATOM 3153 O O . VAL B 1 130 ? 23.375 -26.234 -16.219 1 96.5 130 VAL B O 1
ATOM 3156 N N . GLY B 1 131 ? 22.016 -26.062 -17.984 1 97.12 131 GLY B N 1
ATOM 3157 C CA . GLY B 1 131 ? 22.016 -27.484 -18.266 1 97.12 131 GLY B CA 1
ATOM 3158 C C . GLY B 1 131 ? 21.031 -28.266 -17.406 1 97.12 131 GLY B C 1
ATOM 3159 O O . GLY B 1 131 ? 21.141 -29.484 -17.266 1 97.12 131 GLY B O 1
ATOM 3160 N N . SER B 1 132 ? 20.156 -27.594 -16.75 1 97.75 132 SER B N 1
ATOM 3161 C CA . SER B 1 132 ? 19.109 -28.219 -15.961 1 97.75 132 SER B CA 1
ATOM 3162 C C . SER B 1 132 ? 17.719 -27.906 -16.516 1 97.75 132 SER B C 1
ATOM 3164 O O . SER B 1 132 ? 17.594 -27.516 -17.688 1 97.75 132 SER B O 1
ATOM 3166 N N . HIS B 1 133 ? 16.656 -28.188 -15.773 1 98.19 133 HIS B N 1
ATOM 3167 C CA . HIS B 1 133 ? 15.273 -27.891 -16.156 1 98.19 133 HIS B CA 1
ATOM 3168 C C . HIS B 1 133 ? 14.32 -28.109 -14.977 1 98.19 133 HIS B C 1
ATOM 3170 O O . HIS B 1 133 ? 14.672 -28.797 -14.008 1 98.19 133 HIS B O 1
ATOM 3176 N N . TYR B 1 134 ? 13.227 -27.531 -15.078 1 98.06 134 TYR B N 1
ATOM 3177 C CA . TYR B 1 134 ? 12.211 -27.781 -14.062 1 98.06 134 TYR B CA 1
ATOM 3178 C C . TYR B 1 134 ? 11.766 -29.25 -14.094 1 98.06 134 TYR B C 1
ATOM 3180 O O . TYR B 1 134 ? 11.398 -29.766 -15.148 1 98.06 134 TYR B O 1
ATOM 3188 N N . GLY B 1 135 ? 11.789 -29.906 -12.984 1 97.12 135 GLY B N 1
ATOM 3189 C CA . GLY B 1 135 ? 11.492 -31.328 -12.898 1 97.12 135 GLY B CA 1
ATOM 3190 C C . GLY B 1 135 ? 12.734 -32.188 -12.703 1 97.12 135 GLY B C 1
ATOM 3191 O O . GLY B 1 135 ? 12.633 -33.344 -12.359 1 97.12 135 GLY B O 1
ATOM 3192 N N . ALA B 1 136 ? 13.898 -31.594 -12.867 1 96.81 136 ALA B N 1
ATOM 3193 C CA . ALA B 1 136 ? 15.156 -32.344 -12.75 1 96.81 136 ALA B CA 1
ATOM 3194 C C . ALA B 1 136 ? 15.445 -32.688 -11.297 1 96.81 136 ALA B C 1
ATOM 3196 O O . ALA B 1 136 ? 16.188 -33.625 -11.023 1 96.81 136 ALA B O 1
ATOM 3197 N N . LEU B 1 137 ? 14.945 -31.953 -10.383 1 95.56 137 LEU B N 1
ATOM 3198 C CA . LEU B 1 137 ? 15.117 -32.156 -8.945 1 95.56 137 LEU B CA 1
ATOM 3199 C C . LEU B 1 137 ? 13.773 -32.281 -8.242 1 95.56 137 LEU B C 1
ATOM 3201 O O . LEU B 1 137 ? 12.742 -31.875 -8.781 1 95.56 137 LEU B O 1
ATOM 3205 N N . PRO B 1 138 ? 13.703 -32.938 -7.098 1 94.75 138 PRO B N 1
ATOM 3206 C CA . PRO B 1 138 ? 12.453 -32.969 -6.332 1 94.75 138 PRO B CA 1
ATOM 3207 C C . PRO B 1 138 ? 12.055 -31.578 -5.82 1 94.75 138 PRO B C 1
ATOM 3209 O O . PRO B 1 138 ? 12.883 -30.672 -5.789 1 94.75 138 PRO B O 1
ATOM 3212 N N . ALA B 1 139 ? 10.82 -31.438 -5.5 1 93.12 139 ALA B N 1
ATOM 3213 C CA . ALA B 1 139 ? 10.305 -30.172 -4.996 1 93.12 139 ALA B CA 1
ATOM 3214 C C . ALA B 1 139 ? 9.438 -30.391 -3.758 1 93.12 139 ALA B C 1
ATOM 3216 O O . ALA B 1 139 ? 9.094 -31.516 -3.422 1 93.12 139 ALA B O 1
ATOM 3217 N N . HIS B 1 140 ? 9.258 -29.266 -3.029 1 87.31 140 HIS B N 1
ATOM 3218 C CA . HIS B 1 140 ? 8.438 -29.266 -1.818 1 87.31 140 HIS B CA 1
ATOM 3219 C C . HIS B 1 140 ? 6.992 -29.609 -2.129 1 87.31 140 HIS B C 1
ATOM 3221 O O . HIS B 1 140 ? 6.398 -29.062 -3.062 1 87.31 140 HIS B O 1
ATOM 3227 N N . ALA B 1 141 ? 6.605 -30.453 -1.152 1 78.38 141 ALA B N 1
ATOM 3228 C CA . ALA B 1 141 ? 5.18 -30.766 -1.213 1 78.38 141 ALA B CA 1
ATOM 3229 C C . ALA B 1 141 ? 4.363 -29.75 -0.417 1 78.38 141 ALA B C 1
ATOM 3231 O O . ALA B 1 141 ? 4.922 -28.844 0.205 1 78.38 141 ALA B O 1
ATOM 3232 N N . PHE B 1 142 ? 3.102 -29.562 -0.563 1 73.31 142 PHE B N 1
ATOM 3233 C CA . PHE B 1 142 ? 2.1 -28.938 0.298 1 73.31 142 PHE B CA 1
ATOM 3234 C C . PHE B 1 142 ? 2.023 -27.438 0.053 1 73.31 142 PHE B C 1
ATOM 3236 O O . PHE B 1 142 ? 1.563 -26.688 0.915 1 73.31 142 PHE B O 1
ATOM 3243 N N . MET B 1 143 ? 2.574 -27.016 -1.045 1 82.81 143 MET B N 1
ATOM 3244 C CA . MET B 1 143 ? 2.465 -25.594 -1.367 1 82.81 143 MET B CA 1
ATOM 3245 C C . MET B 1 143 ? 1.007 -25.188 -1.568 1 82.81 143 MET B C 1
ATOM 3247 O O . MET B 1 143 ? 0.652 -24.016 -1.409 1 82.81 143 MET B O 1
ATOM 3251 N N . TRP B 1 144 ? 0.291 -26.188 -1.772 1 92.56 144 TRP B N 1
ATOM 3252 C CA . TRP B 1 144 ? -1.092 -25.922 -2.158 1 92.56 144 TRP B CA 1
ATOM 3253 C C . TRP B 1 144 ? -2.021 -26.031 -0.954 1 92.56 144 TRP B C 1
ATOM 3255 O O . TRP B 1 144 ? -3.219 -25.75 -1.06 1 92.56 144 TRP B O 1
ATOM 3265 N N . ARG B 1 145 ? -1.552 -26.406 0.181 1 91.19 145 ARG B N 1
ATOM 3266 C CA . ARG B 1 145 ? -2.348 -26.641 1.379 1 91.19 145 ARG B CA 1
ATOM 3267 C C . ARG B 1 145 ? -3.127 -25.406 1.783 1 91.19 145 ARG B C 1
ATOM 3269 O O . ARG B 1 145 ? -4.301 -25.484 2.146 1 91.19 145 ARG B O 1
ATOM 3276 N N . ALA B 1 146 ? -2.479 -24.297 1.724 1 92.69 146 ALA B N 1
ATOM 3277 C CA . ALA B 1 146 ? -3.143 -23.047 2.102 1 92.69 146 ALA B CA 1
ATOM 3278 C C . ALA B 1 146 ? -4.363 -22.797 1.224 1 92.69 146 ALA B C 1
ATOM 3280 O O . ALA B 1 146 ? -5.391 -22.312 1.704 1 92.69 146 ALA B O 1
ATOM 3281 N N . ALA B 1 147 ? -4.207 -23.078 -0.061 1 95.62 147 ALA B N 1
ATOM 3282 C CA . ALA B 1 147 ? -5.324 -22.906 -0.989 1 95.62 147 ALA B CA 1
ATOM 3283 C C . ALA B 1 147 ? -6.484 -23.828 -0.626 1 95.62 147 ALA B C 1
ATOM 3285 O O . ALA B 1 147 ? -7.645 -23.422 -0.663 1 95.62 147 ALA B O 1
ATOM 3286 N N . GLU B 1 148 ? -6.164 -25.031 -0.27 1 95.88 148 GLU B N 1
ATOM 3287 C CA . GLU B 1 148 ? -7.199 -26 0.111 1 95.88 148 GLU B CA 1
ATOM 3288 C C . GLU B 1 148 ? -7.883 -25.578 1.413 1 95.88 148 GLU B C 1
ATOM 3290 O O . GLU B 1 148 ? -9.109 -25.625 1.52 1 95.88 148 GLU B O 1
ATOM 3295 N N . ASP B 1 149 ? -7.102 -25.156 2.344 1 95.81 149 ASP B N 1
ATOM 3296 C CA . ASP B 1 149 ? -7.613 -24.797 3.662 1 95.81 149 ASP B CA 1
ATOM 3297 C C . ASP B 1 149 ? -8.523 -23.578 3.586 1 95.81 149 ASP B C 1
ATOM 3299 O O . ASP B 1 149 ? -9.406 -23.391 4.43 1 95.81 149 ASP B O 1
ATOM 3303 N N . THR B 1 150 ? -8.312 -22.719 2.574 1 97.56 150 THR B N 1
ATOM 3304 C CA . THR B 1 150 ? -9.078 -21.484 2.479 1 97.56 150 THR B CA 1
ATOM 3305 C C . THR B 1 150 ? -10.07 -21.547 1.318 1 97.56 150 THR B C 1
ATOM 3307 O O . THR B 1 150 ? -10.547 -20.5 0.848 1 97.56 150 THR B O 1
ATOM 3310 N N . ALA B 1 151 ? -10.375 -22.703 0.807 1 97.38 151 ALA B N 1
ATOM 3311 C CA . ALA B 1 151 ? -11.133 -22.891 -0.428 1 97.38 151 ALA B CA 1
ATOM 3312 C C . ALA B 1 151 ? -12.531 -22.297 -0.303 1 97.38 151 ALA B C 1
ATOM 3314 O O . ALA B 1 151 ? -13.148 -21.922 -1.305 1 97.38 151 ALA B O 1
ATOM 3315 N N . ASP B 1 152 ? -13.039 -22.109 0.912 1 96.75 152 ASP B N 1
ATOM 3316 C CA . ASP B 1 152 ? -14.398 -21.609 1.096 1 96.75 152 ASP B CA 1
ATOM 3317 C C . ASP B 1 152 ? -14.391 -20.25 1.8 1 96.75 152 ASP B C 1
ATOM 3319 O O . ASP B 1 152 ? -15.422 -19.812 2.312 1 96.75 152 ASP B O 1
ATOM 3323 N N . ASP B 1 153 ? -13.258 -19.641 1.883 1 98.06 153 ASP B N 1
ATOM 3324 C CA . ASP B 1 153 ? -13.094 -18.406 2.645 1 98.06 153 ASP B CA 1
ATOM 3325 C C . ASP B 1 153 ? -12.195 -17.422 1.902 1 98.06 153 ASP B C 1
ATOM 3327 O O . ASP B 1 153 ? -10.984 -17.406 2.111 1 98.06 153 ASP B O 1
ATOM 3331 N N . LEU B 1 154 ? -12.844 -16.531 1.142 1 98.25 154 LEU B N 1
ATOM 3332 C CA . LEU B 1 154 ? -12.086 -15.594 0.324 1 98.25 154 LEU B CA 1
ATOM 3333 C C . LEU B 1 154 ? -11.211 -14.695 1.196 1 98.25 154 LEU B C 1
ATOM 3335 O O . LEU B 1 154 ? -10.07 -14.398 0.841 1 98.25 154 LEU B O 1
ATOM 3339 N N . LEU B 1 155 ? -11.734 -14.234 2.34 1 98.25 155 LEU B N 1
ATOM 3340 C CA . LEU B 1 155 ? -10.945 -13.43 3.264 1 98.25 155 LEU B CA 1
ATOM 3341 C C . LEU B 1 155 ? -9.719 -14.203 3.742 1 98.25 155 LEU B C 1
ATOM 3343 O O . LEU B 1 155 ? -8.617 -13.656 3.797 1 98.25 155 LEU B O 1
ATOM 3347 N N . GLY B 1 156 ? -9.922 -15.461 4.09 1 98.12 156 GLY B N 1
ATOM 3348 C CA . GLY B 1 156 ? -8.812 -16.312 4.484 1 98.12 156 GLY B CA 1
ATOM 3349 C C . GLY B 1 156 ? -7.785 -16.516 3.387 1 98.12 156 GLY B C 1
ATOM 3350 O O . GLY B 1 156 ? -6.578 -16.453 3.641 1 98.12 156 GLY B O 1
ATOM 3351 N N . ARG B 1 157 ? -8.258 -16.719 2.166 1 98.5 157 ARG B N 1
ATOM 3352 C CA . ARG B 1 157 ? -7.387 -16.875 1.002 1 98.5 157 ARG B CA 1
ATOM 3353 C C . ARG B 1 157 ? -6.5 -15.648 0.818 1 98.5 157 ARG B C 1
ATOM 3355 O O . ARG B 1 157 ? -5.289 -15.773 0.642 1 98.5 157 ARG B O 1
ATOM 3362 N N . LEU B 1 158 ? -7.117 -14.445 0.908 1 98.56 158 LEU B N 1
ATOM 3363 C CA . LEU B 1 158 ? -6.367 -13.211 0.722 1 98.56 158 LEU B CA 1
ATOM 3364 C C . LEU B 1 158 ? -5.355 -13.016 1.846 1 98.56 158 LEU B C 1
ATOM 3366 O O . LEU B 1 158 ? -4.219 -12.609 1.599 1 98.56 158 LEU B O 1
ATOM 3370 N N . ALA B 1 159 ? -5.699 -13.336 3.039 1 97.88 159 ALA B N 1
ATOM 3371 C CA . ALA B 1 159 ? -4.824 -13.156 4.191 1 97.88 159 ALA B CA 1
ATOM 3372 C C . ALA B 1 159 ? -3.598 -14.062 4.098 1 97.88 159 ALA B C 1
ATOM 3374 O O . ALA B 1 159 ? -2.471 -13.617 4.328 1 97.88 159 ALA B O 1
ATOM 3375 N N . VAL B 1 160 ? -3.805 -15.242 3.6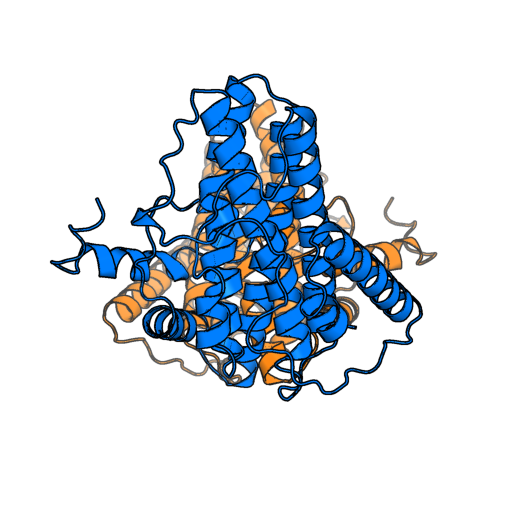5 1 96.69 160 VAL B N 1
ATOM 3376 C CA . VAL B 1 160 ? -2.75 -16.234 3.809 1 96.69 160 VAL B CA 1
ATOM 3377 C C . VAL B 1 160 ? -1.892 -16.281 2.547 1 96.69 160 VAL B C 1
ATOM 3379 O O . VAL B 1 160 ? -0.665 -16.391 2.625 1 96.69 160 VAL B O 1
ATOM 3382 N N . VAL B 1 161 ? -2.521 -16.219 1.434 1 96.38 161 VAL B N 1
ATOM 3383 C CA . VAL B 1 161 ? -1.771 -16.484 0.21 1 96.38 161 VAL B CA 1
ATOM 3384 C C . VAL B 1 161 ? -1.019 -15.227 -0.213 1 96.38 161 VAL B C 1
ATOM 3386 O O . VAL B 1 161 ? 0.213 -15.18 -0.165 1 96.38 161 VAL B O 1
ATOM 3389 N N . PRO B 1 162 ? -1.709 -14.125 -0.545 1 97.5 162 PRO B N 1
ATOM 3390 C CA . PRO B 1 162 ? -0.897 -12.984 -0.969 1 97.5 162 PRO B CA 1
ATOM 3391 C C . PRO B 1 162 ? -0.273 -12.234 0.207 1 97.5 162 PRO B C 1
ATOM 3393 O O . PRO B 1 162 ? 0.867 -11.773 0.114 1 97.5 162 PRO B O 1
ATOM 3396 N N . MET B 1 163 ? -0.913 -12.141 1.349 1 97.25 163 MET B N 1
ATOM 3397 C CA . MET B 1 163 ? -0.452 -11.234 2.396 1 97.25 163 MET B CA 1
ATOM 3398 C C . MET B 1 163 ? 0.534 -11.93 3.326 1 97.25 163 MET B C 1
ATOM 3400 O O . MET B 1 163 ? 1.213 -11.281 4.121 1 97.25 163 MET B O 1
ATOM 3404 N N . VAL B 1 164 ? 0.645 -13.25 3.271 1 95.56 164 VAL B N 1
ATOM 3405 C CA . VAL B 1 164 ? 1.635 -13.945 4.086 1 95.56 164 VAL B CA 1
ATOM 3406 C C . VAL B 1 164 ? 2.629 -14.672 3.18 1 95.56 164 VAL B C 1
ATOM 3408 O O . VAL B 1 164 ? 3.82 -14.352 3.176 1 95.56 164 VAL B O 1
ATOM 3411 N N . LEU B 1 165 ? 2.125 -15.539 2.314 1 93.75 165 LEU B N 1
ATOM 3412 C CA . LEU B 1 165 ? 3.016 -16.391 1.533 1 93.75 165 LEU B CA 1
ATOM 3413 C C . LEU B 1 165 ? 3.742 -15.586 0.464 1 93.75 165 LEU B C 1
ATOM 3415 O O . LEU B 1 165 ? 4.969 -15.664 0.353 1 93.75 165 LEU B O 1
ATOM 3419 N N . GLU B 1 166 ? 2.986 -14.75 -0.33 1 94.19 166 GLU B N 1
ATOM 3420 C CA . GLU B 1 166 ? 3.646 -13.891 -1.314 1 94.19 166 GLU B CA 1
ATOM 3421 C C . GLU B 1 166 ? 4.504 -12.828 -0.636 1 94.19 166 GLU B C 1
ATOM 3423 O O . GLU B 1 166 ? 5.566 -12.461 -1.144 1 94.19 166 GLU B O 1
ATOM 3428 N N . ALA B 1 167 ? 4.043 -12.383 0.473 1 95.62 167 ALA B N 1
ATOM 3429 C CA . ALA B 1 167 ? 4.777 -11.359 1.205 1 95.62 167 ALA B CA 1
ATOM 3430 C C . ALA B 1 167 ? 6.137 -11.875 1.668 1 95.62 167 ALA B C 1
ATOM 3432 O O . ALA B 1 167 ? 7.094 -11.109 1.788 1 95.62 167 ALA B O 1
ATOM 3433 N N . ARG B 1 168 ? 6.254 -13.133 1.879 1 94.25 168 ARG B N 1
ATOM 3434 C CA . ARG B 1 168 ? 7.531 -13.719 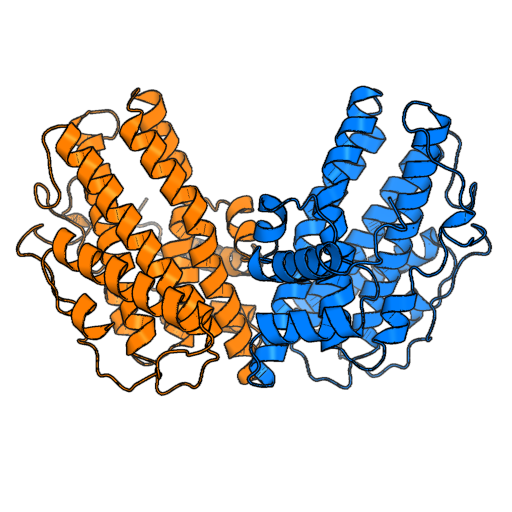2.268 1 94.25 168 ARG B CA 1
ATOM 3435 C C . ARG B 1 168 ? 8.578 -13.531 1.169 1 94.25 168 ARG B C 1
ATOM 3437 O O . ARG B 1 168 ? 9.766 -13.406 1.453 1 94.25 168 ARG B O 1
ATOM 3444 N N . GLY B 1 169 ? 8.102 -13.547 -0.052 1 95.06 169 GLY B N 1
ATOM 3445 C CA . GLY B 1 169 ? 9 -13.266 -1.159 1 95.06 169 GLY B CA 1
ATOM 3446 C C . GLY B 1 169 ? 9.688 -11.922 -1.046 1 95.06 169 GLY B C 1
ATOM 3447 O O . GLY B 1 169 ? 10.828 -11.758 -1.48 1 95.06 169 GLY B O 1
ATOM 3448 N N . LEU B 1 170 ? 9.016 -10.977 -0.466 1 95.56 170 LEU B N 1
ATOM 3449 C CA . LEU B 1 170 ? 9.594 -9.648 -0.266 1 95.56 170 LEU B CA 1
ATOM 3450 C C . LEU B 1 170 ? 10.766 -9.711 0.715 1 95.56 170 LEU B C 1
ATOM 3452 O O . LEU B 1 170 ? 11.695 -8.914 0.619 1 95.56 170 LEU B O 1
ATOM 3456 N N . ASP B 1 171 ? 10.781 -10.617 1.565 1 96.06 171 ASP B N 1
ATOM 3457 C CA . ASP B 1 171 ? 11.789 -10.742 2.615 1 96.06 171 ASP B CA 1
ATOM 3458 C C . ASP B 1 171 ? 13.023 -11.484 2.109 1 96.06 171 ASP B C 1
ATOM 3460 O O . ASP B 1 171 ? 14.148 -11.148 2.475 1 96.06 171 ASP B O 1
ATOM 3464 N N . VAL B 1 172 ? 12.82 -12.484 1.236 1 94.81 172 VAL B N 1
ATOM 3465 C CA . VAL B 1 172 ? 13.898 -13.445 1.027 1 94.81 172 VAL B CA 1
ATOM 3466 C C . VAL B 1 172 ? 14.555 -13.211 -0.332 1 94.81 172 VAL B C 1
ATOM 3468 O O . VAL B 1 172 ? 15.703 -13.578 -0.548 1 94.81 172 VAL B O 1
ATOM 3471 N N . THR B 1 173 ? 13.852 -12.57 -1.253 1 96.69 173 THR B N 1
ATOM 3472 C CA . THR B 1 173 ? 14.344 -12.461 -2.623 1 96.69 173 THR B CA 1
ATOM 3473 C C . THR B 1 173 ? 15.617 -11.617 -2.678 1 96.69 173 THR B C 1
ATOM 3475 O O . THR B 1 173 ? 16.547 -11.938 -3.43 1 96.69 173 THR B O 1
ATOM 3478 N N . PRO B 1 174 ? 15.742 -10.539 -1.886 1 96.19 174 PRO B N 1
ATOM 3479 C CA . PRO B 1 174 ? 16.984 -9.773 -1.921 1 96.19 174 PRO B CA 1
ATOM 3480 C C . PRO B 1 174 ? 18.219 -10.625 -1.6 1 96.19 174 PRO B C 1
ATOM 3482 O O . PRO B 1 174 ? 19.25 -10.484 -2.248 1 96.19 174 PRO B O 1
ATOM 3485 N N . GLY B 1 175 ? 18.094 -11.477 -0.604 1 96.44 175 GLY B N 1
ATOM 3486 C CA . GLY B 1 175 ? 19.188 -12.375 -0.292 1 96.44 175 GLY B CA 1
ATOM 3487 C C . GLY B 1 175 ? 19.531 -13.312 -1.436 1 96.44 175 GLY B C 1
ATOM 3488 O O . GLY B 1 175 ? 20.703 -13.609 -1.662 1 96.44 175 GLY B O 1
ATOM 3489 N N . MET B 1 176 ? 18.578 -13.75 -2.139 1 96.75 176 MET B N 1
ATOM 3490 C CA . MET B 1 176 ? 18.797 -14.625 -3.287 1 96.75 176 MET B CA 1
ATOM 3491 C C . MET B 1 176 ? 19.5 -13.867 -4.414 1 96.75 176 MET B C 1
ATOM 3493 O O . MET B 1 176 ? 20.359 -14.414 -5.094 1 96.75 176 MET B O 1
ATOM 3497 N N . ILE B 1 177 ? 19.031 -12.625 -4.633 1 97.5 177 ILE B N 1
ATOM 3498 C CA . ILE B 1 177 ? 19.688 -11.789 -5.633 1 97.5 177 ILE B CA 1
ATOM 3499 C C . ILE B 1 177 ? 21.172 -11.648 -5.309 1 97.5 177 ILE B C 1
ATOM 3501 O O . ILE B 1 177 ? 22.016 -11.773 -6.199 1 97.5 177 ILE B O 1
ATOM 3505 N N . GLU B 1 178 ? 21.484 -11.438 -4.074 1 97.19 178 GLU B N 1
ATOM 3506 C CA . GLU B 1 178 ? 22.875 -11.297 -3.648 1 97.19 178 GLU B CA 1
ATOM 3507 C C . GLU B 1 178 ? 23.672 -12.57 -3.936 1 97.19 178 GLU B C 1
ATOM 3509 O O . GLU B 1 178 ? 24.828 -12.5 -4.367 1 97.19 178 GLU B O 1
ATOM 3514 N N . ILE B 1 179 ? 23.078 -13.719 -3.689 1 96.44 179 ILE B N 1
ATOM 3515 C CA . ILE B 1 179 ? 23.719 -15.008 -3.924 1 96.44 179 ILE B CA 1
ATOM 3516 C C . ILE B 1 179 ? 24.141 -15.109 -5.387 1 96.44 179 ILE B C 1
ATOM 3518 O O . ILE B 1 179 ? 25.297 -15.422 -5.676 1 96.44 179 ILE B O 1
ATOM 3522 N N . PHE B 1 180 ? 23.328 -14.828 -6.266 1 97.88 180 PHE B N 1
ATOM 3523 C CA . PHE B 1 180 ? 23.594 -15 -7.688 1 97.88 180 PHE B CA 1
ATOM 3524 C C . PHE B 1 180 ? 24.5 -13.891 -8.211 1 97.88 180 PHE B C 1
ATOM 3526 O O . PHE B 1 180 ? 25.297 -14.109 -9.117 1 97.88 180 PHE B O 1
ATOM 3533 N N . THR B 1 181 ? 24.328 -12.695 -7.609 1 97.75 181 THR B N 1
ATOM 3534 C CA . THR B 1 181 ? 25.219 -11.602 -7.969 1 97.75 181 THR B CA 1
ATOM 3535 C C . THR B 1 181 ? 26.672 -11.953 -7.609 1 97.75 181 THR B C 1
ATOM 3537 O O . THR B 1 181 ? 27.578 -11.773 -8.43 1 97.75 181 THR B O 1
ATOM 3540 N N . LYS B 1 182 ? 26.859 -12.453 -6.496 1 97 182 LYS B N 1
ATOM 3541 C CA . LYS B 1 182 ? 28.203 -12.828 -6.035 1 97 182 LYS B CA 1
ATOM 3542 C C . LYS B 1 182 ? 28.766 -13.969 -6.875 1 97 182 LYS B C 1
ATOM 3544 O O . LYS B 1 182 ? 29.984 -14.039 -7.086 1 97 182 LYS B O 1
ATOM 3549 N N . ALA B 1 183 ? 27.906 -14.82 -7.328 1 96.44 183 ALA B N 1
ATOM 3550 C CA . ALA B 1 183 ? 28.328 -15.969 -8.133 1 96.44 183 ALA B CA 1
ATOM 3551 C C . ALA B 1 183 ? 28.516 -15.562 -9.594 1 96.44 183 ALA B C 1
ATOM 3553 O O . ALA B 1 183 ? 28.844 -16.406 -10.438 1 96.44 183 ALA B O 1
ATOM 3554 N N . ASP B 1 184 ? 28.219 -14.258 -9.938 1 96.25 184 ASP B N 1
ATOM 3555 C CA . ASP B 1 184 ? 28.359 -13.711 -11.289 1 96.25 184 ASP B CA 1
ATOM 3556 C C . ASP B 1 184 ? 27.484 -14.477 -12.281 1 96.25 184 ASP B C 1
ATOM 3558 O O . ASP B 1 184 ? 27.953 -14.938 -13.312 1 96.25 184 ASP B O 1
ATOM 3562 N N . GLU B 1 185 ? 26.359 -14.68 -11.906 1 96.75 185 GLU B N 1
ATOM 3563 C CA . GLU B 1 185 ? 25.312 -15.266 -12.75 1 96.75 185 GLU B CA 1
ATOM 3564 C C . GLU B 1 185 ? 24.25 -14.234 -13.109 1 96.75 185 GLU B C 1
ATOM 3566 O O . GLU B 1 185 ? 23.172 -14.227 -12.531 1 96.75 185 GLU B O 1
ATOM 3571 N N . PRO B 1 186 ? 24.438 -13.492 -14.117 1 97.06 186 PRO B N 1
ATOM 3572 C CA . PRO B 1 186 ? 23.625 -12.312 -14.406 1 97.06 186 PRO B CA 1
ATOM 3573 C C . PRO B 1 186 ? 22.203 -12.672 -14.844 1 97.06 186 PRO B C 1
ATOM 3575 O O . PRO B 1 186 ? 21.266 -11.93 -14.547 1 97.06 186 PRO B O 1
ATOM 3578 N N . ALA B 1 187 ? 22.047 -13.82 -15.555 1 97.31 187 ALA B N 1
ATOM 3579 C CA . ALA B 1 187 ? 20.719 -14.188 -16 1 97.31 187 ALA B CA 1
ATOM 3580 C C . ALA B 1 187 ? 19.781 -14.406 -14.82 1 97.31 187 ALA B C 1
ATOM 3582 O O . ALA B 1 187 ? 18.656 -13.898 -14.805 1 97.31 187 ALA B O 1
ATOM 3583 N N . ALA B 1 188 ? 20.281 -15.156 -13.844 1 98.06 188 ALA B N 1
ATOM 3584 C CA . ALA B 1 188 ? 19.484 -15.422 -12.641 1 98.06 188 ALA B CA 1
ATOM 3585 C C . ALA B 1 188 ? 19.266 -14.141 -11.836 1 98.06 188 ALA B C 1
ATOM 3587 O O . ALA B 1 188 ? 18.172 -13.891 -11.328 1 98.06 188 ALA B O 1
ATOM 3588 N N . THR B 1 189 ? 20.297 -13.336 -11.75 1 98.38 189 THR B N 1
ATOM 3589 C CA . THR B 1 189 ? 20.203 -12.062 -11.047 1 98.38 189 THR B CA 1
ATOM 3590 C C . THR B 1 189 ? 19.141 -11.172 -11.664 1 98.38 189 THR B C 1
ATOM 3592 O O . THR B 1 189 ? 18.297 -10.625 -10.953 1 98.38 189 THR B O 1
ATOM 3595 N N . ASP B 1 190 ? 19.141 -11.094 -12.938 1 98.19 190 ASP B N 1
ATOM 3596 C CA . ASP B 1 190 ? 18.203 -10.242 -13.641 1 98.19 190 ASP B CA 1
ATOM 3597 C C . ASP B 1 190 ? 16.766 -10.773 -13.5 1 98.19 190 ASP B C 1
ATOM 3599 O O . ASP B 1 190 ? 15.836 -9.992 -13.312 1 98.19 190 ASP B O 1
ATOM 3603 N N . ALA B 1 191 ? 16.609 -12.07 -13.594 1 98.5 191 ALA B N 1
ATOM 3604 C CA . ALA B 1 191 ? 15.289 -12.68 -13.438 1 98.5 191 ALA B CA 1
ATOM 3605 C C . ALA B 1 191 ? 14.711 -12.383 -12.055 1 98.5 191 ALA B C 1
ATOM 3607 O O . ALA B 1 191 ? 13.547 -12 -11.93 1 98.5 191 ALA B O 1
ATOM 3608 N N . LEU B 1 192 ? 15.547 -12.539 -11.07 1 98.62 192 LEU B N 1
ATOM 3609 C CA . LEU B 1 192 ? 15.086 -12.344 -9.703 1 98.62 192 LEU B CA 1
ATOM 3610 C C . LEU B 1 192 ? 14.766 -10.875 -9.445 1 98.62 192 LEU B C 1
ATOM 3612 O O . LEU B 1 192 ? 13.852 -10.562 -8.68 1 98.62 192 LEU B O 1
ATOM 3616 N N . LYS B 1 193 ? 15.508 -10.008 -10.102 1 97.5 193 LYS B N 1
ATOM 3617 C CA . LYS B 1 193 ? 15.195 -8.586 -9.969 1 97.5 193 LYS B CA 1
ATOM 3618 C C . LYS B 1 193 ? 13.828 -8.266 -10.555 1 97.5 193 LYS B C 1
ATOM 3620 O O . LYS B 1 193 ? 13.07 -7.477 -9.977 1 97.5 193 LYS B O 1
ATOM 3625 N N . VAL B 1 194 ? 13.492 -8.828 -11.648 1 97.5 194 VAL B N 1
ATOM 3626 C CA . VAL B 1 194 ? 12.172 -8.664 -12.258 1 97.5 194 VAL B CA 1
ATOM 3627 C C . VAL B 1 194 ? 11.094 -9.203 -11.32 1 97.5 194 VAL B C 1
ATOM 3629 O O . VAL B 1 194 ? 10.102 -8.531 -11.055 1 97.5 194 VAL B O 1
ATOM 3632 N N . ILE B 1 195 ? 11.336 -10.375 -10.828 1 97.94 195 ILE B N 1
ATOM 3633 C CA . ILE B 1 195 ? 10.375 -11.039 -9.961 1 97.94 195 ILE B CA 1
ATOM 3634 C C . ILE B 1 195 ? 10.164 -10.203 -8.695 1 97.94 195 ILE B C 1
ATOM 3636 O O . ILE B 1 195 ? 9.023 -9.961 -8.297 1 97.94 195 ILE B O 1
ATOM 3640 N N . TYR B 1 196 ? 11.227 -9.758 -8.148 1 96.19 196 TYR B N 1
ATOM 3641 C CA . TYR B 1 196 ? 11.18 -8.969 -6.918 1 96.19 196 TYR B CA 1
ATOM 3642 C C . TYR B 1 196 ? 10.375 -7.691 -7.121 1 96.19 196 TYR B C 1
ATOM 3644 O O . TYR B 1 196 ? 9.555 -7.332 -6.277 1 96.19 196 TYR B O 1
ATOM 3652 N N . ALA B 1 197 ? 10.555 -7.051 -8.195 1 92.81 197 ALA B N 1
ATOM 3653 C CA . ALA B 1 197 ? 9.883 -5.789 -8.5 1 92.81 197 ALA B CA 1
ATOM 3654 C C . ALA B 1 197 ? 8.375 -5.996 -8.672 1 92.81 197 ALA B C 1
ATOM 3656 O O . ALA B 1 197 ? 7.578 -5.164 -8.242 1 92.81 197 ALA B O 1
ATOM 3657 N N . GLU B 1 198 ? 8.008 -7.074 -9.227 1 94.69 198 GLU B N 1
ATOM 3658 C CA . GLU B 1 198 ? 6.602 -7.309 -9.547 1 94.69 198 GLU B CA 1
ATOM 3659 C C . GLU B 1 198 ? 5.859 -7.926 -8.367 1 94.69 198 GLU B C 1
ATOM 3661 O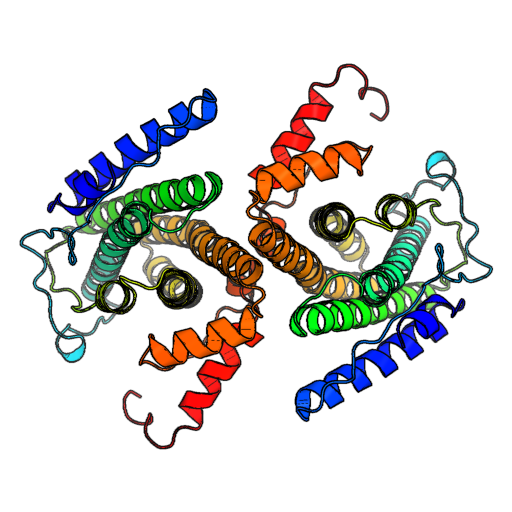 O . GLU B 1 198 ? 4.633 -7.82 -8.266 1 94.69 198 GLU B O 1
ATOM 3666 N N . GLU B 1 199 ? 6.625 -8.5 -7.406 1 95.5 199 GLU B N 1
ATOM 3667 C CA . GLU B 1 199 ? 6.02 -9.188 -6.266 1 95.5 199 GLU B CA 1
ATOM 3668 C C . GLU B 1 199 ? 5.289 -8.203 -5.359 1 95.5 199 GLU B C 1
ATOM 3670 O O . GLU B 1 199 ? 4.277 -8.555 -4.746 1 95.5 199 GLU B O 1
ATOM 3675 N N . VAL B 1 200 ? 5.785 -7.051 -5.285 1 93.44 200 VAL B N 1
ATOM 3676 C CA . VAL B 1 200 ? 5.176 -6.012 -4.461 1 93.44 200 VAL B CA 1
ATOM 3677 C C . VAL B 1 200 ? 3.719 -5.812 -4.875 1 93.44 200 VAL B C 1
ATOM 3679 O O . VAL B 1 200 ? 2.834 -5.691 -4.023 1 93.44 200 VAL B O 1
ATOM 3682 N N . GLY B 1 201 ? 3.518 -5.812 -6.164 1 94.12 201 GLY B N 1
ATOM 3683 C CA . GLY B 1 201 ? 2.17 -5.637 -6.684 1 94.12 201 GLY B CA 1
ATOM 3684 C C . GLY B 1 201 ? 1.227 -6.754 -6.277 1 94.12 201 GLY B C 1
ATOM 3685 O O . GLY B 1 201 ? 0.065 -6.504 -5.949 1 94.12 201 GLY B O 1
ATOM 3686 N N . HIS B 1 202 ? 1.661 -7.969 -6.23 1 97.12 202 HIS B N 1
ATOM 3687 C CA . HIS B 1 202 ? 0.83 -9.109 -5.863 1 97.12 202 HIS B CA 1
ATOM 3688 C C . HIS B 1 202 ? 0.341 -8.992 -4.422 1 97.12 202 HIS B C 1
ATOM 3690 O O . HIS B 1 202 ? -0.842 -9.203 -4.145 1 97.12 202 HIS B O 1
ATOM 3696 N N . VAL B 1 203 ? 1.281 -8.672 -3.584 1 97 203 VAL B N 1
ATOM 3697 C CA . VAL B 1 203 ? 0.942 -8.492 -2.176 1 97 203 VAL B CA 1
ATOM 3698 C C . VAL B 1 203 ? -0.009 -7.305 -2.02 1 97 203 VAL B C 1
ATOM 3700 O O . VAL B 1 203 ? -0.994 -7.387 -1.282 1 97 203 VAL B O 1
ATOM 3703 N N . ALA B 1 204 ? 0.218 -6.25 -2.764 1 95.69 204 ALA B N 1
ATOM 3704 C CA . ALA B 1 204 ? -0.608 -5.047 -2.693 1 95.69 204 ALA B CA 1
ATOM 3705 C C . ALA B 1 204 ? -2.041 -5.34 -3.133 1 95.69 204 ALA B C 1
ATOM 3707 O O . ALA B 1 204 ? -2.992 -4.805 -2.564 1 95.69 204 ALA B O 1
ATOM 3708 N N . TYR B 1 205 ? -2.178 -6.148 -4.211 1 97.19 205 TYR B N 1
ATOM 3709 C CA . TYR B 1 205 ? -3.518 -6.547 -4.629 1 97.19 205 TYR B CA 1
ATOM 3710 C C . TYR B 1 205 ? -4.242 -7.281 -3.512 1 97.19 205 TYR B C 1
ATOM 3712 O O . TYR B 1 205 ? -5.434 -7.051 -3.277 1 97.19 205 TYR B O 1
ATOM 3720 N N . GLY B 1 206 ? -3.486 -8.164 -2.848 1 98 206 GLY B N 1
ATOM 3721 C CA . GLY B 1 206 ? -4.066 -8.852 -1.704 1 98 206 GLY B CA 1
ATOM 3722 C C . GLY B 1 206 ? -4.547 -7.91 -0.62 1 98 206 GLY B C 1
ATOM 3723 O O . GLY B 1 206 ? -5.688 -8.008 -0.167 1 98 206 GLY B O 1
ATOM 3724 N N . VAL B 1 207 ? -3.717 -6.98 -0.295 1 97.5 207 VAL B N 1
ATOM 3725 C CA . VAL B 1 207 ? -4.039 -6.016 0.751 1 97.5 207 VAL B CA 1
ATOM 3726 C C . VAL B 1 207 ? -5.25 -5.184 0.335 1 97.5 207 VAL B C 1
ATOM 3728 O O . VAL B 1 207 ? -6.172 -4.98 1.126 1 97.5 207 VAL B O 1
ATOM 3731 N N . LYS B 1 208 ? -5.289 -4.73 -0.882 1 97.31 208 LYS B N 1
ATOM 3732 C CA . LYS B 1 208 ? -6.371 -3.908 -1.418 1 97.31 208 LYS B CA 1
ATOM 3733 C C . LYS B 1 208 ? -7.719 -4.605 -1.267 1 97.31 208 LYS B C 1
ATOM 3735 O O . LYS B 1 208 ? -8.656 -4.043 -0.699 1 97.31 208 LYS B O 1
ATOM 3740 N N . TRP B 1 209 ? -7.809 -5.754 -1.694 1 98.44 209 TRP B N 1
ATOM 3741 C CA . TRP B 1 209 ? -9.102 -6.434 -1.742 1 98.44 209 TRP B CA 1
ATOM 3742 C C . TRP B 1 209 ? -9.453 -7.023 -0.382 1 98.44 209 TRP B C 1
ATOM 3744 O O . TRP B 1 209 ? -10.633 -7.184 -0.057 1 98.44 209 TRP B O 1
ATOM 3754 N N . PHE B 1 210 ? -8.383 -7.34 0.469 1 98.62 210 PHE B N 1
ATOM 3755 C CA . PHE B 1 210 ? -8.641 -7.703 1.857 1 98.62 210 PHE B CA 1
ATOM 3756 C C . PHE B 1 210 ? -9.305 -6.555 2.605 1 98.62 210 PHE B C 1
ATOM 3758 O O . PHE B 1 210 ? -10.32 -6.75 3.275 1 98.62 210 PHE B O 1
ATOM 3765 N N . ASN B 1 211 ? -8.781 -5.34 2.414 1 98.19 211 ASN B N 1
ATOM 3766 C CA . ASN B 1 211 ? -9.383 -4.156 3.02 1 98.19 211 ASN B CA 1
ATOM 3767 C C . ASN B 1 211 ? -10.789 -3.912 2.488 1 98.19 211 ASN B C 1
ATOM 3769 O O . ASN B 1 211 ? -11.695 -3.574 3.254 1 98.19 211 ASN B O 1
ATOM 3773 N N . TRP B 1 212 ? -10.977 -4.082 1.203 1 98.19 212 TRP B N 1
ATOM 3774 C CA . TRP B 1 212 ? -12.281 -3.92 0.558 1 98.19 212 TRP B CA 1
ATOM 3775 C C . TRP B 1 212 ? -13.312 -4.855 1.173 1 98.19 212 TRP B C 1
ATOM 3777 O O . TRP B 1 212 ? -14.406 -4.422 1.551 1 98.19 212 TRP B O 1
ATOM 3787 N N . LEU B 1 213 ? -12.938 -6.117 1.369 1 98.44 213 LEU B N 1
ATOM 3788 C CA . LEU B 1 213 ? -13.859 -7.105 1.922 1 98.44 213 LEU B CA 1
ATOM 3789 C C . LEU B 1 213 ? -14.164 -6.805 3.385 1 98.44 213 LEU B C 1
ATOM 3791 O O . LEU B 1 213 ? -15.297 -6.996 3.838 1 98.44 213 LEU B O 1
ATOM 3795 N N . CYS B 1 214 ? -13.133 -6.375 4.117 1 98.19 214 CYS B N 1
ATOM 3796 C CA . CYS B 1 214 ? -13.367 -5.977 5.5 1 98.19 214 CYS B CA 1
ATOM 3797 C C . CYS B 1 214 ? -14.359 -4.824 5.574 1 98.19 214 CYS B C 1
ATOM 3799 O O . CYS B 1 214 ? -15.219 -4.793 6.461 1 98.19 214 CYS B O 1
ATOM 3801 N N . GLY B 1 215 ? -14.234 -3.863 4.648 1 97.31 215 GLY B N 1
ATOM 3802 C CA . GLY B 1 215 ? -15.195 -2.768 4.578 1 97.31 215 GLY B CA 1
ATOM 3803 C C . GLY B 1 215 ? -16.609 -3.232 4.32 1 97.31 215 GLY B C 1
ATOM 3804 O O . GLY B 1 215 ? -17.547 -2.764 4.965 1 97.31 215 GLY B O 1
ATOM 3805 N N . ARG B 1 216 ? -16.766 -4.137 3.432 1 95.5 216 ARG B N 1
ATOM 3806 C CA . ARG B 1 216 ? -18.078 -4.699 3.098 1 95.5 216 ARG B CA 1
ATOM 3807 C C . ARG B 1 216 ? -18.75 -5.27 4.336 1 95.5 216 ARG B C 1
ATOM 3809 O O . ARG B 1 216 ? -19.969 -5.152 4.488 1 95.5 216 ARG B O 1
ATOM 3816 N N . ASP B 1 217 ? -17.891 -5.82 5.195 1 95.31 217 ASP B N 1
ATOM 3817 C CA . ASP B 1 217 ? -18.453 -6.527 6.344 1 95.31 217 ASP B CA 1
ATOM 3818 C C . ASP B 1 217 ? -18.281 -5.715 7.625 1 95.31 217 ASP B C 1
ATOM 3820 O O . ASP B 1 217 ? -18.594 -6.191 8.719 1 95.31 217 ASP B O 1
ATOM 3824 N N . GLY B 1 218 ? -17.781 -4.461 7.523 1 95.75 218 GLY B N 1
ATOM 3825 C CA . GLY B 1 218 ? -17.641 -3.557 8.656 1 95.75 218 GLY B CA 1
ATOM 3826 C C . GLY B 1 218 ? -16.594 -4.012 9.656 1 95.75 218 GLY B C 1
ATOM 3827 O O . GLY B 1 218 ? -16.75 -3.791 10.859 1 95.75 218 GLY B O 1
ATOM 3828 N N . LEU B 1 219 ? -15.547 -4.727 9.164 1 97 219 LEU B N 1
ATOM 3829 C CA . LEU B 1 219 ? -14.539 -5.34 10.016 1 97 219 LEU B CA 1
ATOM 3830 C C . LEU B 1 219 ? -13.242 -4.535 9.992 1 97 219 LEU B C 1
ATOM 3832 O O . LEU B 1 219 ? -12.938 -3.863 9.008 1 97 219 LEU B O 1
ATOM 3836 N N . ASP B 1 220 ? -12.477 -4.605 11.125 1 97.25 220 ASP B N 1
ATOM 3837 C CA . ASP B 1 220 ? -11.141 -4.016 11.188 1 97.25 220 ASP B CA 1
ATOM 3838 C C . ASP B 1 220 ? -10.109 -4.926 10.516 1 97.25 220 ASP B C 1
ATOM 3840 O O . ASP B 1 220 ? -9.883 -6.051 10.961 1 97.25 220 ASP B O 1
ATOM 3844 N N . PRO B 1 221 ? -9.43 -4.414 9.5 1 97.88 221 PRO B N 1
ATOM 3845 C CA . PRO B 1 221 ? -8.555 -5.277 8.711 1 97.88 221 PRO B CA 1
ATOM 3846 C C . PRO B 1 221 ? -7.449 -5.926 9.539 1 97.88 221 PRO B C 1
ATOM 3848 O O . PRO B 1 221 ? -7.168 -7.113 9.383 1 97.88 221 PRO B O 1
ATOM 3851 N N . LYS B 1 222 ? -6.832 -5.172 10.453 1 96.69 222 LYS B N 1
ATOM 3852 C CA . LYS B 1 222 ? -5.723 -5.699 11.25 1 96.69 222 LYS B CA 1
ATOM 3853 C C . LYS B 1 222 ? -6.184 -6.848 12.141 1 96.69 222 LYS B C 1
ATOM 3855 O O . LYS B 1 222 ? -5.543 -7.898 12.188 1 96.69 222 LYS B O 1
ATOM 3860 N N . GLU B 1 223 ? -7.277 -6.684 12.805 1 96.5 223 GLU B N 1
ATOM 3861 C CA . GLU B 1 223 ? -7.789 -7.707 13.703 1 96.5 223 GLU B CA 1
ATOM 3862 C C . GLU B 1 223 ? -8.203 -8.961 12.945 1 96.5 223 GLU B C 1
ATOM 3864 O O . GLU B 1 223 ? -7.926 -10.078 13.375 1 96.5 223 GLU B O 1
ATOM 3869 N N . VAL B 1 224 ? -8.922 -8.742 11.82 1 98 224 VAL B N 1
ATOM 3870 C CA . VAL B 1 224 ? -9.367 -9.867 11 1 98 224 VAL B CA 1
ATOM 3871 C C . VAL B 1 224 ? -8.164 -10.625 10.461 1 98 224 VAL B C 1
ATOM 3873 O O . VAL B 1 224 ? -8.141 -11.859 10.461 1 98 224 VAL B O 1
ATOM 3876 N N . PHE B 1 225 ? -7.109 -9.852 10.039 1 98.06 225 PHE B N 1
ATOM 3877 C CA . PHE B 1 225 ? -5.898 -10.469 9.516 1 98.06 225 PHE B CA 1
ATOM 3878 C C . PHE B 1 225 ? -5.254 -11.367 10.57 1 98.06 225 PHE B C 1
ATOM 3880 O O . PHE B 1 225 ? -4.918 -12.516 10.281 1 98.06 225 PHE B O 1
ATOM 3887 N N . HIS B 1 226 ? -5.125 -10.859 11.742 1 96.31 226 HIS B N 1
ATOM 3888 C CA . HIS B 1 226 ? -4.512 -11.641 12.812 1 96.31 226 HIS B CA 1
ATOM 3889 C C . HIS B 1 226 ? -5.289 -12.922 13.078 1 96.31 226 HIS B C 1
ATOM 3891 O O . HIS B 1 226 ? -4.695 -14 13.188 1 96.31 226 HIS B O 1
ATOM 3897 N N . GLY B 1 227 ? -6.559 -12.828 13.164 1 96.62 227 GLY B N 1
ATOM 3898 C CA . GLY B 1 227 ? -7.387 -14 13.406 1 96.62 227 GLY B CA 1
ATOM 3899 C C . GLY B 1 227 ? -7.273 -15.047 12.312 1 96.62 227 GLY B C 1
ATOM 3900 O O . GLY B 1 227 ? -7.156 -16.234 12.594 1 96.62 227 GLY B O 1
ATOM 3901 N N . LEU B 1 228 ? -7.281 -14.594 11.062 1 97.44 228 LEU B N 1
ATOM 3902 C CA . LEU B 1 228 ? -7.258 -15.5 9.922 1 97.44 228 LEU B CA 1
ATOM 3903 C C . LEU B 1 228 ? -5.898 -16.188 9.797 1 97.44 228 LEU B C 1
ATOM 3905 O O . LEU B 1 228 ? -5.82 -17.359 9.453 1 97.44 228 LEU B O 1
ATOM 3909 N N . VAL B 1 229 ? -4.828 -15.43 10.047 1 95.94 229 VAL B N 1
ATOM 3910 C CA . VAL B 1 229 ? -3.496 -16.016 9.984 1 95.94 229 VAL B CA 1
ATOM 3911 C C . VAL B 1 229 ? -3.342 -17.078 11.078 1 95.94 229 VAL B C 1
ATOM 3913 O O . VAL B 1 229 ? -2.82 -18.156 10.828 1 95.94 229 VAL B O 1
ATOM 3916 N N . ARG B 1 230 ? -3.848 -16.797 12.266 1 94 230 ARG B N 1
ATOM 3917 C CA . ARG B 1 230 ? -3.816 -17.766 13.352 1 94 230 ARG B CA 1
ATOM 3918 C C . ARG B 1 230 ? -4.598 -19.016 12.984 1 94 230 ARG B C 1
ATOM 3920 O O . ARG B 1 230 ? -4.199 -20.141 13.336 1 94 230 ARG B O 1
ATOM 3927 N N . ARG B 1 231 ? -5.621 -18.875 12.266 1 94.62 231 ARG B N 1
ATOM 3928 C CA . ARG B 1 231 ? -6.516 -19.969 11.93 1 94.62 231 ARG B CA 1
ATOM 3929 C C . ARG B 1 231 ? -5.934 -20.828 10.805 1 94.62 231 ARG B C 1
ATOM 3931 O O . ARG B 1 231 ? -5.984 -22.047 10.859 1 94.62 231 ARG B O 1
ATOM 3938 N N . TYR B 1 232 ? -5.391 -20.109 9.789 1 94.88 232 TYR B N 1
ATOM 3939 C CA . TYR B 1 232 ? -5.125 -20.828 8.547 1 94.88 232 TYR B CA 1
ATOM 3940 C C . TYR B 1 232 ? -3.631 -21.031 8.352 1 94.88 232 TYR B C 1
ATOM 3942 O O . TYR B 1 232 ? -3.221 -21.875 7.535 1 94.88 232 TYR B O 1
ATOM 3950 N N . PHE B 1 233 ? -2.848 -20.156 8.984 1 89.06 233 PHE B N 1
ATOM 3951 C CA . PHE B 1 233 ? -1.407 -20.281 8.805 1 89.06 233 PHE B CA 1
ATOM 3952 C C . PHE B 1 233 ? -0.765 -20.938 10.023 1 89.06 233 PHE B C 1
ATOM 3954 O O . PHE B 1 233 ? -0.57 -20.281 11.055 1 89.06 233 PHE B O 1
ATOM 3961 N N . ARG B 1 234 ? -0.526 -22.109 10.078 1 75.44 234 ARG B N 1
ATOM 3962 C CA . ARG B 1 234 ? -0.081 -22.938 11.195 1 75.44 234 ARG B CA 1
ATOM 3963 C C . ARG B 1 234 ? 1.359 -22.609 11.578 1 75.44 234 ARG B C 1
ATOM 3965 O O . ARG B 1 234 ? 1.759 -22.781 12.727 1 75.44 234 ARG B O 1
ATOM 3972 N N . GLY B 1 235 ? 2.07 -22.078 10.711 1 71.69 235 GLY B N 1
ATOM 3973 C CA . GLY B 1 235 ? 3.436 -21.734 11.062 1 71.69 235 GLY B CA 1
ATOM 3974 C C . GLY B 1 235 ? 3.57 -20.328 11.617 1 71.69 235 GLY B C 1
ATOM 3975 O O . GLY B 1 235 ? 2.625 -19.531 11.555 1 71.69 235 GLY B O 1
ATOM 3976 N N . ALA B 1 236 ? 4.59 -20.094 12.438 1 73.25 236 ALA B N 1
ATOM 3977 C CA . ALA B 1 236 ? 4.898 -18.75 12.938 1 73.25 236 ALA B CA 1
ATOM 3978 C C . ALA B 1 236 ? 5.465 -17.875 11.828 1 73.25 236 ALA B C 1
ATOM 3980 O O . ALA B 1 236 ? 6.254 -18.328 11 1 73.25 236 ALA B O 1
ATOM 3981 N N . LEU B 1 237 ? 4.828 -16.656 11.688 1 86.56 237 LEU B N 1
ATOM 3982 C CA . LEU B 1 237 ? 5.539 -15.648 10.898 1 86.56 237 LEU B CA 1
ATOM 3983 C C . LEU B 1 237 ? 6.902 -15.344 11.516 1 86.56 237 LEU B C 1
ATOM 3985 O O . LEU B 1 237 ? 6.996 -15.023 12.703 1 86.56 237 LEU B O 1
ATOM 3989 N N . LYS B 1 238 ? 7.902 -15.523 10.719 1 87.06 238 LYS B N 1
ATOM 3990 C CA . LYS B 1 238 ? 9.234 -15.391 11.289 1 87.06 238 LYS B CA 1
ATOM 3991 C C . LYS B 1 238 ? 10.016 -14.266 10.625 1 87.06 238 LYS B C 1
ATOM 3993 O O . LYS B 1 238 ? 10.047 -14.164 9.398 1 87.06 238 LYS B O 1
ATOM 3998 N N . PRO B 1 239 ? 10.562 -13.43 11.477 1 90.38 239 PRO B N 1
ATOM 3999 C CA . PRO B 1 239 ? 11.516 -12.477 10.898 1 90.38 239 PRO B CA 1
ATOM 4000 C C . PRO B 1 239 ? 12.711 -13.164 10.234 1 90.38 239 PRO B C 1
ATOM 4002 O O . PRO B 1 239 ? 12.898 -14.375 10.391 1 90.38 239 PRO B O 1
ATOM 4005 N N . PRO B 1 240 ? 13.609 -12.453 9.469 1 93.19 240 PRO B N 1
ATOM 4006 C CA . PRO B 1 240 ? 13.555 -11.008 9.227 1 93.19 240 PRO B CA 1
ATOM 4007 C C . PRO B 1 240 ? 12.453 -10.609 8.25 1 93.19 240 PRO B C 1
ATOM 4009 O O . PRO B 1 240 ? 12.125 -11.383 7.344 1 93.19 240 PRO B O 1
ATOM 4012 N N . PHE B 1 241 ? 11.914 -9.484 8.5 1 95.44 241 PHE B N 1
ATOM 4013 C CA . PHE B 1 241 ? 10.945 -8.875 7.594 1 95.44 241 PHE B CA 1
ATOM 4014 C C . PHE B 1 241 ? 11.57 -7.684 6.875 1 95.44 241 PHE B C 1
ATOM 4016 O O . PHE B 1 241 ? 12.297 -6.895 7.48 1 95.44 241 PHE B O 1
ATOM 4023 N N . ASN B 1 242 ? 11.391 -7.734 5.617 1 95.25 242 ASN B N 1
ATOM 4024 C CA . ASN B 1 242 ? 11.703 -6.516 4.879 1 95.25 242 ASN B CA 1
ATOM 4025 C C . ASN B 1 242 ? 10.625 -5.457 5.062 1 95.25 242 ASN B C 1
ATOM 4027 O O . ASN B 1 242 ? 9.758 -5.293 4.203 1 95.25 242 ASN B O 1
ATOM 4031 N N . GLU B 1 243 ? 10.734 -4.676 6.086 1 92.5 243 GLU B N 1
ATOM 4032 C CA . GLU B 1 243 ? 9.672 -3.756 6.492 1 92.5 243 GLU B CA 1
ATOM 4033 C C . GLU B 1 243 ? 9.414 -2.707 5.414 1 92.5 243 GLU B C 1
ATOM 4035 O O . GLU B 1 243 ? 8.266 -2.326 5.176 1 92.5 243 GLU B O 1
ATOM 4040 N N . GLU B 1 244 ? 10.461 -2.297 4.801 1 86.75 244 GLU B N 1
ATOM 4041 C CA . GLU B 1 244 ? 10.32 -1.29 3.754 1 86.75 244 GLU B CA 1
ATOM 4042 C C . GLU B 1 244 ? 9.5 -1.825 2.58 1 86.75 244 GLU B C 1
ATOM 4044 O O . GLU B 1 244 ? 8.562 -1.171 2.117 1 86.75 244 GLU B O 1
ATOM 4049 N N . LYS B 1 245 ? 9.812 -2.986 2.127 1 90.69 245 LYS B N 1
ATOM 4050 C CA . LYS B 1 245 ? 9.133 -3.541 0.961 1 90.69 245 LYS B CA 1
ATOM 4051 C C . LYS B 1 245 ? 7.707 -3.969 1.306 1 90.69 245 LYS B C 1
ATOM 4053 O O . LYS B 1 245 ? 6.805 -3.877 0.469 1 90.69 245 LYS B O 1
ATOM 4058 N N . ARG B 1 246 ? 7.543 -4.461 2.52 1 93.25 246 ARG B N 1
ATOM 4059 C CA . ARG B 1 246 ? 6.191 -4.801 2.951 1 93.25 246 ARG B CA 1
ATOM 4060 C C . ARG B 1 246 ? 5.312 -3.557 3.037 1 93.25 246 ARG B C 1
ATOM 4062 O O . ARG B 1 246 ? 4.133 -3.6 2.682 1 93.25 246 ARG B O 1
ATOM 4069 N N . ALA B 1 247 ? 5.898 -2.523 3.451 1 88 247 ALA B N 1
ATOM 4070 C CA . ALA B 1 247 ? 5.164 -1.261 3.479 1 88 247 ALA B CA 1
ATOM 4071 C C . ALA B 1 247 ? 4.793 -0.813 2.066 1 88 247 ALA B C 1
ATOM 4073 O O . ALA B 1 247 ? 3.713 -0.262 1.849 1 88 247 ALA B O 1
ATOM 4074 N N . GLU B 1 248 ? 5.691 -1.069 1.139 1 86.06 248 GLU B N 1
ATOM 4075 C CA . GLU B 1 248 ? 5.426 -0.757 -0.263 1 86.06 248 GLU B CA 1
ATOM 4076 C C . GLU B 1 248 ? 4.195 -1.502 -0.773 1 86.06 248 GLU B C 1
ATOM 4078 O O . GLU B 1 248 ? 3.49 -1.014 -1.657 1 86.06 248 GLU B O 1
ATOM 4083 N N . ALA B 1 249 ? 3.967 -2.557 -0.129 1 90.38 249 ALA B N 1
ATOM 4084 C CA . ALA B 1 249 ? 2.828 -3.377 -0.534 1 90.38 249 ALA B CA 1
ATOM 4085 C C . ALA B 1 249 ? 1.593 -3.047 0.299 1 90.38 249 ALA B C 1
ATOM 4087 O O . ALA B 1 249 ? 0.551 -3.691 0.157 1 90.38 249 ALA B O 1
ATOM 4088 N N . GLY B 1 250 ? 1.736 -2.105 1.13 1 88.31 250 GLY B N 1
ATOM 4089 C CA . GLY B 1 250 ? 0.602 -1.708 1.948 1 88.31 250 GLY B CA 1
ATOM 4090 C C . GLY B 1 250 ? 0.449 -2.545 3.203 1 88.31 250 GLY B C 1
ATOM 4091 O O . GLY B 1 250 ? -0.625 -2.576 3.809 1 88.31 250 GLY B O 1
ATOM 4092 N N . LEU B 1 251 ? 1.487 -3.25 3.602 1 92.5 251 LEU B N 1
ATOM 4093 C CA . LEU B 1 251 ? 1.453 -4.098 4.789 1 92.5 251 LEU B CA 1
ATOM 4094 C C . LEU B 1 251 ? 2.299 -3.498 5.91 1 92.5 251 LEU B C 1
ATOM 4096 O O . LEU B 1 251 ? 3.486 -3.812 6.031 1 92.5 251 LEU B O 1
ATOM 4100 N N . PRO B 1 252 ? 1.701 -2.811 6.797 1 90.38 252 PRO B N 1
ATOM 4101 C CA . PRO B 1 252 ? 2.488 -2.205 7.871 1 90.38 252 PRO B CA 1
ATOM 4102 C C . PRO B 1 252 ? 2.887 -3.209 8.945 1 90.38 252 PRO B C 1
ATOM 4104 O O . PRO B 1 252 ? 2.273 -4.273 9.062 1 90.38 252 PRO B O 1
ATOM 4107 N N . PRO B 1 253 ? 3.838 -2.842 9.75 1 91.44 253 PRO B N 1
ATOM 4108 C CA . PRO B 1 253 ? 4.43 -3.764 10.727 1 91.44 253 PRO B CA 1
ATOM 4109 C C . PRO B 1 253 ? 3.406 -4.305 11.727 1 91.44 253 PRO B C 1
ATOM 4111 O O . PRO B 1 253 ? 3.539 -5.438 12.195 1 91.44 253 PRO B O 1
ATOM 4114 N N . ASP B 1 254 ? 2.486 -3.59 12.086 1 91.56 254 ASP B N 1
ATOM 4115 C CA . ASP B 1 254 ? 1.54 -4.031 13.109 1 91.56 254 ASP B CA 1
ATOM 4116 C C . ASP B 1 254 ? 0.7 -5.203 12.609 1 91.56 254 ASP B C 1
ATOM 4118 O O . ASP B 1 254 ? 0.034 -5.879 13.391 1 91.56 254 ASP B O 1
ATOM 4122 N N . PHE B 1 255 ? 0.681 -5.449 11.344 1 94.06 255 PHE B N 1
ATOM 4123 C CA . PHE B 1 255 ? -0.02 -6.605 10.789 1 94.06 255 PHE B CA 1
ATOM 4124 C C . PHE B 1 255 ? 0.745 -7.891 11.078 1 94.06 255 PHE B C 1
ATOM 4126 O O . PHE B 1 255 ? 0.141 -8.938 11.305 1 94.06 255 PHE B O 1
ATOM 4133 N N . TYR B 1 256 ? 2.078 -7.801 11.109 1 94.75 256 TYR B N 1
ATOM 4134 C CA . TYR B 1 256 ? 2.75 -9.094 11.094 1 94.75 256 TYR B CA 1
ATOM 4135 C C . TYR B 1 256 ? 3.656 -9.258 12.305 1 94.75 256 TYR B C 1
ATOM 4137 O O . TYR B 1 256 ? 3.916 -10.375 12.75 1 94.75 256 TYR B O 1
ATOM 4145 N N . TRP B 1 257 ? 4.098 -8.266 12.922 1 92.38 257 TRP B N 1
ATOM 4146 C CA . TRP B 1 257 ? 5.008 -8.391 14.055 1 92.38 257 TRP B CA 1
ATOM 4147 C C . TRP B 1 257 ? 4.312 -9.062 15.234 1 92.38 257 TRP B C 1
ATOM 4149 O O . TRP B 1 257 ? 4.895 -9.93 15.891 1 92.38 257 TRP B O 1
ATOM 4159 N N . PRO B 1 258 ? 3.084 -8.664 15.578 1 90.88 258 PRO B N 1
ATOM 4160 C CA . PRO B 1 258 ? 2.42 -9.344 16.688 1 90.88 258 PRO B CA 1
ATOM 4161 C C . PRO B 1 258 ? 2.307 -10.852 16.484 1 90.88 258 PRO B C 1
ATOM 4163 O O . PRO B 1 258 ? 2.363 -11.617 17.453 1 90.88 258 PRO B O 1
ATOM 4166 N N . LEU B 1 259 ? 2.125 -11.242 15.305 1 91.88 259 LEU B N 1
ATOM 4167 C CA . LEU B 1 259 ? 2.012 -12.664 14.977 1 91.88 259 LEU B CA 1
ATOM 4168 C C . LEU B 1 259 ? 3.357 -13.367 15.125 1 91.88 259 LEU B C 1
ATOM 4170 O O . LEU B 1 259 ? 3.412 -14.547 15.461 1 91.88 259 LEU B O 1
ATOM 4174 N N . ALA B 1 260 ? 4.418 -12.648 14.836 1 89.25 260 ALA B N 1
ATOM 4175 C CA . ALA B 1 260 ? 5.766 -13.195 14.984 1 89.25 260 ALA B CA 1
ATOM 4176 C C . ALA B 1 260 ? 6.141 -13.344 16.453 1 89.25 260 ALA B C 1
ATOM 4178 O O . ALA B 1 260 ? 6.828 -14.289 16.828 1 89.25 260 ALA B O 1
ATOM 4179 N N . GLU B 1 261 ? 5.785 -12.43 17.281 1 81.88 261 GLU B N 1
ATOM 4180 C CA . GLU B 1 261 ? 6.113 -12.398 18.703 1 81.88 261 GLU B CA 1
ATOM 4181 C C . GLU B 1 261 ? 5.332 -13.453 19.484 1 81.88 261 GLU B C 1
ATOM 4183 O O . GLU B 1 261 ? 5.781 -13.93 20.531 1 81.88 261 GLU B O 1
ATOM 4188 N N . GLU B 1 262 ? 4.23 -13.742 19.016 1 74.56 262 GLU B N 1
ATOM 4189 C CA . GLU B 1 262 ? 3.438 -14.797 19.641 1 74.56 262 GLU B CA 1
ATOM 4190 C C . GLU B 1 262 ? 4.156 -16.141 19.562 1 74.56 262 GLU B C 1
ATOM 4192 O O . GLU B 1 262 ? 4.066 -16.953 20.5 1 74.56 262 GLU B O 1
ATOM 4197 N N . VAL B 1 263 ? 4.754 -16.406 18.469 1 61 263 VAL B N 1
ATOM 4198 C CA . VAL B 1 263 ? 5.418 -17.688 18.297 1 61 263 VAL B CA 1
ATOM 4199 C C . VAL B 1 263 ? 6.703 -17.734 19.109 1 61 263 VAL B C 1
ATOM 4201 O O . VAL B 1 263 ? 7.074 -18.781 19.641 1 61 263 VAL B O 1
ATOM 4204 N N . ALA B 1 264 ? 7.363 -16.531 19.172 1 56.16 264 ALA B N 1
ATOM 4205 C CA . ALA B 1 264 ? 8.57 -16.516 20 1 56.16 264 ALA B CA 1
ATOM 4206 C C . ALA B 1 264 ? 8.234 -16.766 21.453 1 56.16 264 ALA B C 1
ATOM 4208 O O . ALA B 1 264 ? 9.047 -17.328 22.203 1 56.16 264 ALA B O 1
ATOM 4209 N N . GLU B 1 265 ? 7.164 -16.344 21.906 1 48.09 265 GLU B N 1
ATOM 4210 C CA . GLU B 1 265 ? 6.785 -16.547 23.297 1 48.09 265 GLU B CA 1
ATOM 4211 C C . GLU B 1 265 ? 6.117 -17.906 23.484 1 48.09 265 GLU B C 1
ATOM 4213 O O . GLU B 1 265 ? 5.879 -18.344 24.609 1 48.09 265 GLU B O 1
ATOM 4218 N N . ALA B 1 266 ? 5.812 -18.5 22.281 1 46.28 266 ALA B N 1
ATOM 4219 C CA . ALA B 1 266 ? 5.258 -19.828 22.531 1 46.28 266 ALA B CA 1
ATOM 4220 C C . ALA B 1 266 ? 6.352 -20.812 22.953 1 46.28 266 ALA B C 1
ATOM 4222 O O . ALA B 1 266 ? 7.422 -20.844 22.344 1 46.28 266 ALA B O 1
ATOM 4223 N N . PRO B 1 267 ? 6.457 -21.406 24.156 1 38.84 267 PRO B N 1
ATOM 4224 C CA . PRO B 1 267 ? 7.508 -22.25 24.719 1 38.84 267 PRO B CA 1
ATOM 4225 C C . PRO B 1 267 ? 8.117 -23.203 23.688 1 38.84 267 PRO B C 1
ATOM 4227 O O . PRO B 1 267 ? 9.305 -23.531 23.781 1 38.84 267 PRO B O 1
ATOM 4230 N N . GLY B 1 268 ? 7.32 -23.891 22.859 1 32.12 268 GLY B N 1
ATOM 4231 C CA . GLY B 1 268 ? 7.688 -25.094 22.109 1 32.12 268 GLY B CA 1
ATOM 4232 C C . GLY B 1 268 ? 8.414 -24.797 20.812 1 32.12 268 GLY B C 1
ATOM 4233 O O . GLY B 1 268 ? 8.719 -25.703 20.047 1 32.12 268 GLY B O 1
ATOM 4234 N N . THR B 1 269 ? 8.359 -23.734 20.234 1 31.12 269 THR B N 1
ATOM 4235 C CA . THR B 1 269 ? 8.93 -23.641 18.891 1 31.12 269 THR B CA 1
ATOM 4236 C C . THR B 1 269 ? 10.453 -23.562 18.953 1 31.12 269 THR B C 1
ATOM 4238 O O . THR B 1 269 ? 11.102 -23.172 17.984 1 31.12 269 THR B O 1
ATOM 4241 N N . ALA B 1 270 ? 11.18 -23.984 19.969 1 29.25 270 ALA B N 1
ATOM 4242 C CA . ALA B 1 270 ? 12.617 -24.203 20.031 1 29.25 270 ALA B CA 1
ATOM 4243 C C . ALA B 1 270 ? 13.039 -25.281 19.031 1 29.25 270 ALA B C 1
ATOM 4245 O O . ALA B 1 270 ? 14.211 -25.656 18.969 1 29.25 270 ALA B O 1
ATOM 4246 N N . ALA B 1 271 ? 12.07 -25.969 18.484 1 26.14 271 ALA B N 1
ATOM 4247 C CA . ALA B 1 271 ? 12.594 -27.141 17.781 1 26.14 271 ALA B CA 1
ATOM 4248 C C . ALA B 1 271 ? 13.281 -26.734 16.484 1 26.14 271 ALA B C 1
ATOM 4250 O O . ALA B 1 271 ? 13.984 -27.531 15.867 1 26.14 271 ALA B O 1
ATOM 4251 N N . PHE B 1 272 ? 12.828 -25.859 15.609 1 21.92 272 PHE B N 1
ATOM 4252 C CA . PHE B 1 272 ? 13.508 -25.844 14.32 1 21.92 272 PHE B CA 1
ATOM 4253 C C . PHE B 1 272 ? 14.68 -24.875 14.344 1 21.92 272 PHE B C 1
ATOM 4255 O O . PHE B 1 272 ? 14.633 -23.812 13.719 1 21.92 272 PHE B O 1
ATOM 4262 N N . ARG B 1 273 ? 15.352 -24.625 15.492 1 18.3 273 ARG B N 1
ATOM 4263 C CA . ARG B 1 273 ? 16.656 -23.984 15.359 1 18.3 273 ARG B CA 1
ATOM 4264 C C . ARG B 1 273 ? 17.719 -24.984 14.891 1 18.3 273 ARG B C 1
ATOM 4266 O O . ARG B 1 273 ? 17.75 -26.109 15.367 1 18.3 273 ARG B O 1
#

InterPro domains:
  IPR007402 Protein of unknown function DUF455 [PF04305] (8-256)
  IPR007402 Protein of unknown function DUF455 [PTHR42782] (1-265)
  IPR009078 Ferritin-like superfamily [SSF47240] (66-218)
  IPR011197 Uncharacterised conserved protein UCP012318 [PIRSF012318] (2-264)

Foldseek 3Di:
DLQVLQADADLLVSLVVLQVVLVVQVVCVVVVRGDDQDADDHDLHGHHDPFDAADAPVPFDAQPLLDPRSVLSVLLQQLVLLSVLLSLLSLLSHQVVVDDDDVVLVNLSSVSSNLSSVLNVLSQVLNVVVPHGHRRGYYHDCSSVLCNLCSPPSLLSLLPPLQQVLQVLLACLVVSLVSCVVVVNVSVNVSSVSVNVCSLSSSLSSVVVNVVVCVVVVHDSLVSSLVSCVVRVVDQRADDGPQVSSVSSVHHPSSRVVSNVVCVPPPPPVPPD/DLQVLQADADLLVSLVVLQVVLVVQVVCVVVVRGDDQDADDHDLHGHHDPFDAADAPVPFDAQPLLDPRSVLVVLLQQLVLLSVQLSLLSLLSHQVVVDDDDVVLVNLSSVSSNLSSVLNVLSQVLNVVVPHGHRRGYYHDCSSVLCNLCSPPSLLSLLPPLQQVLQVLLACLVVSLVSCVVVVNVSVNVSSVSVNVCSLSSSLSSVVVNVVVCVVVVHDSLVSSLVSCVVRPVDQDADDGPQVSSVSSVHHPSSRVVSNVVVVPPVPPVPPD

Radius of gyration: 25.27 Å; Cα contacts (8 Å, |Δi|>4): 781; chains: 2; bounding box: 50×72×53 Å

Organism: NCBI:txid2984134

pLDDT: mean 92.49, std 12.79, range [18.3, 98.94]

Nearest PDB structures (foldseek):
  3hiu-assembly2_D  TM=7.375E-01  e=1.759E-01  Xanthomonas campestris pv. campestris
  5ux1-assembly1_A  TM=6.550E-01  e=3.520E-01  Synechococcus sp. CC9605
  7t63-assembly1_A  TM=5.102E-01  e=6.723E-01  Thunbergia laurifolia
  2uw1-assembly1_B  TM=3.833E-01  e=5.588E-01  Hedera helix
  7bom-assembly1_X  TM=5.234E-01  e=4.907E+00  Equus caballus

Secondary structure (DSSP, 8-state):
-HHHHHT--SHHHHHHHHHHHHHHHHHHHHTT-PPP-------SS----S-SPEE-GGGSPP--TTSHHHHHHHHHHHHHHHHHHHHHHHHHHHHTTTS---HHHHHHHHHHHHHHHHHHHHHHHHHHHTT--TTSS-EES-TTHHHHHTTT-HHHHHHHIIIIIIHHHHHHHHHHHHHHHHTT-HHHHHHHHHHHHHHHHHHHHHHHHHHHHHHHTT--HHHHHHHHHHHH--SPP-S---HHHHHHBT--HHHHHHHHHHHHSSTTGGGG-/-HHHHHT--SHHHHHHHHHHHHHHHHHHHHTT-PPP-------SS----S-SPEE-GGGSPP--TTSHHHHHHHHHHHHHHHHHHHHHHHHHHHHTTTS---HHHHHHHHHHHHHHHHHHHHHHHHHHHTT--TTSS-EES-TTHHHHHTTT-HHHHHHHIIIIIIHHHHHHHHHHHHHHHHTT-HHHHHHHHHHHHHHHHHHHHHHHHHHHHHHHTT--HHHHHHHHHHHH--SPP-S---HHHHHHBT--HHHHHHHHHHHHSSTTGGGG-

Solvent-accessible surface area (backbone atoms only — not comparable to full-atom values): 28805 Å² total; per-residue (Å²): 107,43,55,59,34,33,64,32,31,46,66,71,61,22,31,50,47,38,44,52,50,33,51,52,51,51,52,25,49,74,70,72,54,63,76,80,85,69,83,59,81,56,69,88,62,64,42,62,44,90,52,37,52,67,31,57,69,89,69,50,80,81,65,53,61,88,38,71,68,16,42,49,49,49,44,44,48,48,27,52,52,25,50,50,45,24,44,52,32,32,43,60,64,30,56,48,52,86,52,90,68,50,70,64,60,52,53,50,33,40,51,43,21,33,50,27,27,51,45,22,51,46,35,37,50,46,32,43,74,73,75,49,43,80,40,75,53,71,36,70,46,70,78,57,48,57,56,55,76,23,65,90,30,68,66,43,36,30,44,43,45,26,53,42,57,48,41,45,50,61,40,49,44,62,61,51,35,49,53,29,50,75,68,69,36,62,68,54,25,50,46,44,51,53,45,55,64,53,44,38,54,47,20,24,51,22,43,48,52,43,27,16,52,22,19,47,69,74,45,45,52,60,63,52,43,48,54,40,36,64,70,67,42,86,63,63,54,64,78,80,69,38,61,69,54,35,28,24,14,52,46,53,64,82,61,48,50,64,52,26,51,51,40,70,67,38,87,71,63,71,66,86,112,108,43,53,60,34,34,64,33,30,48,64,70,60,22,32,51,46,37,43,52,49,35,50,51,51,50,50,26,50,74,69,72,52,63,76,81,85,69,82,58,81,54,69,88,62,62,42,61,44,88,53,37,53,67,31,57,69,88,68,50,81,80,66,52,62,87,40,71,68,17,42,50,50,49,43,44,48,48,25,55,51,24,50,50,44,25,43,52,33,31,42,60,64,32,54,50,51,88,53,89,69,48,69,63,59,54,56,50,33,40,50,43,21,33,50,26,28,51,45,22,51,48,35,37,51,46,31,43,73,72,76,48,45,79,41,75,51,71,37,72,47,70,78,55,47,57,56,54,76,22,63,89,30,70,66,43,34,30,46,44,45,26,55,43,56,48,41,45,50,60,41,49,45,62,60,52,34,50,54,30,52,75,67,69,36,62,68,56,25,52,46,46,50,54,46,56,64,52,45,38,53,46,19,22,50,22,43,47,51,44,26,16,52,22,19,48,69,74,46,45,53,61,64,53,43,46,54,39,38,67,72,66,42,86,67,63,52,64,78,78,69,38,59,68,55,34,27,25,16,53,45,53,63,81,60,48,50,62,52,24,52,52,40,71,68,38,84,75,66,70,66,87,113

Sequence (546 aa):
MAVEVLTTANGRAKTALSHAHAARWREARAAGTPLPIGRANPPMQPSRPERPELLPPRDVPRRRTGSPQGRIALLHALAHIELNAVDLHWDIIARFTDTEMPLGFYDDWVKSADEESKHFNLLCDCLEAVGSHYGALPAHAFMWRAAEDTADDLLGRLAVVPMVLEARGLDVTPGMIEIFTKADEPAATDALKVIYAEEVGHVAYGVKWFNWLCGRDGLDPKEVFHGLVRRYFRGALKPPFNEEKRAEAGLPPDFYWPLAEEVAEAPGTAAFRMAVEVLTTANGRAKTALSHAHAARWREARAAGTPLPIGRANPPMQPSRPERPELLPPRDVPRRRTGSPQGRIALLHALAHIELNAVDLHWDIIARFTDTEMPLGFYDDWVKSADEESKHFNLLCDCLEAVGSHYGALPAHAFMWRAAEDTADDLLGRLAVVPMVLEARGLDVTPGMIEIFTKADEPAATDALKVIYAEEVGHVAYGVKWFNWLCGRDGLDPKEVFHGLVRRYFRGALKPPFNEEKRAEAGLPPDFYWPLAEEVAEAPGTAAFR